Protein AF-0000000070016619 (afdb_homodimer)

Structure (mmCIF, N/CA/C/O backbone):
data_AF-0000000070016619-model_v1
#
loop_
_entity.id
_entity.type
_entity.pdbx_description
1 polymer 'deoxyhypusine synthase'
#
loop_
_atom_site.group_PDB
_atom_site.id
_atom_site.type_symbol
_atom_site.label_atom_id
_atom_site.label_alt_id
_atom_site.label_comp_id
_atom_site.label_asym_id
_atom_site.label_entity_id
_atom_site.label_seq_id
_atom_site.pdbx_PDB_ins_code
_atom_site.Cartn_x
_atom_site.Cartn_y
_atom_site.Cartn_z
_atom_site.occupancy
_atom_site.B_iso_or_equiv
_atom_site.auth_seq_id
_atom_site.auth_comp_id
_atom_site.auth_asym_id
_atom_site.auth_atom_id
_atom_site.pdbx_PDB_model_num
ATOM 1 N N . ILE A 1 1 ? 14.32 33.812 -10.305 1 22.61 1 ILE A N 1
ATOM 2 C CA . ILE A 1 1 ? 13.602 32.562 -10.219 1 22.61 1 ILE A CA 1
ATOM 3 C C . ILE A 1 1 ? 13.422 32.156 -8.75 1 22.61 1 ILE A C 1
ATOM 5 O O . ILE A 1 1 ? 14.398 31.906 -8.047 1 22.61 1 ILE A O 1
ATOM 9 N N . SER A 1 2 ? 12.406 32.594 -8 1 28.25 2 SER A N 1
ATOM 10 C CA . SER A 1 2 ? 12.203 32.562 -6.555 1 28.25 2 SER A CA 1
ATOM 11 C C . SER A 1 2 ? 12.219 31.141 -6.023 1 28.25 2 SER A C 1
ATOM 13 O O . SER A 1 2 ? 11.852 30.203 -6.734 1 28.25 2 SER A O 1
ATOM 15 N N . CYS A 1 3 ? 13.008 30.828 -4.891 1 36.53 3 CYS A N 1
ATOM 16 C CA . CYS A 1 3 ? 13.219 29.578 -4.164 1 36.53 3 CYS A CA 1
ATOM 17 C C . CYS A 1 3 ? 11.914 28.812 -4.016 1 36.53 3 CYS A C 1
ATOM 19 O O . CYS A 1 3 ? 11.914 27.672 -3.539 1 36.53 3 CYS A O 1
ATOM 21 N N . LYS A 1 4 ? 10.766 29.344 -3.943 1 39.75 4 LYS A N 1
ATOM 22 C CA . LYS A 1 4 ? 9.43 28.859 -3.643 1 39.75 4 LYS A CA 1
ATOM 23 C C . LYS A 1 4 ? 8.914 27.953 -4.754 1 39.75 4 LYS A C 1
ATOM 25 O O . LYS A 1 4 ? 7.949 27.203 -4.562 1 39.75 4 LYS A O 1
ATOM 30 N N . ASP A 1 5 ? 9.172 28.109 -6.113 1 40.59 5 ASP A N 1
ATOM 31 C CA . ASP A 1 5 ? 8.484 27.547 -7.266 1 40.59 5 ASP A CA 1
ATOM 32 C C . ASP A 1 5 ? 9.031 26.156 -7.602 1 40.59 5 ASP A C 1
ATOM 34 O O . ASP A 1 5 ? 8.43 25.422 -8.391 1 40.59 5 ASP A O 1
ATOM 38 N N . HIS A 1 6 ? 10.461 25.938 -7.645 1 36.75 6 HIS A N 1
ATOM 39 C CA . HIS A 1 6 ? 11.172 24.688 -7.844 1 36.75 6 HIS A CA 1
ATOM 40 C C . HIS A 1 6 ? 11.992 24.312 -6.613 1 36.75 6 HIS A C 1
ATOM 42 O O . HIS A 1 6 ? 13.156 24.703 -6.496 1 36.75 6 HIS A O 1
ATOM 48 N N . PRO A 1 7 ? 11.398 23.703 -5.613 1 36.41 7 PRO A N 1
ATOM 49 C CA . PRO A 1 7 ? 12.102 23.578 -4.336 1 36.41 7 PRO A CA 1
ATOM 50 C C . PRO A 1 7 ? 13.477 22.938 -4.484 1 36.41 7 PRO A C 1
ATOM 52 O O . PRO A 1 7 ? 14.297 23.016 -3.562 1 36.41 7 PRO A O 1
ATOM 55 N N . PRO A 1 8 ? 13.781 22.172 -5.523 1 37.09 8 PRO A N 1
ATOM 56 C CA . PRO A 1 8 ? 15.125 21.625 -5.348 1 37.09 8 PRO A CA 1
ATOM 57 C C . PRO A 1 8 ? 16.203 22.703 -5.23 1 37.09 8 PRO A C 1
ATOM 59 O O . PRO A 1 8 ? 17.297 22.438 -4.719 1 37.09 8 PRO A O 1
ATOM 62 N N . HIS A 1 9 ? 16.172 23.688 -6.09 1 35.28 9 HIS A N 1
ATOM 63 C CA . HIS A 1 9 ? 17.406 24.453 -6.219 1 35.28 9 HIS A CA 1
ATOM 64 C C . HIS A 1 9 ? 17.438 25.625 -5.238 1 35.28 9 HIS A C 1
ATOM 66 O O . HIS A 1 9 ? 18.156 26.609 -5.453 1 35.28 9 HIS A O 1
ATOM 72 N N . CYS A 1 10 ? 16.516 25.781 -4.34 1 36.44 10 CYS A N 1
ATOM 73 C CA . CYS A 1 10 ? 16.828 26.953 -3.521 1 36.44 10 CYS A CA 1
ATOM 74 C C . CYS A 1 10 ? 18.172 26.766 -2.818 1 36.44 10 CYS A C 1
ATOM 76 O O . CYS A 1 10 ? 18.422 25.719 -2.217 1 36.44 10 CYS A O 1
ATOM 78 N N . PRO A 1 11 ? 19.234 27.469 -3.094 1 36.53 11 PRO A N 1
ATOM 79 C CA . PRO A 1 11 ? 20.547 27.516 -2.459 1 36.53 11 PRO A CA 1
ATOM 80 C C . PRO A 1 11 ? 20.484 27.391 -0.938 1 36.53 11 PRO A C 1
ATOM 82 O O . PRO A 1 11 ? 21.516 27.391 -0.265 1 36.53 11 PRO A O 1
ATOM 85 N N . CYS A 1 12 ? 19.516 27.875 -0.261 1 37.28 12 CYS A N 1
ATOM 86 C CA . CYS A 1 12 ? 19.844 27.734 1.154 1 37.28 12 CYS A CA 1
ATOM 87 C C . CYS A 1 12 ? 20.297 26.328 1.482 1 37.28 12 CYS A C 1
ATOM 89 O O . CYS A 1 12 ? 19.531 25.375 1.308 1 37.28 12 CYS A O 1
ATOM 91 N N . LEU A 1 13 ? 21.547 25.891 1.161 1 40.31 13 LEU A N 1
ATOM 92 C CA . LEU A 1 13 ? 22.516 24.797 1.323 1 40.31 13 LEU A CA 1
ATOM 93 C C . LEU A 1 13 ? 22.062 23.844 2.414 1 40.31 13 LEU A C 1
ATOM 95 O O . LEU A 1 13 ? 22.312 22.641 2.324 1 40.31 13 LEU A O 1
ATOM 99 N N . SER A 1 14 ? 21.891 24.297 3.666 1 47.03 14 SER A N 1
ATOM 100 C CA . SER A 1 14 ? 21.844 23.516 4.895 1 47.03 14 SER A CA 1
ATOM 101 C C . SER A 1 14 ? 20.516 22.797 5.039 1 47.03 14 SER A C 1
ATOM 103 O O . SER A 1 14 ? 20.188 22.297 6.117 1 47.03 14 SER A O 1
ATOM 105 N N . SER A 1 15 ? 19.516 22.797 4.035 1 75.62 15 SER A N 1
ATOM 106 C CA . SER A 1 15 ? 18.141 22.469 4.375 1 75.62 15 SER A CA 1
ATOM 107 C C . SER A 1 15 ? 17.875 20.969 4.223 1 75.62 15 SER A C 1
ATOM 109 O O . SER A 1 15 ? 18.281 20.359 3.23 1 75.62 15 SER A O 1
ATOM 111 N N . CYS A 1 16 ? 17.734 20.344 5.297 1 89.12 16 CYS A N 1
ATOM 112 C CA . CYS A 1 16 ? 17.359 18.938 5.398 1 89.12 16 CYS A CA 1
ATOM 113 C C . CYS A 1 16 ? 15.906 18.719 5.023 1 89.12 16 CYS A C 1
ATOM 115 O O . CYS A 1 16 ? 15.016 19.391 5.562 1 89.12 16 CYS A O 1
ATOM 117 N N . THR A 1 17 ? 15.727 18 3.912 1 94.69 17 THR A N 1
ATOM 118 C CA . THR A 1 17 ? 14.367 17.609 3.555 1 94.69 17 THR A CA 1
ATOM 119 C C . THR A 1 17 ? 13.859 16.516 4.484 1 94.69 17 THR A C 1
ATOM 121 O O . THR A 1 17 ? 14.414 15.414 4.52 1 94.69 17 THR A O 1
ATOM 124 N N . ILE A 1 18 ? 12.836 16.797 5.246 1 95.56 18 ILE A N 1
ATOM 125 C CA . ILE A 1 18 ? 12.336 15.859 6.25 1 95.56 18 ILE A CA 1
ATOM 126 C C . ILE A 1 18 ? 11.133 15.102 5.695 1 95.56 18 ILE A C 1
ATOM 128 O O . ILE A 1 18 ? 10.109 15.703 5.367 1 95.56 18 ILE A O 1
ATOM 132 N N . PHE A 1 19 ? 11.312 13.812 5.57 1 97.38 19 PHE A N 1
ATOM 133 C CA . PHE A 1 19 ? 10.227 12.898 5.223 1 97.38 19 PHE A CA 1
ATOM 134 C C . PHE A 1 19 ? 9.578 12.328 6.477 1 97.38 19 PHE A C 1
ATOM 136 O O . PHE A 1 19 ? 10.25 11.727 7.312 1 97.38 19 PHE A O 1
ATOM 143 N N . LEU A 1 20 ? 8.273 12.539 6.613 1 97.88 20 LEU A N 1
ATOM 144 C CA . LEU A 1 20 ? 7.52 11.953 7.719 1 97.88 20 LEU A CA 1
ATOM 145 C C . LEU A 1 20 ? 6.543 10.898 7.215 1 97.88 20 LEU A C 1
ATOM 147 O O . LEU A 1 20 ? 5.656 11.203 6.41 1 97.88 20 LEU A O 1
ATOM 151 N N . GLY A 1 21 ? 6.754 9.664 7.613 1 98 21 GLY A N 1
ATOM 152 C CA . GLY A 1 21 ? 5.848 8.562 7.332 1 98 21 GLY A CA 1
ATOM 153 C C . GLY A 1 21 ? 5.066 8.117 8.555 1 98 21 GLY A C 1
ATOM 154 O O . GLY A 1 21 ? 5.605 8.062 9.656 1 98 21 GLY A O 1
ATOM 155 N N . TYR A 1 22 ? 3.812 7.832 8.352 1 96.75 22 TYR A N 1
ATOM 156 C CA . TYR A 1 22 ? 3.014 7.371 9.477 1 96.75 22 TYR A CA 1
ATOM 157 C C . TYR A 1 22 ? 1.892 6.449 9.016 1 96.75 22 TYR A C 1
ATOM 159 O O . TYR A 1 22 ? 1.385 6.594 7.898 1 96.75 22 TYR A O 1
ATOM 167 N N . THR A 1 23 ? 1.503 5.5 9.852 1 94.62 23 THR A N 1
ATOM 168 C CA . THR A 1 23 ? 0.38 4.605 9.594 1 94.62 23 THR A CA 1
ATOM 169 C C . THR A 1 23 ? -0.938 5.262 9.984 1 94.62 23 THR A C 1
ATOM 171 O O . THR A 1 23 ? -0.946 6.293 10.656 1 94.62 23 THR A O 1
ATOM 174 N N . SER A 1 24 ? -2.029 4.68 9.602 1 94 24 SER A N 1
ATOM 175 C CA . SER A 1 24 ? -3.35 5.281 9.758 1 94 24 SER A CA 1
ATOM 176 C C . SER A 1 24 ? -3.709 5.445 11.227 1 94 24 SER A C 1
ATOM 178 O O . SER A 1 24 ? -4.406 6.391 11.602 1 94 24 SER A O 1
ATOM 180 N N . ASN A 1 25 ? -3.242 4.527 12.055 1 90.5 25 ASN A N 1
ATOM 181 C CA . ASN A 1 25 ? -3.607 4.574 13.461 1 90.5 25 ASN A CA 1
ATOM 182 C C . ASN A 1 25 ? -3.037 5.812 14.148 1 90.5 25 ASN A C 1
ATOM 184 O O . ASN A 1 25 ? -3.537 6.234 15.195 1 90.5 25 ASN A O 1
ATOM 188 N N . MET A 1 26 ? -1.988 6.422 13.523 1 92.56 26 MET A N 1
ATOM 189 C CA . MET A 1 26 ? -1.452 7.668 14.062 1 92.56 26 MET A CA 1
ATOM 190 C C . MET A 1 26 ? -2.439 8.812 13.867 1 92.56 26 MET A C 1
ATOM 192 O O . MET A 1 26 ? -2.471 9.75 14.664 1 92.56 26 MET A O 1
ATOM 196 N N . ILE A 1 27 ? -3.215 8.727 12.836 1 94.56 27 ILE A N 1
ATOM 197 C CA . ILE A 1 27 ? -4.207 9.75 12.531 1 94.56 27 ILE A CA 1
ATOM 198 C C . ILE A 1 27 ? -5.492 9.469 13.305 1 94.56 27 ILE A C 1
ATOM 200 O O . ILE A 1 27 ? -6.152 10.398 13.781 1 94.56 27 ILE A O 1
ATOM 204 N N . SER A 1 28 ? -5.832 8.188 13.391 1 90.56 28 SER A N 1
ATOM 205 C CA . SER A 1 28 ? -7.031 7.832 14.141 1 90.56 28 SER A CA 1
ATOM 206 C C . SER A 1 28 ? -6.898 8.211 15.609 1 90.56 28 SER A C 1
ATOM 208 O O . SER A 1 28 ? -7.883 8.594 16.25 1 90.56 28 SER A O 1
ATOM 210 N N . SER A 1 29 ? -5.707 8.109 16.062 1 86.12 29 SER A N 1
ATOM 211 C CA . SER A 1 29 ? -5.465 8.359 17.484 1 86.12 29 SER A CA 1
ATOM 212 C C . SER A 1 29 ? -5.141 9.828 17.734 1 86.12 29 SER A C 1
ATOM 214 O O . SER A 1 29 ? -5.348 10.672 16.859 1 86.12 29 SER A O 1
ATOM 216 N N . GLY A 1 30 ? -4.66 10.141 18.938 1 80.81 30 GLY A N 1
ATOM 217 C CA . GLY A 1 30 ? -4.414 11.508 19.344 1 80.81 30 GLY A CA 1
ATOM 218 C C . GLY A 1 30 ? -3.156 12.102 18.734 1 80.81 30 GLY A C 1
ATOM 219 O O . GLY A 1 30 ? -2.879 13.289 18.906 1 80.81 30 GLY A O 1
ATOM 220 N N . VAL A 1 31 ? -2.455 11.391 17.891 1 91.81 31 VAL A N 1
ATOM 221 C CA . VAL A 1 31 ? -1.205 11.852 17.297 1 91.81 31 VAL A CA 1
ATOM 222 C C . VAL A 1 31 ? -1.501 12.742 16.094 1 91.81 31 VAL A C 1
ATOM 224 O O . VAL A 1 31 ? -0.629 13.484 15.641 1 91.81 31 VAL A O 1
ATOM 227 N N . ARG A 1 32 ? -2.705 12.688 15.617 1 95.06 32 ARG A N 1
ATOM 228 C CA . ARG A 1 32 ? -3.139 13.516 14.492 1 95.06 32 ARG A CA 1
ATOM 229 C C . ARG A 1 32 ? -2.811 14.984 14.742 1 95.06 32 ARG A C 1
ATOM 231 O O . ARG A 1 32 ? -2.328 15.672 13.844 1 95.06 32 ARG A O 1
ATOM 238 N N . GLU A 1 33 ? -2.953 15.469 15.969 1 93.5 33 GLU A N 1
ATOM 239 C CA . GLU A 1 33 ? -2.729 16.875 16.328 1 93.5 33 GLU A CA 1
ATOM 240 C C . GLU A 1 33 ? -1.252 17.234 16.219 1 93.5 33 GLU A C 1
ATOM 242 O O . GLU A 1 33 ? -0.912 18.344 15.805 1 93.5 33 GLU A O 1
ATOM 247 N N . SER A 1 34 ? -0.44 16.312 16.578 1 94.06 34 SER A N 1
ATOM 248 C CA . SER A 1 34 ? 0.997 16.547 16.469 1 94.06 34 SER A CA 1
ATOM 249 C C . SER A 1 34 ? 1.436 16.641 15.008 1 94.06 34 SER A C 1
ATOM 251 O O . SER A 1 34 ? 2.242 17.5 14.648 1 94.06 34 SER A O 1
ATOM 253 N N . ILE A 1 35 ? 0.922 15.758 14.188 1 96.88 35 ILE A N 1
ATOM 254 C CA . ILE A 1 35 ? 1.254 15.766 12.766 1 96.88 35 ILE A CA 1
ATOM 255 C C . ILE A 1 35 ? 0.72 17.047 12.125 1 96.88 35 ILE A C 1
ATOM 257 O O . ILE A 1 35 ? 1.412 17.672 11.32 1 96.88 35 ILE A O 1
ATOM 261 N N . ARG A 1 36 ? -0.505 17.375 12.492 1 97.12 36 ARG A N 1
ATOM 262 C CA . ARG A 1 36 ? -1.11 18.609 12.008 1 97.12 36 ARG A CA 1
ATOM 263 C C . ARG A 1 36 ? -0.241 19.812 12.344 1 97.12 36 ARG A C 1
ATOM 265 O O . ARG A 1 36 ? -0.019 20.688 11.5 1 97.12 36 ARG A O 1
ATOM 272 N N . TYR A 1 37 ? 0.232 19.859 13.562 1 94.69 37 TYR A N 1
ATOM 273 C CA . TYR A 1 37 ? 1.09 20.953 14.016 1 94.69 37 TYR A CA 1
ATOM 274 C C . TYR A 1 37 ? 2.342 21.062 13.156 1 94.69 37 TYR A C 1
ATOM 276 O O . TYR A 1 37 ? 2.734 22.156 12.75 1 94.69 37 TYR A O 1
ATOM 284 N N . LEU A 1 38 ? 2.986 19.938 12.875 1 95.38 38 LEU A N 1
ATOM 285 C CA . LEU A 1 38 ? 4.195 19.922 12.062 1 95.38 38 LEU A CA 1
ATOM 286 C C . LEU A 1 38 ? 3.916 20.453 10.656 1 95.38 38 LEU A C 1
ATOM 288 O O . LEU A 1 38 ? 4.707 21.234 10.109 1 95.38 38 LEU A O 1
ATOM 292 N N . ALA A 1 39 ? 2.791 20.016 10.047 1 96.69 39 ALA A N 1
ATOM 293 C CA . ALA A 1 39 ? 2.42 20.484 8.719 1 96.69 39 ALA A CA 1
ATOM 294 C C . ALA A 1 39 ? 2.082 21.969 8.727 1 96.69 39 ALA A C 1
ATOM 296 O O . ALA A 1 39 ? 2.51 22.719 7.848 1 96.69 39 ALA A O 1
ATOM 297 N N . GLN A 1 40 ? 1.376 22.375 9.75 1 97 40 GLN A N 1
ATOM 298 C CA . GLN A 1 40 ? 0.937 23.766 9.891 1 97 40 GLN A CA 1
ATOM 299 C C . GLN A 1 40 ? 2.129 24.703 9.977 1 97 40 GLN A C 1
ATOM 301 O O . GLN A 1 40 ? 2.09 25.812 9.43 1 97 40 GLN A O 1
ATOM 306 N N . HIS A 1 41 ? 3.184 24.266 10.57 1 93.88 41 HIS A N 1
ATOM 307 C CA . HIS A 1 41 ? 4.32 25.141 10.828 1 93.88 41 HIS A CA 1
ATOM 308 C C . HIS A 1 41 ? 5.492 24.797 9.906 1 93.88 41 HIS A C 1
ATOM 310 O O . HIS A 1 41 ? 6.629 25.188 10.188 1 93.88 41 HIS A O 1
ATOM 316 N N . ARG A 1 42 ? 5.246 24.016 8.898 1 94 42 ARG A N 1
ATOM 317 C CA . ARG A 1 42 ? 6.211 23.703 7.852 1 94 42 ARG A CA 1
ATOM 318 C C . ARG A 1 42 ? 7.473 23.078 8.438 1 94 42 ARG A C 1
ATOM 320 O O . ARG A 1 42 ? 8.586 23.484 8.094 1 94 42 ARG A O 1
ATOM 327 N N . MET A 1 43 ? 7.273 22.172 9.336 1 93.31 43 MET A N 1
ATOM 328 C CA . MET A 1 43 ? 8.398 21.531 10.008 1 93.31 43 MET A CA 1
ATOM 329 C C . MET A 1 43 ? 8.734 20.203 9.344 1 93.31 43 MET A C 1
ATOM 331 O O . MET A 1 43 ? 9.719 19.547 9.711 1 93.31 43 MET A O 1
ATOM 335 N N . VAL A 1 44 ? 7.918 19.812 8.445 1 95.19 44 VAL A N 1
ATOM 336 C CA . VAL A 1 44 ? 8.156 18.641 7.598 1 95.19 44 VAL A CA 1
ATOM 337 C C . VAL A 1 44 ? 7.984 19.031 6.129 1 95.19 44 VAL A C 1
ATOM 339 O O . VAL A 1 44 ? 7.273 19.984 5.809 1 95.19 44 VAL A O 1
ATOM 342 N N . ASP A 1 45 ? 8.633 18.25 5.258 1 96.62 45 ASP A N 1
ATOM 343 C CA . ASP A 1 45 ? 8.664 18.656 3.855 1 96.62 45 ASP A CA 1
ATOM 344 C C . ASP A 1 45 ? 7.84 17.703 2.988 1 96.62 45 ASP A C 1
ATOM 346 O O . ASP A 1 45 ? 7.344 18.094 1.929 1 96.62 45 ASP A O 1
ATOM 350 N N . VAL A 1 46 ? 7.781 16.438 3.334 1 97.94 46 VAL A N 1
ATOM 351 C CA . VAL A 1 46 ? 7.062 15.414 2.59 1 97.94 46 VAL A CA 1
ATOM 352 C C . VAL A 1 46 ? 6.348 14.477 3.562 1 97.94 46 VAL A C 1
ATOM 354 O O . VAL A 1 46 ? 6.938 14.023 4.547 1 97.94 46 VAL A O 1
ATOM 357 N N . LEU A 1 47 ? 5.105 14.242 3.318 1 98.62 47 LEU A N 1
ATOM 358 C CA . LEU A 1 47 ? 4.348 13.266 4.098 1 98.62 47 LEU A CA 1
ATOM 359 C C . LEU A 1 47 ? 4.047 12.023 3.27 1 98.62 47 LEU A C 1
ATOM 361 O O . LEU A 1 47 ? 3.746 12.125 2.076 1 98.62 47 LEU A O 1
ATOM 365 N N . VAL A 1 48 ? 4.188 10.828 3.83 1 98.62 48 VAL A N 1
ATOM 366 C CA . VAL A 1 48 ? 3.799 9.562 3.221 1 98.62 48 VAL A CA 1
ATOM 367 C C . VAL A 1 48 ? 2.949 8.758 4.203 1 98.62 48 VAL A C 1
ATOM 369 O O . VAL A 1 48 ? 3.355 8.539 5.348 1 98.62 48 VAL A O 1
ATOM 372 N N . THR A 1 49 ? 1.784 8.375 3.783 1 98.38 49 THR A N 1
ATOM 373 C CA . THR A 1 49 ? 0.898 7.652 4.688 1 98.38 49 THR A CA 1
ATOM 374 C C . THR A 1 49 ? 0.009 6.684 3.916 1 98.38 49 THR A C 1
ATOM 376 O O . THR A 1 49 ? 0.174 6.512 2.707 1 98.38 49 THR A O 1
ATOM 379 N N . THR A 1 50 ? -0.782 5.895 4.621 1 97.25 50 THR A N 1
ATOM 380 C CA . THR A 1 50 ? -1.714 4.934 4.047 1 97.25 50 THR A CA 1
ATOM 381 C C . THR A 1 50 ? -3.012 5.617 3.627 1 97.25 50 THR A C 1
ATOM 383 O O . THR A 1 50 ? -3.24 6.781 3.963 1 97.25 50 THR A O 1
ATOM 386 N N . ALA A 1 51 ? -3.818 4.836 2.877 1 98 51 ALA A N 1
ATOM 387 C CA . ALA A 1 51 ? -5.137 5.363 2.525 1 98 51 ALA A CA 1
ATOM 388 C C . ALA A 1 51 ? -5.926 5.742 3.775 1 98 51 ALA A C 1
ATOM 390 O O . ALA A 1 51 ? -6.574 6.789 3.811 1 98 51 ALA A O 1
ATOM 391 N N . GLY A 1 52 ? -5.797 4.883 4.816 1 96.06 52 GLY A N 1
ATOM 392 C CA . GLY A 1 52 ? -6.473 5.16 6.074 1 96.06 52 GLY A CA 1
ATOM 393 C C . GLY A 1 52 ? -6.004 6.445 6.73 1 96.06 52 GLY A C 1
ATOM 394 O O . GLY A 1 52 ? -6.789 7.148 7.371 1 96.06 52 GLY A O 1
ATOM 395 N N . GLY A 1 53 ? -4.742 6.738 6.559 1 97.25 53 GLY A N 1
ATOM 396 C CA . GLY A 1 53 ? -4.203 7.969 7.113 1 97.25 53 GLY A CA 1
ATOM 397 C C . GLY A 1 53 ? -4.797 9.219 6.484 1 97.25 53 GLY A C 1
ATOM 398 O O . GLY A 1 53 ? -4.891 10.258 7.133 1 97.25 53 GLY A O 1
ATOM 399 N N . ILE A 1 54 ? -5.172 9.141 5.223 1 98.5 54 ILE A N 1
ATOM 400 C CA . ILE A 1 54 ? -5.797 10.258 4.52 1 98.5 54 ILE A CA 1
ATOM 401 C C . ILE A 1 54 ? -7.273 10.344 4.898 1 98.5 54 ILE A C 1
ATOM 403 O O . ILE A 1 54 ? -7.75 11.391 5.336 1 98.5 54 ILE A O 1
ATOM 407 N N . GLU A 1 55 ? -7.973 9.234 4.809 1 97.25 55 GLU A N 1
ATOM 408 C CA . GLU A 1 55 ? -9.43 9.266 4.922 1 97.25 55 GLU A CA 1
ATOM 409 C C . GLU A 1 55 ? -9.859 9.531 6.359 1 97.25 55 GLU A C 1
ATOM 411 O O . GLU A 1 55 ? -10.859 10.219 6.598 1 97.25 55 GLU A O 1
ATOM 416 N N . GLU A 1 56 ? -9.156 9 7.359 1 96.25 56 GLU A N 1
ATOM 417 C CA . GLU A 1 56 ? -9.539 9.242 8.742 1 96.25 56 GLU A CA 1
ATOM 418 C C . GLU A 1 56 ? -9.32 10.703 9.133 1 96.25 56 GLU A C 1
ATOM 420 O O . GLU A 1 56 ? -10.031 11.234 9.984 1 96.25 56 GLU A O 1
ATOM 425 N N . ASP A 1 57 ? -8.328 11.344 8.547 1 98.12 57 ASP A N 1
ATOM 426 C CA . ASP A 1 57 ? -8.156 12.781 8.75 1 98.12 57 ASP A CA 1
ATOM 427 C C . ASP A 1 57 ? -9.367 13.555 8.242 1 98.12 57 ASP A C 1
ATOM 429 O O . ASP A 1 57 ? -9.867 14.453 8.922 1 98.12 57 ASP A O 1
ATOM 433 N N . LEU A 1 58 ? -9.852 13.188 7.043 1 98.5 58 LEU A N 1
ATOM 434 C CA . LEU A 1 58 ? -11 13.8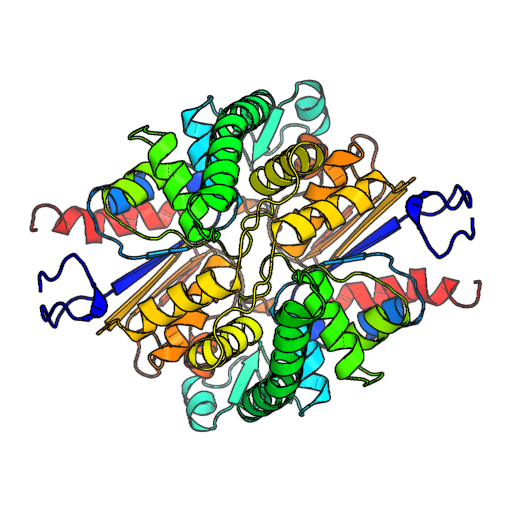52 6.43 1 98.5 58 LEU A CA 1
ATOM 435 C C . LEU A 1 58 ? -12.281 13.531 7.191 1 98.5 58 LEU A C 1
ATOM 437 O O . LEU A 1 58 ? -13.078 14.43 7.473 1 98.5 58 LEU A O 1
ATOM 441 N N . ILE A 1 59 ? -12.43 12.266 7.594 1 97.56 59 ILE A N 1
ATOM 442 C CA . ILE A 1 59 ? -13.633 11.812 8.281 1 97.56 59 ILE A CA 1
ATOM 443 C C . ILE A 1 59 ? -13.773 12.539 9.617 1 97.56 59 ILE A C 1
ATOM 445 O O . ILE A 1 59 ? -14.875 12.93 10.008 1 97.56 59 ILE A O 1
ATOM 449 N N . LYS A 1 60 ? -12.664 12.734 10.266 1 96.94 60 LYS A N 1
ATOM 450 C CA . LYS A 1 60 ? -12.68 13.383 11.57 1 96.94 60 LYS A CA 1
ATOM 451 C C . LYS A 1 60 ? -13.125 14.844 11.453 1 96.94 60 LYS A C 1
ATOM 453 O O . LYS A 1 60 ? -13.492 15.469 12.453 1 96.94 60 LYS A O 1
ATOM 458 N N . CYS A 1 61 ? -13.039 15.43 10.266 1 97.88 61 CYS A N 1
ATOM 459 C CA . CYS A 1 61 ? -13.547 16.766 10.016 1 97.88 61 CYS A CA 1
ATOM 460 C C . CYS A 1 61 ? -15.047 16.75 9.758 1 97.88 61 CYS A C 1
ATOM 462 O O . CYS A 1 61 ? -15.703 17.797 9.805 1 97.88 61 CYS A O 1
ATOM 464 N N . LEU A 1 62 ? -15.617 15.602 9.445 1 97.5 62 LEU A N 1
ATOM 465 C CA . LEU A 1 62 ? -16.984 15.508 8.953 1 97.5 62 LEU A CA 1
ATOM 466 C C . LEU A 1 62 ? -17.922 14.984 10.039 1 97.5 62 LEU A C 1
ATOM 468 O O . LEU A 1 62 ? -19.125 15.258 10.016 1 97.5 62 LEU A O 1
ATOM 472 N N . GLY A 1 63 ? -17.344 14.164 10.945 1 95.5 63 GLY A N 1
ATOM 473 C CA . GLY A 1 63 ? -18.156 13.586 12.008 1 95.5 63 GLY A CA 1
ATOM 474 C C . GLY A 1 63 ? -17.344 13.195 13.234 1 95.5 63 GLY A C 1
ATOM 475 O O . GLY A 1 63 ? -16.109 13.125 13.172 1 95.5 63 GLY A O 1
ATOM 476 N N . PRO A 1 64 ? -18 12.914 14.266 1 93.81 64 PRO A N 1
ATOM 477 C CA . PRO A 1 64 ? -17.312 12.617 15.523 1 93.81 64 PRO A CA 1
ATOM 478 C C . PRO A 1 64 ? -16.781 11.195 15.586 1 93.81 64 PRO A C 1
ATOM 480 O O . PRO A 1 64 ? -17.234 10.32 14.844 1 93.81 64 PRO A O 1
ATOM 483 N N . VAL A 1 65 ? -15.789 10.977 16.375 1 92.94 65 VAL A N 1
ATOM 484 C CA . VAL A 1 65 ? -15.25 9.688 16.781 1 92.94 65 VAL A CA 1
ATOM 485 C C . VAL A 1 65 ? -15.211 9.586 18.312 1 92.94 65 VAL A C 1
ATOM 487 O O . VAL A 1 65 ? -14.867 10.555 18.984 1 92.94 65 VAL A O 1
ATOM 490 N N . TYR A 1 66 ? -15.531 8.422 18.812 1 91.62 66 TYR A N 1
ATOM 491 C CA . TYR A 1 66 ? -15.688 8.273 20.266 1 91.62 66 TYR A CA 1
ATOM 492 C C . TYR A 1 66 ? -14.664 7.289 20.812 1 91.62 66 TYR A C 1
ATOM 494 O O . TYR A 1 66 ? -14.148 6.438 20.078 1 91.62 66 TYR A O 1
ATOM 502 N N . LEU A 1 67 ? -14.391 7.473 22.109 1 89 67 LEU A N 1
ATOM 503 C CA . LEU A 1 67 ? -13.539 6.531 22.812 1 89 67 LEU A CA 1
ATOM 504 C C . LEU A 1 67 ? -14.359 5.395 23.422 1 89 67 LEU A C 1
ATOM 506 O O . LEU A 1 67 ? -15.406 5.637 24.031 1 89 67 LEU A O 1
ATOM 510 N N . GLY A 1 68 ? -13.93 4.18 23.141 1 87.44 68 GLY A N 1
ATOM 511 C CA . GLY A 1 68 ? -14.555 2.992 23.703 1 87.44 68 GLY A CA 1
ATOM 512 C C . GLY A 1 68 ? -13.562 2.062 24.375 1 87.44 68 GLY A C 1
ATOM 513 O O . GLY A 1 68 ? -12.602 2.518 25 1 87.44 68 GLY A O 1
ATOM 514 N N . GLU A 1 69 ? -13.961 0.784 24.453 1 81.69 69 GLU A N 1
ATOM 515 C CA . GLU A 1 69 ? -13.086 -0.241 25.016 1 81.69 69 GLU A CA 1
ATOM 516 C C . GLU A 1 69 ? -12.633 -1.228 23.938 1 81.69 69 GLU A C 1
ATOM 518 O O . GLU A 1 69 ? -13.336 -1.432 22.938 1 81.69 69 GLU A O 1
ATOM 523 N N . PHE A 1 70 ? -11.484 -1.852 24.188 1 76.69 70 PHE A N 1
ATOM 524 C CA . PHE A 1 70 ? -10.906 -2.771 23.219 1 76.69 70 PHE A CA 1
ATOM 525 C C . PHE A 1 70 ? -11.734 -4.051 23.125 1 76.69 70 PHE A C 1
ATOM 527 O O . PHE A 1 70 ? -11.766 -4.707 22.078 1 76.69 70 PHE A O 1
ATOM 534 N N . ASN A 1 71 ? -12.445 -4.305 24.141 1 80.88 71 ASN A N 1
ATOM 535 C CA . ASN A 1 71 ? -13.039 -5.637 24.203 1 80.88 71 ASN A CA 1
ATOM 536 C C . ASN A 1 71 ? -14.539 -5.594 23.938 1 80.88 71 ASN A C 1
ATOM 538 O O . ASN A 1 71 ? -15.273 -6.512 24.328 1 80.88 71 ASN A O 1
ATOM 542 N N . LEU A 1 72 ? -14.992 -4.52 23.375 1 84.25 72 LEU A N 1
ATOM 543 C CA . LEU A 1 72 ? -16.406 -4.469 22.984 1 84.25 72 LEU A CA 1
ATOM 544 C C . LEU A 1 72 ? -16.719 -5.52 21.922 1 84.25 72 LEU A C 1
ATOM 546 O O . LEU A 1 72 ? -15.867 -5.84 21.094 1 84.25 72 LEU A O 1
ATOM 550 N N . SER A 1 73 ? -17.875 -6.078 21.969 1 85.12 73 SER A N 1
ATOM 551 C CA . SER A 1 73 ? -18.297 -7.117 21.031 1 85.12 73 SER A CA 1
ATOM 552 C C . SER A 1 73 ? -18.438 -6.562 19.625 1 85.12 73 SER A C 1
ATOM 554 O O . SER A 1 73 ? -19.234 -5.648 19.391 1 85.12 73 SER A O 1
ATOM 556 N N . GLY A 1 74 ? -17.781 -7.152 18.688 1 85.31 74 GLY A N 1
ATOM 557 C CA . GLY A 1 74 ? -17.875 -6.734 17.297 1 85.31 74 GLY A CA 1
ATOM 558 C C . GLY A 1 74 ? -19.266 -6.879 16.734 1 85.31 74 GLY A C 1
ATOM 559 O O . GLY A 1 74 ? -19.734 -6.02 15.977 1 85.31 74 GLY A O 1
ATOM 560 N N . ARG A 1 75 ? -19.891 -7.973 17.078 1 87.19 75 ARG A N 1
ATOM 561 C CA . ARG A 1 75 ? -21.25 -8.219 16.625 1 87.19 75 ARG A CA 1
ATOM 562 C C . ARG A 1 75 ? -22.203 -7.117 17.094 1 87.19 75 ARG A C 1
ATOM 564 O O . ARG A 1 75 ? -23 -6.602 16.328 1 87.19 75 ARG A O 1
ATOM 571 N N . ASP A 1 76 ? -22.047 -6.727 18.375 1 89.5 76 ASP A N 1
ATOM 572 C CA . ASP A 1 76 ? -22.906 -5.691 18.938 1 89.5 76 ASP A CA 1
ATOM 573 C C . ASP A 1 76 ? -22.656 -4.344 18.266 1 89.5 76 ASP A C 1
ATOM 575 O O . ASP A 1 76 ? -23.609 -3.613 17.969 1 89.5 76 ASP A O 1
ATOM 579 N N . LEU A 1 77 ? -21.422 -4.102 18.062 1 89.69 77 LEU A N 1
ATOM 580 C CA . LEU A 1 77 ? -21.078 -2.842 17.406 1 89.69 77 LEU A CA 1
ATOM 581 C C . LEU A 1 77 ? -21.609 -2.801 15.984 1 89.69 77 LEU A C 1
ATOM 583 O O . LEU A 1 77 ? -22.109 -1.767 15.531 1 89.69 77 LEU A O 1
ATOM 587 N N . TYR A 1 78 ? -21.5 -3.971 15.352 1 89.56 78 TYR A N 1
ATOM 588 C CA . TYR A 1 78 ? -21.984 -4.051 13.984 1 89.56 78 TYR A CA 1
ATOM 589 C C . TYR A 1 78 ? -23.484 -3.748 13.922 1 89.56 78 TYR A C 1
ATOM 591 O O . TYR A 1 78 ? -23.922 -2.969 13.078 1 89.56 78 TYR A O 1
ATOM 599 N N . VAL A 1 79 ? -24.234 -4.301 14.773 1 90.5 79 VAL A N 1
ATOM 600 C CA . VAL A 1 79 ? -25.688 -4.113 14.812 1 90.5 79 VAL A CA 1
ATOM 601 C C . VAL A 1 79 ? -26.016 -2.646 15.094 1 90.5 79 VAL A C 1
ATOM 603 O O . VAL A 1 79 ? -26.984 -2.109 14.57 1 90.5 79 VAL A O 1
ATOM 606 N N . LYS A 1 80 ? -25.172 -2.006 15.891 1 92.5 80 LYS A N 1
ATOM 607 C CA . LYS A 1 80 ? -25.375 -0.608 16.266 1 92.5 80 LYS A CA 1
ATOM 608 C C . LYS A 1 80 ? -24.812 0.33 15.188 1 92.5 80 LYS A C 1
ATOM 610 O O . LYS A 1 80 ? -24.859 1.552 15.352 1 92.5 80 LYS A O 1
ATOM 615 N N . ARG A 1 81 ? -24.156 -0.191 14.164 1 92.81 81 ARG A N 1
ATOM 616 C CA . ARG A 1 81 ? -23.609 0.574 13.047 1 92.81 81 ARG A CA 1
ATOM 617 C C . ARG A 1 81 ? -22.438 1.446 13.508 1 92.81 81 ARG A C 1
ATOM 619 O O . ARG A 1 81 ? -22.391 2.635 13.188 1 92.81 81 ARG A O 1
ATOM 626 N N . ILE A 1 82 ? -21.641 0.784 14.344 1 93.12 82 ILE A N 1
ATOM 627 C CA . ILE A 1 82 ? -20.438 1.432 14.867 1 93.12 82 ILE A CA 1
ATOM 628 C C . ILE A 1 82 ? -19.203 0.646 14.438 1 93.12 82 ILE A C 1
ATOM 630 O O . ILE A 1 82 ? -19.094 -0.552 14.711 1 93.12 82 ILE A O 1
ATOM 634 N N . ASN A 1 83 ? -18.312 1.341 13.781 1 90.44 83 ASN A N 1
ATOM 635 C CA . ASN A 1 83 ? -17.031 0.759 13.406 1 90.44 83 ASN A CA 1
ATOM 636 C C . ASN A 1 83 ? -15.961 1.025 14.461 1 90.44 83 ASN A C 1
ATOM 638 O O . ASN A 1 83 ? -15.977 2.068 15.117 1 90.44 83 ASN A O 1
ATOM 642 N N . ARG A 1 84 ? -15.117 0.055 14.586 1 86.94 84 ARG A N 1
ATOM 643 C CA . ARG A 1 84 ? -14.125 0.224 15.641 1 86.94 84 ARG A CA 1
ATOM 644 C C . ARG A 1 84 ? -12.711 0.234 15.07 1 86.94 84 ARG A C 1
ATOM 646 O O . ARG A 1 84 ? -12.406 -0.509 14.133 1 86.94 84 ARG A O 1
ATOM 653 N N . ILE A 1 85 ? -11.836 1.116 15.531 1 85.5 85 ILE A N 1
ATOM 654 C CA . ILE A 1 85 ? -10.391 1.143 15.352 1 85.5 85 ILE A CA 1
ATOM 655 C C . ILE A 1 85 ? -9.703 1.033 16.703 1 85.5 85 ILE A C 1
ATOM 657 O O . ILE A 1 85 ? -9.438 2.045 17.359 1 85.5 85 ILE A O 1
ATOM 661 N N . GLY A 1 86 ? -9.336 -0.193 17.031 1 83.12 86 GLY A N 1
ATOM 662 C CA . GLY A 1 86 ? -8.883 -0.374 18.391 1 83.12 86 GLY A CA 1
ATOM 663 C C . GLY A 1 86 ? -9.953 -0.053 19.422 1 83.12 86 GLY A C 1
ATOM 664 O O . GLY A 1 86 ? -11 -0.705 19.453 1 83.12 86 GLY A O 1
ATOM 665 N N . ASN A 1 87 ? -9.711 0.973 20.141 1 85.19 87 ASN A N 1
ATOM 666 C CA . ASN A 1 87 ? -10.703 1.382 21.125 1 85.19 87 ASN A CA 1
ATOM 667 C C . ASN A 1 87 ? -11.422 2.656 20.688 1 85.19 87 ASN A C 1
ATOM 669 O O . ASN A 1 87 ? -12.062 3.32 21.516 1 85.19 87 ASN A O 1
ATOM 673 N N . LEU A 1 88 ? -11.336 2.986 19.438 1 88.5 88 LEU A N 1
ATOM 674 C CA . LEU A 1 88 ? -12.062 4.125 18.891 1 88.5 88 LEU A CA 1
ATOM 675 C C . LEU A 1 88 ? -13.312 3.664 18.156 1 88.5 88 LEU A C 1
ATOM 677 O O . LEU A 1 88 ? -13.281 2.668 17.422 1 88.5 88 LEU A O 1
ATOM 681 N N . LEU A 1 89 ? -14.391 4.352 18.453 1 92.19 89 LEU A N 1
ATOM 682 C CA . LEU A 1 89 ? -15.688 4.016 17.875 1 92.19 89 LEU A CA 1
ATOM 683 C C . LEU A 1 89 ? -16.125 5.082 16.875 1 92.19 89 LEU A C 1
ATOM 685 O O . LEU A 1 89 ? -16.219 6.258 17.219 1 92.19 89 LEU A O 1
ATOM 689 N N . MET A 1 90 ? -16.328 4.672 15.664 1 93.06 90 MET A N 1
ATOM 690 C CA . MET A 1 90 ? -16.734 5.574 14.586 1 93.06 90 MET A CA 1
ATOM 691 C C . MET A 1 90 ? -18.094 5.188 14.031 1 93.06 90 MET A C 1
ATOM 693 O O . MET A 1 90 ? -18.25 4.125 13.43 1 93.06 90 MET A O 1
ATOM 697 N N . PRO A 1 91 ? -19.062 6.039 14.188 1 94.75 91 PRO A N 1
ATOM 698 C CA . PRO A 1 91 ? -2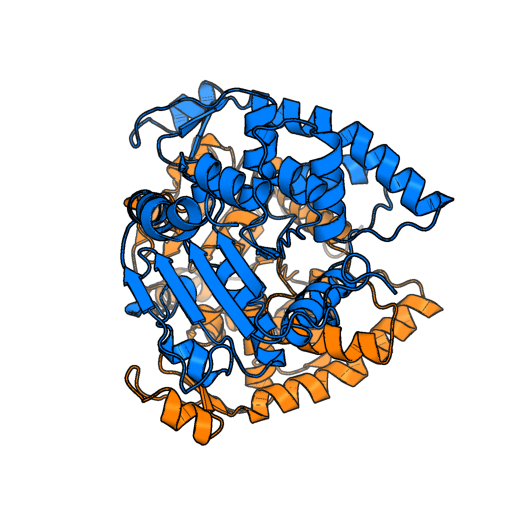0.359 5.742 13.562 1 94.75 91 PRO A CA 1
ATOM 699 C C . PRO A 1 91 ? -20.25 5.492 12.062 1 94.75 91 PRO A C 1
ATOM 701 O O . PRO A 1 91 ? -19.484 6.18 11.367 1 94.75 91 PRO A O 1
ATOM 704 N N . GLU A 1 92 ? -20.953 4.512 11.57 1 93.5 92 GLU A N 1
ATOM 705 C CA . GLU A 1 92 ? -20.984 4.184 10.148 1 93.5 92 GLU A CA 1
ATOM 706 C C . GLU A 1 92 ? -21.406 5.391 9.312 1 93.5 92 GLU A C 1
ATOM 708 O O . GLU A 1 92 ? -20.984 5.531 8.164 1 93.5 92 GLU A O 1
ATOM 713 N N . GLU A 1 93 ? -22.125 6.227 9.898 1 94.31 93 GLU A N 1
ATOM 714 C CA . GLU A 1 93 ? -22.609 7.434 9.242 1 94.31 93 GLU A CA 1
ATOM 715 C C . GLU A 1 93 ? -21.438 8.305 8.766 1 94.31 93 GLU A C 1
ATOM 717 O O . GLU A 1 93 ? -21.562 9.023 7.773 1 94.31 93 GLU A O 1
ATOM 722 N N . ASN A 1 94 ? -20.344 8.258 9.445 1 95.88 94 ASN A N 1
ATOM 723 C CA . ASN A 1 94 ? -19.188 9.055 9.062 1 95.88 94 ASN A CA 1
ATOM 724 C C . ASN A 1 94 ? -18.688 8.68 7.668 1 95.88 94 ASN A C 1
ATOM 726 O O . ASN A 1 94 ? -18.219 9.539 6.922 1 95.88 94 ASN A O 1
ATOM 730 N N . TYR A 1 95 ? -18.812 7.441 7.344 1 91.81 95 TYR A N 1
ATOM 731 C CA . TYR A 1 95 ? -18.422 6.984 6.016 1 91.81 95 TYR A CA 1
ATOM 732 C C . TYR A 1 95 ? -19.359 7.52 4.949 1 91.81 95 TYR A C 1
ATOM 734 O O . TYR A 1 95 ? -18.938 7.859 3.844 1 91.81 95 TYR A O 1
ATOM 742 N N . ARG A 1 96 ? -20.594 7.566 5.273 1 93.69 96 ARG A N 1
ATOM 743 C CA . ARG A 1 96 ? -21.578 8.141 4.359 1 93.69 96 ARG A CA 1
ATOM 744 C C . ARG A 1 96 ? -21.297 9.625 4.117 1 93.69 96 ARG A C 1
ATOM 746 O O . ARG A 1 96 ? -21.391 10.102 2.986 1 93.69 96 ARG A O 1
ATOM 753 N N . LEU A 1 97 ? -20.953 10.273 5.195 1 97.19 97 LEU A N 1
ATOM 754 C CA . LEU A 1 97 ? -20.609 11.688 5.086 1 97.19 97 LEU A CA 1
ATOM 755 C C . LEU A 1 97 ? -19.406 11.883 4.188 1 97.19 97 LEU A C 1
ATOM 757 O O . LEU A 1 97 ? -19.359 12.812 3.381 1 97.19 97 LEU A O 1
ATOM 761 N N . LEU A 1 98 ? -18.453 11.016 4.324 1 97.38 98 LEU A N 1
ATOM 762 C CA . LEU A 1 98 ? -17.266 11.086 3.473 1 97.38 98 LEU A CA 1
ATOM 763 C C . LEU A 1 98 ? -17.641 10.891 2.008 1 97.38 98 LEU A C 1
ATOM 765 O O . LEU A 1 98 ? -17.172 11.641 1.142 1 97.38 98 LEU A O 1
ATOM 769 N N . MET A 1 99 ? -18.438 9.922 1.74 1 96.25 99 MET A N 1
ATOM 770 C CA . MET A 1 99 ? -18.859 9.617 0.376 1 96.25 99 MET A CA 1
ATOM 771 C C . MET A 1 99 ? -19.594 10.805 -0.243 1 96.25 99 MET A C 1
ATOM 773 O O . MET A 1 99 ? -19.312 11.18 -1.382 1 96.25 99 MET A O 1
ATOM 777 N N . GLU A 1 100 ? -20.469 11.305 0.536 1 97.56 100 GLU A N 1
ATOM 778 C CA . GLU A 1 100 ? -21.25 12.445 0.07 1 97.56 100 GLU A CA 1
ATOM 779 C C . GLU A 1 100 ? -20.359 13.664 -0.173 1 97.56 100 GLU A C 1
ATOM 781 O O . GLU A 1 100 ? -20.594 14.422 -1.117 1 97.56 100 GLU A O 1
ATOM 786 N N . TRP A 1 101 ? -19.406 13.789 0.683 1 98.44 101 TRP A N 1
ATOM 787 C CA . TRP A 1 101 ? -18.469 14.914 0.572 1 98.44 101 TRP A CA 1
ATOM 788 C C . TRP A 1 101 ? -17.578 14.758 -0.647 1 98.44 101 TRP A C 1
ATOM 790 O O . TRP A 1 101 ? -17.281 15.734 -1.344 1 98.44 101 TRP A O 1
ATOM 800 N N . MET A 1 102 ? -17.141 13.594 -0.984 1 98.44 102 MET A N 1
ATOM 801 C CA . MET A 1 102 ? -16.188 13.336 -2.057 1 98.44 102 MET A CA 1
ATOM 802 C C . MET A 1 102 ? -16.859 13.406 -3.42 1 98.44 102 MET A C 1
ATOM 804 O O . MET A 1 102 ? -16.219 13.766 -4.414 1 98.44 102 MET A O 1
ATOM 808 N N . GLU A 1 103 ? -18.125 13.102 -3.549 1 97.81 103 GLU A N 1
ATOM 809 C CA . GLU A 1 103 ? -18.797 12.898 -4.82 1 97.81 103 GLU A CA 1
ATOM 810 C C . GLU A 1 103 ? -18.734 14.141 -5.695 1 97.81 103 GLU A C 1
ATOM 812 O O . GLU A 1 103 ? -18.297 14.078 -6.848 1 97.81 103 GLU A O 1
ATOM 817 N N . PRO A 1 104 ? -19.109 15.281 -5.16 1 98.38 104 PRO A N 1
ATOM 818 C CA . PRO A 1 104 ? -19.031 16.484 -6.004 1 98.38 104 PRO A CA 1
ATOM 819 C C . PRO A 1 104 ? -17.594 16.859 -6.363 1 98.38 104 PRO A C 1
ATOM 821 O O . PRO A 1 104 ? -17.359 17.422 -7.434 1 98.38 104 PRO A O 1
ATOM 824 N N . ILE A 1 105 ? -16.656 16.594 -5.512 1 98.75 105 ILE A N 1
ATOM 825 C CA . ILE A 1 105 ? -15.258 16.891 -5.77 1 98.75 105 ILE A CA 1
ATOM 826 C C . ILE A 1 105 ? -14.75 16.016 -6.918 1 98.75 105 ILE A C 1
ATOM 828 O O . ILE A 1 105 ? -14.078 16.516 -7.824 1 98.75 105 ILE A O 1
ATOM 832 N N . LEU A 1 106 ? -15.117 14.734 -6.91 1 98.75 106 LEU A N 1
ATOM 833 C CA . LEU A 1 106 ? -14.711 13.805 -7.957 1 98.75 106 LEU A CA 1
ATOM 834 C C . LEU A 1 106 ? -15.328 14.188 -9.297 1 98.75 106 LEU A C 1
ATOM 836 O O . LEU A 1 106 ? -14.688 14.055 -10.344 1 98.75 106 LEU A O 1
ATOM 840 N N . LYS A 1 107 ? -16.609 14.617 -9.273 1 98.69 107 LYS A N 1
ATOM 841 C CA . LYS A 1 107 ? -17.25 15.094 -10.492 1 98.69 107 LYS A CA 1
ATOM 842 C C . LYS A 1 107 ? -16.484 16.25 -11.109 1 98.69 107 LYS A C 1
ATOM 844 O O . LYS A 1 107 ? -16.25 16.281 -12.32 1 98.69 107 LYS A O 1
ATOM 849 N N . GLN A 1 108 ? -16.094 17.156 -10.25 1 98.75 108 GLN A N 1
ATOM 850 C CA . GLN A 1 108 ? -15.32 18.297 -10.719 1 98.75 108 GLN A CA 1
ATOM 851 C C . GLN A 1 108 ? -13.953 17.859 -11.234 1 98.75 108 GLN A C 1
ATOM 853 O O . GLN A 1 108 ? -13.445 18.406 -12.219 1 98.75 108 GLN A O 1
ATOM 858 N N . MET A 1 109 ? -13.312 16.969 -10.562 1 98.75 109 MET A N 1
ATOM 859 C CA . MET A 1 109 ? -12.023 16.438 -10.984 1 98.75 109 MET A CA 1
ATOM 860 C C . MET A 1 109 ? -12.117 15.789 -12.367 1 98.75 109 MET A C 1
ATOM 862 O O . MET A 1 109 ? -11.25 15.992 -13.211 1 98.75 109 MET A O 1
ATOM 866 N N . LEU A 1 110 ? -13.172 14.992 -12.539 1 98.69 110 LEU A N 1
ATOM 867 C CA . LEU A 1 110 ? -13.391 14.359 -13.836 1 98.69 110 LEU A CA 1
ATOM 868 C C . LEU A 1 110 ? -13.602 15.406 -14.922 1 98.69 110 LEU A C 1
ATOM 870 O O . LEU A 1 110 ? -13.07 15.273 -16.031 1 98.69 110 LEU A O 1
ATOM 874 N N . LEU A 1 111 ? -14.383 16.453 -14.602 1 98.69 111 LEU A N 1
ATOM 875 C CA . LEU A 1 111 ? -14.609 17.547 -15.539 1 98.69 111 LEU A CA 1
ATOM 876 C C . LEU A 1 111 ? -13.297 18.219 -15.922 1 98.69 111 LEU A C 1
ATOM 878 O O . LEU A 1 111 ? -13.047 18.469 -17.109 1 98.69 111 LEU A O 1
ATOM 882 N N . GLU A 1 112 ? -12.453 18.484 -14.969 1 98.75 112 GLU A N 1
ATOM 883 C CA . GLU A 1 112 ? -11.164 19.125 -15.195 1 98.75 112 GLU A CA 1
ATOM 884 C C . GLU A 1 112 ? -10.242 18.234 -16.016 1 98.75 112 GLU A C 1
ATOM 886 O O . GLU A 1 112 ? -9.508 18.719 -16.891 1 98.75 112 GLU A O 1
ATOM 891 N N . GLN A 1 113 ? -10.281 16.969 -15.703 1 98.5 113 GLN A N 1
ATOM 892 C CA . GLN A 1 113 ? -9.523 16 -16.484 1 98.5 113 GLN A CA 1
ATOM 893 C C . GLN A 1 113 ? -9.93 16.031 -17.953 1 98.5 113 GLN A C 1
ATOM 895 O O . GLN A 1 113 ? -9.078 16.094 -18.828 1 98.5 113 GLN A O 1
ATOM 900 N N . ASN A 1 114 ? -11.18 16.062 -18.25 1 98.06 114 ASN A N 1
ATOM 901 C CA . ASN A 1 114 ? -11.711 15.914 -19.594 1 98.06 114 ASN A CA 1
ATOM 902 C C . ASN A 1 114 ? -11.656 17.219 -20.375 1 98.06 114 ASN A C 1
ATOM 904 O O . ASN A 1 114 ? -11.523 17.219 -21.609 1 98.06 114 ASN A O 1
ATOM 908 N N . THR A 1 115 ? -11.734 18.375 -19.688 1 98.5 115 THR A N 1
ATOM 909 C CA . THR A 1 115 ? -11.891 19.641 -20.391 1 98.5 115 THR A CA 1
ATOM 910 C C . THR A 1 115 ? -10.609 20.469 -20.312 1 98.5 115 THR A C 1
ATOM 912 O O . THR A 1 115 ? -10.344 21.297 -21.172 1 98.5 115 THR A O 1
ATOM 915 N N . GLN A 1 116 ? -9.82 20.266 -19.25 1 98.25 116 GLN A N 1
ATOM 916 C CA . GLN A 1 116 ? -8.633 21.109 -19.047 1 98.25 116 GLN A CA 1
ATOM 917 C C . GLN A 1 116 ? -7.359 20.281 -19.141 1 98.25 116 GLN A C 1
ATOM 919 O O . GLN A 1 116 ? -6.254 20.812 -19.078 1 98.25 116 GLN A O 1
ATOM 924 N N . GLY A 1 117 ? -7.527 19 -19.234 1 97.12 117 GLY A N 1
ATOM 925 C CA . GLY A 1 117 ? -6.367 18.141 -19.375 1 97.12 117 GLY A CA 1
ATOM 926 C C . GLY A 1 117 ? -5.633 17.906 -18.062 1 97.12 117 GLY A C 1
ATOM 927 O O . GLY A 1 117 ? -4.445 17.562 -18.078 1 97.12 117 GLY A O 1
ATOM 928 N N . VAL A 1 118 ? -6.281 18.062 -16.969 1 97.75 118 VAL A N 1
ATOM 929 C CA . VAL A 1 118 ? -5.664 17.828 -15.664 1 97.75 118 VAL A CA 1
ATOM 930 C C . VAL A 1 118 ? -5.363 16.328 -15.5 1 97.75 118 VAL A C 1
ATOM 932 O O . VAL A 1 118 ? -6.211 15.484 -15.789 1 97.75 118 VAL A O 1
ATOM 935 N N . HIS A 1 119 ? -4.148 16 -15.102 1 97.12 119 HIS A N 1
ATOM 936 C CA . HIS A 1 119 ? -3.686 14.641 -14.859 1 97.12 119 HIS A CA 1
ATOM 937 C C . HIS A 1 119 ? -3.607 14.336 -13.367 1 97.12 119 HIS A C 1
ATOM 939 O O . HIS A 1 119 ? -2.746 14.875 -12.672 1 97.12 119 HIS A O 1
ATOM 945 N N . TRP A 1 120 ? -4.438 13.445 -12.914 1 98.62 120 TRP A N 1
ATOM 946 C CA . TRP A 1 120 ? -4.539 13.188 -11.484 1 98.62 120 TRP A CA 1
ATOM 947 C C . TRP A 1 120 ? -3.631 12.039 -11.07 1 98.62 120 TRP A C 1
ATOM 949 O O . TRP A 1 120 ? -3.514 11.039 -11.789 1 98.62 120 TRP A O 1
ATOM 959 N N . THR A 1 121 ? -2.996 12.227 -10.016 1 98.56 121 THR A N 1
ATOM 960 C CA . THR A 1 121 ? -2.205 11.234 -9.297 1 98.56 121 THR A CA 1
ATOM 961 C C . THR A 1 121 ? -2.646 11.148 -7.836 1 98.56 121 THR A C 1
ATOM 963 O O . THR A 1 121 ? -3.363 12.023 -7.348 1 98.56 121 THR A O 1
ATOM 966 N N . PRO A 1 122 ? -2.258 10.125 -7.098 1 98.69 122 PRO A N 1
ATOM 967 C CA . PRO A 1 122 ? -2.66 10.039 -5.691 1 98.69 122 PRO A CA 1
ATOM 968 C C . PRO A 1 122 ? -2.311 11.305 -4.902 1 98.69 122 PRO A C 1
ATOM 970 O O . PRO A 1 122 ? -3.148 11.82 -4.16 1 98.69 122 PRO A O 1
ATOM 973 N N . SER A 1 123 ? -1.122 11.812 -5.07 1 98.69 123 SER A N 1
ATOM 974 C CA . SER A 1 123 ? -0.709 12.984 -4.301 1 98.69 123 SER A CA 1
ATOM 975 C C . SER A 1 123 ? -1.499 14.219 -4.707 1 98.69 123 SER A C 1
ATOM 977 O O . SER A 1 123 ? -1.818 15.062 -3.867 1 98.69 123 SER A O 1
ATOM 979 N N . LYS A 1 124 ? -1.845 14.328 -6.008 1 98.69 124 LYS A N 1
ATOM 980 C CA . LYS A 1 124 ? -2.652 15.453 -6.477 1 98.69 124 LYS A CA 1
ATOM 981 C C . LYS A 1 124 ? -4.09 15.344 -5.973 1 98.69 124 LYS A C 1
ATOM 983 O O . LYS A 1 124 ? -4.715 16.359 -5.648 1 98.69 124 LYS A O 1
ATOM 988 N N . VAL A 1 125 ? -4.586 14.156 -5.961 1 98.88 125 VAL A N 1
ATOM 989 C CA . VAL A 1 125 ? -5.922 13.922 -5.422 1 98.88 125 VAL A CA 1
ATOM 990 C C . VAL A 1 125 ? -5.969 14.328 -3.953 1 98.88 125 VAL A C 1
ATOM 992 O O . VAL A 1 125 ? -6.902 15.016 -3.523 1 98.88 125 VAL A O 1
ATOM 995 N N . ILE A 1 126 ? -4.969 13.945 -3.193 1 98.88 126 ILE A N 1
ATOM 996 C CA . ILE A 1 126 ? -4.902 14.266 -1.772 1 98.88 126 ILE A CA 1
ATOM 997 C C . ILE A 1 126 ? -4.809 15.773 -1.588 1 98.88 126 ILE A C 1
ATOM 999 O O . ILE A 1 126 ? -5.441 16.344 -0.693 1 98.88 126 ILE A O 1
ATOM 1003 N N . GLN A 1 127 ? -4.008 16.406 -2.43 1 98.75 127 GLN A N 1
ATOM 1004 C CA . GLN A 1 127 ? -3.9 17.859 -2.381 1 98.75 127 GLN A CA 1
ATOM 1005 C C . GLN A 1 127 ? -5.254 18.516 -2.633 1 98.75 127 GLN A C 1
ATOM 1007 O O . GLN A 1 127 ? -5.613 19.484 -1.957 1 98.75 127 GLN A O 1
ATOM 1012 N N . ARG A 1 128 ? -6 18.016 -3.598 1 98.88 128 ARG A N 1
ATOM 1013 C CA . ARG A 1 128 ? -7.34 18.516 -3.889 1 98.88 128 ARG A CA 1
ATOM 1014 C C . ARG A 1 128 ? -8.258 18.344 -2.684 1 98.88 128 ARG A C 1
ATOM 1016 O O . ARG A 1 128 ? -9.008 19.266 -2.338 1 98.88 128 ARG A O 1
ATOM 1023 N N . PHE A 1 129 ? -8.188 17.172 -2.039 1 98.88 129 PHE A N 1
ATOM 1024 C CA . PHE A 1 129 ? -8.992 16.938 -0.848 1 98.88 129 PHE A CA 1
ATOM 1025 C C . PHE A 1 129 ? -8.625 17.922 0.262 1 98.88 129 PHE A C 1
ATOM 1027 O O . PHE A 1 129 ? -9.492 18.406 0.979 1 98.88 129 PHE A O 1
ATOM 1034 N N . GLY A 1 130 ? -7.301 18.172 0.434 1 98.75 130 GLY A N 1
ATOM 1035 C CA . GLY A 1 130 ? -6.852 19.141 1.415 1 98.75 130 GLY A CA 1
ATOM 1036 C C . GLY A 1 130 ? -7.414 20.531 1.178 1 98.75 130 GLY A C 1
ATOM 1037 O O . GLY A 1 130 ? -7.789 21.219 2.125 1 98.75 130 GLY A O 1
ATOM 1038 N N . LYS A 1 131 ? -7.465 20.891 -0.059 1 98.75 131 LYS A N 1
ATOM 1039 C CA . LYS A 1 131 ? -8.039 22.188 -0.436 1 98.75 131 LYS A CA 1
ATOM 1040 C C . LYS A 1 131 ? -9.523 22.234 -0.109 1 98.75 131 LYS A C 1
ATOM 1042 O O . LYS A 1 131 ? -9.992 23.203 0.499 1 98.75 131 LYS A O 1
ATOM 1047 N N . GLU A 1 132 ? -10.234 21.188 -0.438 1 98.81 132 GLU A N 1
ATOM 1048 C CA . GLU A 1 132 ? -11.695 21.203 -0.396 1 98.81 132 GLU A CA 1
ATOM 1049 C C . GLU A 1 132 ? -12.211 21.016 1.029 1 98.81 132 GLU A C 1
ATOM 1051 O O . GLU A 1 132 ? -13.289 21.516 1.373 1 98.81 132 GLU A O 1
ATOM 1056 N N . ILE A 1 133 ? -11.445 20.297 1.866 1 98.62 133 ILE A N 1
ATOM 1057 C CA . ILE A 1 133 ? -11.93 20.016 3.215 1 98.62 133 ILE A CA 1
ATOM 1058 C C . ILE A 1 133 ? -11.992 21.328 4.012 1 98.62 133 ILE A C 1
ATOM 1060 O O . ILE A 1 133 ? -12.82 21.469 4.914 1 98.62 133 ILE A O 1
ATOM 1064 N N . ASN A 1 134 ? -11.031 22.25 3.713 1 97.94 134 ASN A N 1
ATOM 1065 C CA . ASN A 1 134 ? -11.039 23.609 4.277 1 97.94 134 ASN A CA 1
ATOM 1066 C C . ASN A 1 134 ? -11.32 23.578 5.777 1 97.94 134 ASN A C 1
ATOM 1068 O O . ASN A 1 134 ? -12.211 24.281 6.254 1 97.94 134 ASN A O 1
ATOM 1072 N N . HIS A 1 135 ? -10.68 22.781 6.508 1 98.25 135 HIS A N 1
ATOM 1073 C CA . HIS A 1 135 ? -10.836 22.609 7.949 1 98.25 135 HIS A CA 1
ATOM 1074 C C . HIS A 1 135 ? -9.484 22.641 8.656 1 98.25 135 HIS A C 1
ATOM 1076 O O . HIS A 1 135 ? -8.641 21.766 8.445 1 98.25 135 HIS A O 1
ATOM 1082 N N . PRO A 1 136 ? -9.25 23.547 9.492 1 97.94 136 PRO A N 1
ATOM 1083 C CA . PRO A 1 136 ? -7.922 23.766 10.078 1 97.94 136 PRO A CA 1
ATOM 1084 C C . PRO A 1 136 ? -7.488 22.625 11 1 97.94 136 PRO A C 1
ATOM 1086 O O . PRO A 1 136 ? -6.328 22.578 11.414 1 97.94 136 PRO A O 1
ATOM 1089 N N . GLU A 1 137 ? -8.367 21.688 11.344 1 97.56 137 GLU A N 1
ATOM 1090 C CA . GLU A 1 137 ? -7.98 20.547 12.164 1 97.56 137 GLU A CA 1
ATOM 1091 C C . GLU A 1 137 ? -7.395 19.422 11.305 1 97.56 137 GLU A C 1
ATOM 1093 O O . GLU A 1 137 ? -6.84 18.453 11.836 1 97.56 137 GLU A O 1
ATOM 1098 N N . SER A 1 138 ? -7.449 19.594 10.008 1 98.62 138 SER A N 1
ATOM 1099 C CA . SER A 1 138 ? -7.035 18.547 9.086 1 98.62 138 SER A CA 1
ATOM 1100 C C . SER A 1 138 ? -5.551 18.656 8.75 1 98.62 138 SER A C 1
ATOM 1102 O O . SER A 1 138 ? -5.055 19.75 8.445 1 98.62 138 SER A O 1
ATOM 1104 N N . VAL A 1 139 ? -4.879 17.547 8.781 1 98.75 139 VAL A N 1
ATOM 1105 C CA . VAL A 1 139 ? -3.502 17.453 8.305 1 98.75 139 VAL A CA 1
ATOM 1106 C C . VAL A 1 139 ? -3.447 17.781 6.812 1 98.75 139 VAL A C 1
ATOM 1108 O O . VAL A 1 139 ? -2.59 18.547 6.367 1 98.75 139 VAL A O 1
ATOM 1111 N N . CYS A 1 140 ? -4.391 17.234 6.039 1 98.81 140 CYS A N 1
ATOM 1112 C CA . CYS A 1 140 ? -4.434 17.438 4.598 1 98.81 140 CYS A CA 1
ATOM 1113 C C . CYS A 1 140 ? -4.637 18.906 4.262 1 98.81 140 CYS A C 1
ATOM 1115 O O . CYS A 1 140 ? -4.082 19.406 3.279 1 98.81 140 CYS A O 1
ATOM 1117 N N . TYR A 1 141 ? -5.41 19.562 5.094 1 98.81 141 TYR A N 1
ATOM 1118 C CA . TYR A 1 141 ? -5.637 21 4.891 1 98.81 141 TYR A CA 1
ATOM 1119 C C . TYR A 1 141 ? -4.332 21.781 4.984 1 98.81 141 TYR A C 1
ATOM 1121 O O . TYR A 1 141 ? -4.008 22.562 4.098 1 98.81 141 TYR A O 1
ATOM 1129 N N . TRP A 1 142 ? -3.568 21.531 5.961 1 98.75 142 TRP A N 1
ATOM 1130 C CA . TRP A 1 142 ? -2.332 22.281 6.172 1 98.75 142 TRP A CA 1
ATOM 1131 C C . TRP A 1 142 ? -1.264 21.859 5.168 1 98.75 142 TRP A C 1
ATOM 1133 O O . TRP A 1 142 ? -0.442 22.672 4.746 1 98.75 142 TRP A O 1
ATOM 1143 N N . ALA A 1 143 ? -1.305 20.578 4.809 1 98.69 143 ALA A N 1
ATOM 1144 C CA . ALA A 1 143 ? -0.395 20.141 3.752 1 98.69 143 ALA A CA 1
ATOM 1145 C C . ALA A 1 143 ? -0.66 20.891 2.455 1 98.69 143 ALA A C 1
ATOM 1147 O O . ALA A 1 143 ? 0.275 21.344 1.791 1 98.69 143 ALA A O 1
ATOM 1148 N N . TYR A 1 144 ? -1.956 21.078 2.121 1 98.62 144 TYR A N 1
ATOM 1149 C CA . TYR A 1 144 ? -2.336 21.844 0.941 1 98.62 144 TYR A CA 1
ATOM 1150 C C . TYR A 1 144 ? -1.911 23.297 1.08 1 98.62 144 TYR A C 1
ATOM 1152 O O . TYR A 1 144 ? -1.267 23.859 0.186 1 98.62 144 TYR A O 1
ATOM 1160 N N . LYS A 1 145 ? -2.182 23.859 2.215 1 98.56 145 LYS A N 1
ATOM 1161 C CA . LYS A 1 145 ? -1.927 25.281 2.455 1 98.56 145 LYS A CA 1
ATOM 1162 C C . LYS A 1 145 ? -0.434 25.594 2.387 1 98.56 145 LYS A C 1
ATOM 1164 O O . LYS A 1 145 ? -0.037 26.656 1.919 1 98.56 145 LYS A O 1
ATOM 1169 N N . ASN A 1 146 ? 0.375 24.719 2.836 1 98 146 ASN A N 1
ATOM 1170 C CA . ASN A 1 146 ? 1.811 24.953 2.928 1 98 146 ASN A CA 1
ATOM 1171 C C . ASN A 1 146 ? 2.572 24.234 1.822 1 98 146 ASN A C 1
ATOM 1173 O O . ASN A 1 146 ? 3.797 24.109 1.886 1 98 146 ASN A O 1
ATOM 1177 N N . ASP A 1 147 ? 1.856 23.672 0.847 1 97.62 147 ASP A N 1
ATOM 1178 C CA . ASP A 1 147 ? 2.41 23.016 -0.332 1 97.62 147 ASP A CA 1
ATOM 1179 C C . ASP A 1 147 ? 3.328 21.859 0.064 1 97.62 147 ASP A C 1
ATOM 1181 O O . ASP A 1 147 ? 4.453 21.75 -0.433 1 97.62 147 ASP A O 1
ATOM 1185 N N . ILE A 1 148 ? 2.928 21.109 1.073 1 97.94 148 ILE A N 1
ATOM 1186 C CA . ILE A 1 148 ? 3.592 19.875 1.481 1 97.94 148 ILE A CA 1
ATOM 1187 C C . ILE A 1 148 ? 2.947 18.688 0.777 1 97.94 148 ILE A C 1
ATOM 1189 O O . ILE A 1 148 ? 1.78 18.375 1.018 1 97.94 148 ILE A O 1
ATOM 1193 N N . PRO A 1 149 ? 3.689 18.047 -0.089 1 98.25 149 PRO A N 1
ATOM 1194 C CA . PRO A 1 149 ? 3.086 16.891 -0.764 1 98.25 149 PRO A CA 1
ATOM 1195 C C . PRO A 1 149 ? 2.803 15.734 0.187 1 98.25 149 PRO A C 1
ATOM 1197 O O . PRO A 1 149 ? 3.592 15.469 1.099 1 98.25 149 PRO A O 1
ATOM 1200 N N . VAL A 1 150 ? 1.683 15.117 0.003 1 98.75 150 VAL A N 1
ATOM 1201 C CA . VAL A 1 150 ? 1.302 13.906 0.729 1 98.75 150 VAL A CA 1
ATOM 1202 C C . VAL A 1 150 ? 1.168 12.742 -0.247 1 98.75 150 VAL A C 1
ATOM 1204 O O . VAL A 1 150 ? 0.362 12.789 -1.179 1 98.75 150 VAL A O 1
ATOM 1207 N N . PHE A 1 151 ? 1.976 11.727 -0.053 1 98.69 151 PHE A N 1
ATOM 1208 C CA . PHE A 1 151 ? 1.935 10.547 -0.907 1 98.69 151 PHE A CA 1
ATOM 1209 C C . PHE A 1 151 ? 1.255 9.383 -0.192 1 98.69 151 PHE A C 1
ATOM 1211 O O . PHE A 1 151 ? 1.429 9.203 1.016 1 98.69 151 PHE A O 1
ATOM 1218 N N . SER A 1 152 ? 0.505 8.641 -0.889 1 98.38 152 SER A N 1
ATOM 1219 C CA . SER A 1 152 ? -0.116 7.383 -0.475 1 98.38 152 SER A CA 1
ATOM 1220 C C . SER A 1 152 ? -0.086 6.355 -1.599 1 98.38 152 SER A C 1
ATOM 1222 O O . SER A 1 152 ? -1.02 6.273 -2.398 1 98.38 152 SER A O 1
ATOM 1224 N N . PRO A 1 153 ? 0.914 5.477 -1.562 1 96.06 153 PRO A N 1
ATOM 1225 C CA . PRO A 1 153 ? 1.083 4.543 -2.676 1 96.06 153 PRO A CA 1
ATOM 1226 C C . PRO A 1 153 ? -0.099 3.586 -2.828 1 96.06 153 PRO A C 1
ATOM 1228 O O . PRO A 1 153 ? -0.296 3.01 -3.902 1 96.06 153 PRO A O 1
ATOM 1231 N N . ALA A 1 154 ? -0.831 3.373 -1.812 1 97.44 154 ALA A N 1
ATOM 1232 C CA . ALA A 1 154 ? -2.02 2.525 -1.833 1 97.44 154 ALA A CA 1
ATOM 1233 C C . ALA A 1 154 ? -3.273 3.332 -1.51 1 97.44 154 ALA A C 1
ATOM 1235 O O . ALA A 1 154 ? -4.051 2.959 -0.626 1 97.44 154 ALA A O 1
ATOM 1236 N N . LEU A 1 155 ? -3.547 4.344 -2.303 1 98.38 155 LEU A N 1
ATOM 1237 C CA . LEU A 1 155 ? -4.602 5.309 -1.998 1 98.38 155 LEU A CA 1
ATOM 1238 C C . LEU A 1 155 ? -5.973 4.648 -2.062 1 98.38 155 LEU A C 1
ATOM 1240 O O . LEU A 1 155 ? -6.922 5.113 -1.43 1 98.38 155 LEU A O 1
ATOM 1244 N N . THR A 1 156 ? -6.125 3.541 -2.773 1 98.06 156 THR A N 1
ATOM 1245 C CA . THR A 1 156 ? -7.438 2.932 -2.963 1 98.06 156 THR A CA 1
ATOM 1246 C C . THR A 1 156 ? -7.691 1.858 -1.908 1 98.06 156 THR A C 1
ATOM 1248 O O . THR A 1 156 ? -8.742 1.214 -1.913 1 98.06 156 THR A O 1
ATOM 1251 N N . ASP A 1 157 ? -6.723 1.647 -1.067 1 96.69 157 ASP A N 1
ATOM 1252 C CA . ASP A 1 157 ? -6.852 0.639 -0.019 1 96.69 157 ASP A CA 1
ATOM 1253 C C . ASP A 1 157 ? -7.656 1.174 1.162 1 96.69 157 ASP A C 1
ATOM 1255 O O . ASP A 1 157 ? -7.156 1.234 2.287 1 96.69 157 ASP A O 1
ATOM 1259 N N . GLY A 1 158 ? -8.93 1.484 0.932 1 96.12 158 GLY A N 1
ATOM 1260 C CA . GLY A 1 158 ? -9.812 2.023 1.956 1 96.12 158 GLY A CA 1
ATOM 1261 C C . GLY A 1 158 ? -11.062 2.656 1.39 1 96.12 158 GLY A C 1
ATOM 1262 O O . GLY A 1 158 ? -11.508 2.299 0.296 1 96.12 158 GLY A O 1
ATOM 1263 N N . ALA A 1 159 ? -11.68 3.533 2.178 1 95.75 159 ALA A N 1
ATOM 1264 C CA . ALA A 1 159 ? -12.938 4.172 1.815 1 95.75 159 ALA A CA 1
ATOM 1265 C C . ALA A 1 159 ? -12.797 4.996 0.54 1 95.75 159 ALA A C 1
ATOM 1267 O O . ALA A 1 159 ? -13.727 5.086 -0.258 1 95.75 159 ALA A O 1
ATOM 1268 N N . ILE A 1 160 ? -11.664 5.582 0.36 1 98 160 ILE A N 1
ATOM 1269 C CA . ILE A 1 160 ? -11.43 6.359 -0.853 1 98 160 ILE A CA 1
ATOM 1270 C C . ILE A 1 160 ? -11.578 5.461 -2.078 1 98 160 ILE A C 1
ATOM 1272 O O . ILE A 1 160 ? -12.195 5.848 -3.07 1 98 160 ILE A O 1
ATOM 1276 N N . GLY A 1 161 ? -11.008 4.27 -1.984 1 97.75 161 GLY A N 1
ATOM 1277 C CA . GLY A 1 161 ? -11.18 3.307 -3.059 1 97.75 161 GLY A CA 1
ATOM 1278 C C . GLY A 1 161 ? -12.633 2.93 -3.293 1 97.75 161 GLY A C 1
ATOM 1279 O O . GLY A 1 161 ? -13.062 2.775 -4.438 1 97.75 161 GLY A O 1
ATOM 1280 N N . ASP A 1 162 ? -13.383 2.814 -2.232 1 96.06 162 ASP A N 1
ATOM 1281 C CA . ASP A 1 162 ? -14.797 2.492 -2.33 1 96.06 162 ASP A CA 1
ATOM 1282 C C . ASP A 1 162 ? -15.562 3.592 -3.066 1 96.06 162 ASP A C 1
ATOM 1284 O O . ASP A 1 162 ? -16.406 3.305 -3.912 1 96.06 162 ASP A O 1
ATOM 1288 N N . VAL A 1 163 ? -15.242 4.789 -2.703 1 97.5 163 VAL A N 1
ATOM 1289 C CA . VAL A 1 163 ? -15.93 5.922 -3.314 1 97.5 163 VAL A CA 1
ATOM 1290 C C . VAL A 1 163 ? -15.547 6.023 -4.789 1 97.5 163 VAL A C 1
ATOM 1292 O O . VAL A 1 163 ? -16.391 6.281 -5.641 1 97.5 163 VAL A O 1
ATOM 1295 N N . LEU A 1 164 ? -14.305 5.848 -5.102 1 97.75 164 LEU A N 1
ATOM 1296 C CA . LEU A 1 164 ? -13.867 5.863 -6.492 1 97.75 164 LEU A CA 1
ATOM 1297 C C . LEU A 1 164 ? -14.578 4.785 -7.301 1 97.75 164 LEU A C 1
ATOM 1299 O O . LEU A 1 164 ? -14.969 5.02 -8.445 1 97.75 164 LEU A O 1
ATOM 1303 N N . TYR A 1 165 ? -14.75 3.619 -6.691 1 96.56 165 TYR A N 1
ATOM 1304 C CA . TYR A 1 165 ? -15.453 2.514 -7.332 1 96.56 165 TYR A CA 1
ATOM 1305 C C . TYR A 1 165 ? -16.891 2.896 -7.652 1 96.56 165 TYR A C 1
ATOM 1307 O O . TYR A 1 165 ? -17.312 2.818 -8.805 1 96.56 165 TYR A O 1
ATOM 1315 N N . LEU A 1 166 ? -17.594 3.391 -6.688 1 95.62 166 LEU A N 1
ATOM 1316 C CA . LEU A 1 166 ? -18.984 3.768 -6.867 1 95.62 166 LEU A CA 1
ATOM 1317 C C . LEU A 1 166 ? -19.109 4.906 -7.875 1 95.62 166 LEU A C 1
ATOM 1319 O O . LEU A 1 166 ? -20 4.883 -8.727 1 95.62 166 LEU A O 1
ATOM 1323 N N . PHE A 1 167 ? -18.25 5.836 -7.734 1 97.31 167 PHE A N 1
ATOM 1324 C CA . PHE A 1 167 ? -18.25 6.977 -8.641 1 97.31 167 PHE A CA 1
ATOM 1325 C C . PHE A 1 167 ? -18.031 6.52 -10.078 1 97.31 167 PHE A C 1
ATOM 1327 O O . PHE A 1 167 ? -18.688 7.02 -11 1 97.31 167 PHE A O 1
ATOM 1334 N N . SER A 1 168 ? -17.141 5.598 -10.281 1 95.56 168 SER A N 1
ATOM 1335 C CA . SER A 1 168 ? -16.766 5.145 -11.617 1 95.56 168 SER A CA 1
ATOM 1336 C C . SER A 1 168 ? -17.906 4.383 -12.281 1 95.56 168 SER A C 1
ATOM 1338 O O . SER A 1 168 ? -18 4.344 -13.516 1 95.56 168 SER A O 1
ATOM 1340 N N . VAL A 1 169 ? -18.75 3.74 -11.508 1 93.88 169 VAL A N 1
ATOM 1341 C CA . VAL A 1 169 ? -19.906 3.016 -12.047 1 93.88 169 VAL A CA 1
ATOM 1342 C C . VAL A 1 169 ? -20.844 3.988 -12.766 1 93.88 169 VAL A C 1
ATOM 1344 O O . VAL A 1 169 ? -21.328 3.691 -13.852 1 93.88 169 VAL A O 1
ATOM 1347 N N . GLU A 1 170 ? -20.953 5.133 -12.219 1 95.06 170 GLU A N 1
ATOM 1348 C CA . GLU A 1 170 ? -21.875 6.121 -12.758 1 95.06 170 GLU A CA 1
ATOM 1349 C C . GLU A 1 170 ? -21.156 7.098 -13.688 1 95.06 170 GLU A C 1
ATOM 1351 O O . GLU A 1 170 ? -21.766 7.637 -14.617 1 95.06 170 GLU A O 1
ATOM 1356 N N . ASN A 1 171 ? -19.922 7.348 -13.367 1 96.81 171 ASN A N 1
ATOM 1357 C CA . ASN A 1 171 ? -19.109 8.312 -14.094 1 96.81 171 ASN A CA 1
ATOM 1358 C C . ASN A 1 171 ? -17.766 7.719 -14.508 1 96.81 171 ASN A C 1
ATOM 1360 O O . ASN A 1 171 ? -16.734 8.078 -13.953 1 96.81 171 ASN A O 1
ATOM 1364 N N . PRO A 1 172 ? -17.766 6.922 -15.539 1 95.81 172 PRO A N 1
ATOM 1365 C CA . PRO A 1 172 ? -16.516 6.254 -15.914 1 95.81 172 PRO A CA 1
ATOM 1366 C C . PRO A 1 172 ? -15.477 7.223 -16.469 1 95.81 172 PRO A C 1
ATOM 1368 O O . PRO A 1 172 ? -15.828 8.281 -16.984 1 95.81 172 PRO A O 1
ATOM 1371 N N . GLY A 1 173 ? -14.211 6.895 -16.234 1 96.38 173 GLY A N 1
ATOM 1372 C CA . GLY A 1 173 ? -13.188 7.605 -16.969 1 96.38 173 GLY A CA 1
ATOM 1373 C C . GLY A 1 173 ? -12.188 8.32 -16.094 1 96.38 173 GLY A C 1
ATOM 1374 O O . GLY A 1 173 ? -11.133 8.75 -16.562 1 96.38 173 GLY A O 1
ATOM 1375 N N . LEU A 1 174 ? -12.453 8.523 -14.797 1 98.19 174 LEU A N 1
ATOM 1376 C CA . LEU A 1 174 ? -11.484 9.195 -13.922 1 98.19 174 LEU A CA 1
ATOM 1377 C C . LEU A 1 174 ? -10.234 8.344 -13.75 1 98.19 174 LEU A C 1
ATOM 1379 O O . LEU A 1 174 ? -10.32 7.172 -13.367 1 98.19 174 LEU A O 1
ATOM 1383 N N . ILE A 1 175 ? -9.109 8.906 -14.055 1 98.06 175 ILE A N 1
ATOM 1384 C CA . ILE A 1 175 ? -7.832 8.203 -14 1 98.06 175 ILE A CA 1
ATOM 1385 C C . ILE A 1 175 ? -6.992 8.742 -12.844 1 98.06 175 ILE A C 1
ATOM 1387 O O . ILE A 1 175 ? -6.863 9.961 -12.68 1 98.06 175 ILE A O 1
ATOM 1391 N N . VAL A 1 176 ? -6.516 7.895 -12.031 1 98.56 176 VAL A N 1
ATOM 1392 C CA . VAL A 1 176 ? -5.535 8.242 -11.008 1 98.56 176 VAL A CA 1
ATOM 1393 C C . VAL A 1 176 ? -4.242 7.461 -11.242 1 98.56 176 VAL A C 1
ATOM 1395 O O . VAL A 1 176 ? -4.168 6.266 -10.945 1 98.56 176 VAL A O 1
ATOM 1398 N N . ASP A 1 177 ? -3.227 8.148 -11.688 1 98.31 177 ASP A N 1
ATOM 1399 C CA . ASP A 1 177 ? -2.016 7.562 -12.25 1 98.31 177 ASP A CA 1
ATOM 1400 C C . ASP A 1 177 ? -0.919 7.449 -11.188 1 98.31 177 ASP A C 1
ATOM 1402 O O . ASP A 1 177 ? -0.493 8.461 -10.625 1 98.31 177 ASP A O 1
ATOM 1406 N N . ILE A 1 178 ? -0.353 6.246 -11.039 1 98 178 ILE A N 1
ATOM 1407 C CA . ILE A 1 178 ? 0.658 6.07 -10 1 98 178 ILE A CA 1
ATOM 1408 C C . ILE A 1 178 ? 2.051 6.219 -10.609 1 98 178 ILE A C 1
ATOM 1410 O O . ILE A 1 178 ? 3.041 6.348 -9.883 1 98 178 ILE A O 1
ATOM 1414 N N . THR A 1 179 ? 2.184 6.219 -11.93 1 97.69 179 THR A N 1
ATOM 1415 C CA . THR A 1 179 ? 3.488 6.367 -12.562 1 97.69 179 THR A CA 1
ATOM 1416 C C . THR A 1 179 ? 4.051 7.766 -12.328 1 97.69 179 THR A C 1
ATOM 1418 O O . THR A 1 179 ? 5.191 7.914 -11.883 1 97.69 179 THR A O 1
ATOM 1421 N N . GLU A 1 180 ? 3.217 8.727 -12.594 1 96.56 180 GLU A N 1
ATOM 1422 C CA . GLU A 1 180 ? 3.66 10.094 -12.352 1 96.56 180 GLU A CA 1
ATOM 1423 C C . GLU A 1 180 ? 3.914 10.344 -10.867 1 96.56 180 GLU A C 1
ATOM 1425 O O . GLU A 1 180 ? 4.82 11.094 -10.5 1 96.56 180 GLU A O 1
ATOM 1430 N N . ASP A 1 181 ? 3.158 9.734 -10.031 1 96.69 181 ASP A N 1
ATOM 1431 C CA . ASP A 1 181 ? 3.256 9.977 -8.594 1 96.69 181 ASP A CA 1
ATOM 1432 C C . ASP A 1 181 ? 4.594 9.484 -8.039 1 96.69 181 ASP A C 1
ATOM 1434 O O . ASP A 1 181 ? 5.23 10.172 -7.242 1 96.69 181 ASP A O 1
ATOM 1438 N N . ILE A 1 182 ? 4.996 8.273 -8.445 1 97.5 182 ILE A N 1
ATOM 1439 C CA . ILE A 1 182 ? 6.266 7.727 -7.977 1 97.5 182 ILE A CA 1
ATOM 1440 C C . ILE A 1 182 ? 7.422 8.562 -8.516 1 97.5 182 ILE A C 1
ATOM 1442 O O . ILE A 1 182 ? 8.438 8.734 -7.848 1 97.5 182 ILE A O 1
ATOM 1446 N N . SER A 1 183 ? 7.293 9.078 -9.711 1 96.31 183 SER A N 1
ATOM 1447 C CA . SER A 1 183 ? 8.312 9.945 -10.281 1 96.31 183 SER A CA 1
ATOM 1448 C C . SER A 1 183 ? 8.484 11.219 -9.453 1 96.31 183 SER A C 1
ATOM 1450 O O . SER A 1 183 ? 9.609 11.656 -9.203 1 96.31 183 SER A O 1
ATOM 1452 N N . ARG A 1 184 ? 7.367 11.719 -9.039 1 95.44 184 ARG A N 1
ATOM 1453 C CA . ARG A 1 184 ? 7.402 12.906 -8.195 1 95.44 184 ARG A CA 1
ATOM 1454 C C . ARG A 1 184 ? 8.078 12.609 -6.863 1 95.44 184 ARG A C 1
ATOM 1456 O O . ARG A 1 184 ? 8.938 13.375 -6.414 1 95.44 184 ARG A O 1
ATOM 1463 N N . MET A 1 185 ? 7.758 11.539 -6.242 1 95.81 185 MET A N 1
ATOM 1464 C CA . MET A 1 185 ? 8.32 11.125 -4.961 1 95.81 185 MET A CA 1
ATOM 1465 C C . MET A 1 185 ? 9.828 10.945 -5.055 1 95.81 185 MET A C 1
ATOM 1467 O O . MET A 1 185 ? 10.578 11.484 -4.246 1 95.81 185 MET A O 1
ATOM 1471 N N . ASN A 1 186 ? 10.25 10.164 -6.035 1 95.88 186 ASN A N 1
ATOM 1472 C CA . ASN A 1 186 ? 11.672 9.875 -6.199 1 95.88 186 ASN A CA 1
ATOM 1473 C C . ASN A 1 186 ? 12.461 11.133 -6.547 1 95.88 186 ASN A C 1
ATOM 1475 O O . ASN A 1 186 ? 13.594 11.305 -6.078 1 95.88 186 ASN A O 1
ATOM 1479 N N . SER A 1 187 ? 11.867 12.016 -7.301 1 94.38 187 SER A N 1
ATOM 1480 C CA . SER A 1 187 ? 12.531 13.258 -7.688 1 94.38 187 SER A CA 1
ATOM 1481 C C . SER A 1 187 ? 12.742 14.172 -6.488 1 94.38 187 SER A C 1
ATOM 1483 O O . SER A 1 187 ? 13.734 14.898 -6.418 1 94.38 187 SER A O 1
ATOM 1485 N N . MET A 1 188 ? 11.836 14.148 -5.535 1 92.75 188 MET A N 1
ATOM 1486 C CA . MET A 1 188 ? 11.961 14.961 -4.332 1 92.75 188 MET A CA 1
ATOM 1487 C C . MET A 1 188 ? 13.156 14.523 -3.496 1 92.75 188 MET A C 1
ATOM 1489 O O . MET A 1 188 ? 13.914 15.352 -2.996 1 92.75 188 MET A O 1
ATOM 1493 N N . ALA A 1 189 ? 13.305 13.242 -3.344 1 93.12 189 ALA A N 1
ATOM 1494 C CA . ALA A 1 189 ? 14.453 12.719 -2.607 1 93.12 189 ALA A CA 1
ATOM 1495 C C . ALA A 1 189 ? 15.758 13.047 -3.324 1 93.12 189 ALA A C 1
ATOM 1497 O O . ALA A 1 189 ? 16.734 13.453 -2.689 1 93.12 189 ALA A O 1
ATOM 1498 N N . LEU A 1 190 ? 15.758 12.906 -4.641 1 92.88 190 LEU A N 1
ATOM 1499 C CA . LEU A 1 190 ? 16.938 13.156 -5.453 1 92.88 190 LEU A CA 1
ATOM 1500 C C . LEU A 1 190 ? 17.391 14.609 -5.332 1 92.88 190 LEU A C 1
ATOM 1502 O O . LEU A 1 190 ? 18.578 14.898 -5.316 1 92.88 190 LEU A O 1
ATOM 1506 N N . ALA A 1 191 ? 16.438 15.469 -5.227 1 92.38 191 ALA A N 1
ATOM 1507 C CA . ALA A 1 191 ? 16.719 16.906 -5.227 1 92.38 191 ALA A CA 1
ATOM 1508 C C . ALA A 1 191 ? 17.188 17.375 -3.855 1 92.38 191 ALA A C 1
ATOM 1510 O O . ALA A 1 191 ? 17.688 18.484 -3.715 1 92.38 191 ALA A O 1
ATOM 1511 N N . ALA A 1 192 ? 17.078 16.562 -2.824 1 92.19 192 ALA A N 1
ATOM 1512 C CA . ALA A 1 192 ? 17.391 16.969 -1.455 1 92.19 192 ALA A CA 1
ATOM 1513 C C . ALA A 1 192 ? 18.891 17.047 -1.229 1 92.19 192 ALA A C 1
ATOM 1515 O O . ALA A 1 192 ? 19.641 16.156 -1.668 1 92.19 192 ALA A O 1
ATOM 1516 N N . ASN A 1 193 ? 19.375 18.109 -0.64 1 90.94 193 ASN A N 1
ATOM 1517 C CA . ASN A 1 193 ? 20.766 18.172 -0.224 1 90.94 193 ASN A CA 1
ATOM 1518 C C . ASN A 1 193 ? 21.078 17.156 0.87 1 90.94 193 ASN A C 1
ATOM 1520 O O . ASN A 1 193 ? 22.078 16.438 0.786 1 90.94 193 ASN A O 1
ATOM 1524 N N . SER A 1 194 ? 20.344 17.203 1.811 1 92.94 194 SER A N 1
ATOM 1525 C CA . SER A 1 194 ? 20.297 16.219 2.877 1 92.94 194 SER A CA 1
ATOM 1526 C C . SER A 1 194 ? 18.859 15.805 3.195 1 92.94 194 SER A C 1
ATOM 1528 O O . SER A 1 194 ? 17.922 16.547 2.904 1 92.94 194 SER A O 1
ATOM 1530 N N . SER A 1 195 ? 18.734 14.555 3.689 1 94.62 195 SER A N 1
ATOM 1531 C CA . SER A 1 195 ? 17.375 14.102 3.986 1 94.62 195 SER A CA 1
ATOM 1532 C C . SER A 1 195 ? 17.312 13.422 5.352 1 94.62 195 SER A C 1
ATOM 1534 O O . SER A 1 195 ? 18.281 12.812 5.797 1 94.62 195 SER A O 1
ATOM 1536 N N . GLY A 1 196 ? 16.25 13.688 6.086 1 94.56 196 GLY A N 1
ATOM 1537 C CA . GLY A 1 196 ? 15.875 13.023 7.324 1 94.56 196 GLY A CA 1
ATOM 1538 C C . GLY A 1 196 ? 14.57 12.258 7.219 1 94.56 196 GLY A C 1
ATOM 1539 O O . GLY A 1 196 ? 13.609 12.727 6.605 1 94.56 196 GLY A O 1
ATOM 1540 N N . ILE A 1 197 ? 14.602 11.047 7.805 1 95.75 197 ILE A N 1
ATOM 1541 C CA . ILE A 1 197 ? 13.438 10.172 7.77 1 95.75 197 ILE A CA 1
ATOM 1542 C C . ILE A 1 197 ? 12.891 9.984 9.188 1 95.75 197 ILE A C 1
ATOM 1544 O O . ILE A 1 197 ? 13.648 9.688 10.109 1 95.75 197 ILE A O 1
ATOM 1548 N N . ILE A 1 198 ? 11.641 10.234 9.352 1 95 198 ILE A N 1
ATOM 1549 C CA . ILE A 1 198 ? 10.906 9.898 10.562 1 95 198 ILE A CA 1
ATOM 1550 C C . ILE A 1 198 ? 9.758 8.945 10.227 1 95 198 ILE A C 1
ATOM 1552 O O . ILE A 1 198 ? 8.883 9.289 9.43 1 95 198 ILE A O 1
ATOM 1556 N N . ILE A 1 199 ? 9.812 7.812 10.82 1 95.81 199 ILE A N 1
ATOM 1557 C CA . ILE A 1 199 ? 8.766 6.828 10.555 1 95.81 199 ILE A CA 1
ATOM 1558 C C . ILE A 1 199 ? 8 6.527 11.844 1 95.81 199 ILE A C 1
ATOM 1560 O O . ILE A 1 199 ? 8.594 6.094 12.836 1 95.81 199 ILE A O 1
ATOM 1564 N N . LEU A 1 200 ? 6.742 6.742 11.828 1 94.94 200 LEU A N 1
ATOM 1565 C CA . LEU A 1 200 ? 5.832 6.312 12.883 1 94.94 200 LEU A CA 1
ATOM 1566 C C . LEU A 1 200 ? 5.031 5.094 12.445 1 94.94 200 LEU A C 1
ATOM 1568 O O . LEU A 1 200 ? 4.047 5.223 11.711 1 94.94 200 LEU A O 1
ATOM 1572 N N . GLY A 1 201 ? 5.395 3.938 12.977 1 91.69 201 GLY A N 1
ATOM 1573 C CA . GLY A 1 201 ? 4.871 2.676 12.477 1 91.69 201 GLY A CA 1
ATOM 1574 C C . GLY A 1 201 ? 5.762 2.035 11.43 1 91.69 201 GLY A C 1
ATOM 1575 O O . GLY A 1 201 ? 6.965 1.873 11.648 1 91.69 201 GLY A O 1
ATOM 1576 N N . GLY A 1 202 ? 5.172 1.555 10.344 1 92.25 202 GLY A N 1
ATOM 1577 C CA . GLY A 1 202 ? 5.898 0.882 9.273 1 92.25 202 GLY A CA 1
ATOM 1578 C C . GLY A 1 202 ? 5.078 0.697 8.016 1 92.25 202 GLY A C 1
ATOM 1579 O O . GLY A 1 202 ? 4.41 1.628 7.562 1 92.25 202 GLY A O 1
ATOM 1580 N N . GLY A 1 203 ? 5.258 -0.407 7.406 1 91.75 203 GLY A N 1
ATOM 1581 C CA . GLY A 1 203 ? 4.453 -0.725 6.238 1 91.75 203 GLY A CA 1
ATOM 1582 C C . GLY A 1 203 ? 4.824 0.091 5.016 1 91.75 203 GLY A C 1
ATOM 1583 O O . GLY A 1 203 ? 6.004 0.388 4.797 1 91.75 203 GLY A O 1
ATOM 1584 N N . VAL A 1 204 ? 3.859 0.417 4.273 1 93.81 204 VAL A N 1
ATOM 1585 C CA . VAL A 1 204 ? 4.059 1.039 2.969 1 93.81 204 VAL A CA 1
ATOM 1586 C C . VAL A 1 204 ? 4.672 2.426 3.146 1 93.81 204 VAL A C 1
ATOM 1588 O O . VAL A 1 204 ? 5.496 2.855 2.334 1 93.81 204 VAL A O 1
ATOM 1591 N N . ALA A 1 205 ? 4.324 3.107 4.199 1 95.44 205 ALA A N 1
ATOM 1592 C CA . ALA A 1 205 ? 4.859 4.449 4.422 1 95.44 205 ALA A CA 1
ATOM 1593 C C . ALA A 1 205 ? 6.367 4.41 4.648 1 95.44 205 ALA A C 1
ATOM 1595 O O . ALA A 1 205 ? 7.109 5.195 4.055 1 95.44 205 ALA A O 1
ATOM 1596 N N . LYS A 1 206 ? 6.785 3.508 5.496 1 95.06 206 LYS A N 1
ATOM 1597 C CA . LYS A 1 206 ? 8.211 3.338 5.777 1 95.06 206 LYS A CA 1
ATOM 1598 C C . LYS A 1 206 ? 8.977 2.979 4.512 1 95.06 206 LYS A C 1
ATOM 1600 O O . LYS A 1 206 ? 9.969 3.633 4.172 1 95.06 206 LYS A O 1
ATOM 1605 N N . HIS A 1 207 ? 8.5 1.949 3.877 1 95.56 207 HIS A N 1
ATOM 1606 C CA . HIS A 1 207 ? 9.242 1.422 2.736 1 95.56 207 HIS A CA 1
ATOM 1607 C C . HIS A 1 207 ? 9.297 2.432 1.597 1 95.56 207 HIS A C 1
ATOM 1609 O O . HIS A 1 207 ? 10.328 2.592 0.95 1 95.56 207 HIS A O 1
ATOM 1615 N N . HIS A 1 208 ? 8.188 3.082 1.368 1 96.94 208 HIS A N 1
ATOM 1616 C CA . HIS A 1 208 ? 8.102 4.031 0.266 1 96.94 208 HIS A CA 1
ATOM 1617 C C . HIS A 1 208 ? 9.094 5.176 0.442 1 96.94 208 HIS A C 1
ATOM 1619 O O . HIS A 1 208 ? 9.766 5.574 -0.513 1 96.94 208 HIS A O 1
ATOM 1625 N N . ILE A 1 209 ? 9.227 5.691 1.634 1 97.25 209 ILE A N 1
ATOM 1626 C CA . ILE A 1 209 ? 10.156 6.77 1.943 1 97.25 209 ILE A CA 1
ATOM 1627 C C . ILE A 1 209 ? 11.594 6.266 1.806 1 97.25 209 ILE A C 1
ATOM 1629 O O . ILE A 1 209 ? 12.422 6.902 1.156 1 97.25 209 ILE A O 1
ATOM 1633 N N . CYS A 1 210 ? 11.852 5.105 2.432 1 95.94 210 CYS A N 1
ATOM 1634 C CA . CYS A 1 210 ? 13.195 4.543 2.383 1 95.94 210 CYS A CA 1
ATOM 1635 C C . CYS A 1 210 ? 13.617 4.27 0.944 1 95.94 210 CYS A C 1
ATOM 1637 O O . CYS A 1 210 ? 14.734 4.613 0.545 1 95.94 210 CYS A O 1
ATOM 1639 N N . ASN A 1 211 ? 12.719 3.695 0.204 1 95.62 211 ASN A N 1
ATOM 1640 C CA . ASN A 1 211 ? 13.023 3.373 -1.186 1 95.62 211 ASN A CA 1
ATOM 1641 C C . ASN A 1 211 ? 13.328 4.629 -1.998 1 95.62 211 ASN A C 1
ATOM 1643 O O . ASN A 1 211 ? 14.242 4.629 -2.824 1 95.62 211 ASN A O 1
ATOM 1647 N N . ALA A 1 212 ? 12.609 5.652 -1.822 1 96.19 212 ALA A N 1
ATOM 1648 C CA . ALA A 1 212 ? 12.836 6.902 -2.547 1 96.19 212 ALA A CA 1
ATOM 1649 C C . ALA A 1 212 ? 14.234 7.438 -2.287 1 96.19 212 ALA A C 1
ATOM 1651 O O . ALA A 1 212 ? 14.859 8.016 -3.178 1 96.19 212 ALA A O 1
ATOM 1652 N N . ASN A 1 213 ? 14.758 7.242 -1.123 1 95.62 213 ASN A N 1
ATOM 1653 C CA . ASN A 1 213 ? 16.031 7.828 -0.729 1 95.62 213 ASN A CA 1
ATOM 1654 C C . ASN A 1 213 ? 17.219 7.047 -1.306 1 95.62 213 ASN A C 1
ATOM 1656 O O . ASN A 1 213 ? 18.359 7.484 -1.21 1 95.62 213 ASN A O 1
ATOM 1660 N N . ILE A 1 214 ? 16.938 5.891 -1.942 1 93.25 214 ILE A N 1
ATOM 1661 C CA . ILE A 1 214 ? 17.969 5.188 -2.688 1 93.25 214 ILE A CA 1
ATOM 1662 C C . ILE A 1 214 ? 18.578 6.117 -3.736 1 93.25 214 ILE A C 1
ATOM 1664 O O . ILE A 1 214 ? 19.781 6.059 -4.012 1 93.25 214 ILE A O 1
ATOM 1668 N N . TRP A 1 215 ? 17.844 6.965 -4.254 1 92.88 215 TRP A N 1
ATOM 1669 C CA . TRP A 1 215 ? 18.219 7.805 -5.391 1 92.88 215 TRP A CA 1
ATOM 1670 C C . TRP A 1 215 ? 19.203 8.891 -4.969 1 92.88 215 TRP A C 1
ATOM 1672 O O . TRP A 1 215 ? 19.844 9.508 -5.812 1 92.88 215 TRP A O 1
ATOM 1682 N N . LYS A 1 216 ? 19.312 9.117 -3.734 1 92.12 216 LYS A N 1
ATOM 1683 C CA . LYS A 1 216 ? 20.359 10.023 -3.244 1 92.12 216 LYS A CA 1
ATOM 1684 C C . LYS A 1 216 ? 21.391 9.273 -2.422 1 92.12 216 LYS A C 1
ATOM 1686 O O . LYS A 1 216 ? 22.047 9.852 -1.549 1 92.12 216 LYS A O 1
ATOM 1691 N N . LYS A 1 217 ? 21.391 7.996 -2.646 1 90.75 217 LYS A N 1
ATOM 1692 C CA . LYS A 1 217 ? 22.359 7.102 -2.035 1 90.75 217 LYS A CA 1
ATOM 1693 C C . LYS A 1 217 ? 22.141 6.988 -0.53 1 90.75 217 LYS A C 1
ATOM 1695 O O . LYS A 1 217 ? 23.094 6.914 0.243 1 90.75 217 LYS A O 1
ATOM 1700 N N . GLY A 1 218 ? 20.922 7.168 -0.145 1 93.62 218 GLY A N 1
ATOM 1701 C CA . GLY A 1 218 ? 20.547 6.93 1.236 1 93.62 218 GLY A CA 1
ATOM 1702 C C . GLY A 1 218 ? 20.266 8.203 2.01 1 93.62 218 GLY A C 1
ATOM 1703 O O . GLY A 1 218 ? 20.875 9.242 1.739 1 93.62 218 GLY A O 1
ATOM 1704 N N . ALA A 1 219 ? 19.469 8.07 2.988 1 94.62 219 ALA A N 1
ATOM 1705 C CA . ALA A 1 219 ? 19.125 9.188 3.861 1 94.62 219 ALA A CA 1
ATOM 1706 C C . ALA A 1 219 ? 20.266 9.492 4.832 1 94.62 219 ALA A C 1
ATOM 1708 O O . ALA A 1 219 ? 20.969 8.578 5.277 1 94.62 219 ALA A O 1
ATOM 1709 N N . ASP A 1 220 ? 20.391 10.734 5.246 1 93.44 220 ASP A N 1
ATOM 1710 C CA . ASP A 1 220 ? 21.406 11.18 6.184 1 93.44 220 ASP A CA 1
ATOM 1711 C C . ASP A 1 220 ? 21.016 10.875 7.621 1 93.44 220 ASP A C 1
ATOM 1713 O O . ASP A 1 220 ? 21.875 10.578 8.461 1 93.44 220 ASP A O 1
ATOM 1717 N N . PHE A 1 221 ? 19.781 10.969 7.938 1 92.12 221 PHE A N 1
ATOM 1718 C CA . PHE A 1 221 ? 19.219 10.742 9.266 1 92.12 221 PHE A CA 1
ATOM 1719 C C . PHE A 1 221 ? 17.984 9.867 9.195 1 92.12 221 PHE A C 1
ATOM 1721 O O . PHE A 1 221 ? 17.203 9.953 8.234 1 92.12 221 PHE A O 1
ATOM 1728 N N . ALA A 1 222 ? 17.844 8.992 10.1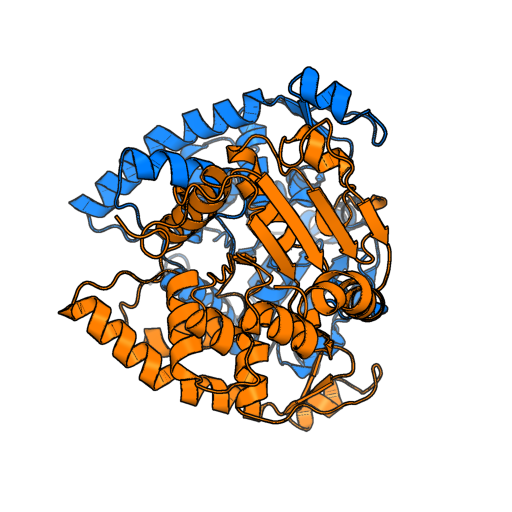8 1 93.94 222 ALA A N 1
ATOM 1729 C CA . ALA A 1 222 ? 16.656 8.133 10.195 1 93.94 222 ALA A CA 1
ATOM 1730 C C . ALA A 1 222 ? 16.266 7.762 11.617 1 93.94 222 ALA A C 1
ATOM 1732 O O . ALA A 1 222 ? 17.109 7.336 12.414 1 93.94 222 ALA A O 1
ATOM 1733 N N . VAL A 1 223 ? 15.016 8 11.914 1 92.56 223 VAL A N 1
ATOM 1734 C CA . VAL A 1 223 ? 14.414 7.582 13.172 1 92.56 223 VAL A CA 1
ATOM 1735 C C . VAL A 1 223 ? 13.148 6.773 12.906 1 92.56 223 VAL A C 1
ATOM 1737 O O . VAL A 1 223 ? 12.227 7.258 12.258 1 92.56 223 VAL A O 1
ATOM 1740 N N . TYR A 1 224 ? 13.164 5.508 13.344 1 92.62 224 TYR A N 1
ATOM 1741 C CA . TYR A 1 224 ? 11.977 4.66 13.305 1 92.62 224 TYR A CA 1
ATOM 1742 C C . TYR A 1 224 ? 11.352 4.523 14.688 1 92.62 224 TYR A C 1
ATOM 1744 O O . TYR A 1 224 ? 12.062 4.312 15.672 1 92.62 224 TYR A O 1
ATOM 1752 N N . VAL A 1 225 ? 10.047 4.676 14.758 1 91.31 225 VAL A N 1
ATOM 1753 C CA . VAL A 1 225 ? 9.328 4.414 16 1 91.31 225 VAL A CA 1
ATOM 1754 C C . VAL A 1 225 ? 8.211 3.404 15.742 1 91.31 225 VAL A C 1
ATOM 1756 O O . VAL A 1 225 ? 7.195 3.736 15.125 1 91.31 225 VAL A O 1
ATOM 1759 N N . ASN A 1 226 ? 8.367 2.164 16.188 1 88.88 226 ASN A N 1
ATOM 1760 C CA . ASN A 1 226 ? 7.32 1.158 16.062 1 88.88 226 ASN A CA 1
ATOM 1761 C C . ASN A 1 226 ? 7.578 -0.035 16.984 1 88.88 226 ASN A C 1
ATOM 1763 O O . ASN A 1 226 ? 8.648 -0.142 17.578 1 88.88 226 ASN A O 1
ATOM 1767 N N . THR A 1 227 ? 6.602 -0.942 17.078 1 83.12 227 THR A N 1
ATOM 1768 C CA . THR A 1 227 ? 6.684 -2.082 17.984 1 83.12 227 THR A CA 1
ATOM 1769 C C . THR A 1 227 ? 6.98 -3.365 17.219 1 83.12 227 THR A C 1
ATOM 1771 O O . THR A 1 227 ? 6.953 -4.457 17.781 1 83.12 227 THR A O 1
ATOM 1774 N N . ALA A 1 228 ? 7.168 -3.262 15.953 1 83.44 228 ALA A N 1
ATOM 1775 C CA . ALA A 1 228 ? 7.359 -4.457 15.141 1 83.44 228 ALA A CA 1
ATOM 1776 C C . ALA A 1 228 ? 8.688 -5.141 15.461 1 83.44 228 ALA A C 1
ATOM 1778 O O . ALA A 1 228 ? 9.68 -4.469 15.742 1 83.44 228 ALA A O 1
ATOM 1779 N N . GLN A 1 229 ? 8.672 -6.441 15.32 1 78.5 229 GLN A N 1
ATOM 1780 C CA . GLN A 1 229 ? 9.844 -7.227 15.688 1 78.5 229 GLN A CA 1
ATOM 1781 C C . GLN A 1 229 ? 10.602 -7.691 14.453 1 78.5 229 GLN A C 1
ATOM 1783 O O . GLN A 1 229 ? 10 -7.973 13.414 1 78.5 229 GLN A O 1
ATOM 1788 N N . GLU A 1 230 ? 11.906 -7.859 14.586 1 74.94 230 GLU A N 1
ATOM 1789 C CA . GLU A 1 230 ? 12.773 -8.258 13.484 1 74.94 230 GLU A CA 1
ATOM 1790 C C . GLU A 1 230 ? 12.586 -9.734 13.141 1 74.94 230 GLU A C 1
ATOM 1792 O O . GLU A 1 230 ? 12.734 -10.133 11.984 1 74.94 230 GLU A O 1
ATOM 1797 N N . ALA A 1 231 ? 12.219 -10.477 14.047 1 70 231 ALA A N 1
ATOM 1798 C CA . ALA A 1 231 ? 12.242 -11.938 13.961 1 70 231 ALA A CA 1
ATOM 1799 C C . ALA A 1 231 ? 11.266 -12.438 12.898 1 70 231 ALA A C 1
ATOM 1801 O O . ALA A 1 231 ? 11.422 -13.539 12.375 1 70 231 ALA A O 1
ATOM 1802 N N . ASP A 1 232 ? 10.305 -11.594 12.562 1 70.31 232 ASP A N 1
ATOM 1803 C CA . ASP A 1 232 ? 9.297 -12.117 11.641 1 70.31 232 ASP A CA 1
ATOM 1804 C C . ASP A 1 232 ? 9.672 -11.805 10.195 1 70.31 232 ASP A C 1
ATOM 1806 O O . ASP A 1 232 ? 8.914 -12.117 9.273 1 70.31 232 ASP A O 1
ATOM 1810 N N . GLY A 1 233 ? 10.797 -11.172 9.938 1 70.5 233 GLY A N 1
ATOM 1811 C CA . GLY A 1 233 ? 11.297 -10.938 8.586 1 70.5 233 GLY A CA 1
ATOM 1812 C C . GLY A 1 233 ? 10.508 -9.891 7.832 1 70.5 233 GLY A C 1
ATOM 1813 O O . GLY A 1 233 ? 10.648 -9.758 6.613 1 70.5 233 GLY A O 1
ATOM 1814 N N . SER A 1 234 ? 9.656 -9.188 8.539 1 75.19 234 SER A N 1
ATOM 1815 C CA . SER A 1 234 ? 8.867 -8.148 7.895 1 75.19 234 SER A CA 1
ATOM 1816 C C . SER A 1 234 ? 9.68 -6.867 7.707 1 75.19 234 SER A C 1
ATOM 1818 O O . SER A 1 234 ? 10.633 -6.621 8.445 1 75.19 234 SER A O 1
ATOM 1820 N N . ASP A 1 235 ? 9.289 -6.078 6.758 1 81.5 235 ASP A N 1
ATOM 1821 C CA . ASP A 1 235 ? 9.891 -4.762 6.566 1 81.5 235 ASP A CA 1
ATOM 1822 C C . ASP A 1 235 ? 9.648 -3.867 7.777 1 81.5 235 ASP A C 1
ATOM 1824 O O . ASP A 1 235 ? 10.531 -3.113 8.188 1 81.5 235 ASP A O 1
ATOM 1828 N N . SER A 1 236 ? 8.477 -3.936 8.359 1 81 236 SER A N 1
ATOM 1829 C CA . SER A 1 236 ? 8.156 -3.129 9.531 1 81 236 SER A CA 1
ATOM 1830 C C . SER A 1 236 ? 9.086 -3.453 10.695 1 81 236 SER A C 1
ATOM 1832 O O . SER A 1 236 ? 9.492 -2.559 11.438 1 81 236 SER A O 1
ATOM 1834 N N . GLY A 1 237 ? 9.445 -4.684 10.797 1 78.81 237 GLY A N 1
ATOM 1835 C CA . GLY A 1 237 ? 10.266 -5.121 11.914 1 78.81 237 GLY A CA 1
ATOM 1836 C C . GLY A 1 237 ? 11.758 -5 11.648 1 78.81 237 GLY A C 1
ATOM 1837 O O . GLY A 1 237 ? 12.562 -5.062 12.57 1 78.81 237 GLY A O 1
ATOM 1838 N N . ALA A 1 238 ? 12.086 -4.797 10.406 1 80.69 238 ALA A N 1
ATOM 1839 C CA . ALA A 1 238 ? 13.492 -4.754 10.008 1 80.69 238 ALA A CA 1
ATOM 1840 C C . ALA A 1 238 ? 14.219 -3.604 10.695 1 80.69 238 ALA A C 1
ATOM 1842 O O . ALA A 1 238 ? 13.68 -2.502 10.82 1 80.69 238 ALA A O 1
ATOM 1843 N N . LYS A 1 239 ? 15.477 -3.91 11.148 1 81.25 239 LYS A N 1
ATOM 1844 C CA . LYS A 1 239 ? 16.344 -2.867 11.695 1 81.25 239 LYS A CA 1
ATOM 1845 C C . LYS A 1 239 ? 16.828 -1.921 10.602 1 81.25 239 LYS A C 1
ATOM 1847 O O . LYS A 1 239 ? 16.875 -2.297 9.422 1 81.25 239 LYS A O 1
ATOM 1852 N N . PRO A 1 240 ? 17.25 -0.733 11.078 1 85.88 240 PRO A N 1
ATOM 1853 C CA . PRO A 1 240 ? 17.766 0.212 10.094 1 85.88 240 PRO A CA 1
ATOM 1854 C C . PRO A 1 240 ? 18.984 -0.326 9.352 1 85.88 240 PRO A C 1
ATOM 1856 O O . PRO A 1 240 ? 19.25 0.071 8.211 1 85.88 240 PRO A O 1
ATOM 1859 N N . ASP A 1 241 ? 19.641 -1.233 9.898 1 82.88 241 ASP A N 1
ATOM 1860 C CA . ASP A 1 241 ? 20.812 -1.827 9.281 1 82.88 241 ASP A CA 1
ATOM 1861 C C . ASP A 1 241 ? 20.453 -2.549 7.98 1 82.88 241 ASP A C 1
ATOM 1863 O O . ASP A 1 241 ? 21.266 -2.598 7.047 1 82.88 241 ASP A O 1
ATOM 1867 N N . GLU A 1 242 ? 19.312 -3.129 7.902 1 83.31 242 GLU A N 1
ATOM 1868 C CA . GLU A 1 242 ? 18.828 -3.723 6.66 1 83.31 242 GLU A CA 1
ATOM 1869 C C . GLU A 1 242 ? 18.719 -2.676 5.555 1 83.31 242 GLU A C 1
ATOM 1871 O O . GLU A 1 242 ? 19.094 -2.936 4.41 1 83.31 242 GLU A O 1
ATOM 1876 N N . ALA A 1 243 ? 18.234 -1.542 5.918 1 85.62 243 ALA A N 1
ATOM 1877 C CA . ALA A 1 243 ? 18.078 -0.455 4.953 1 85.62 243 ALA A CA 1
ATOM 1878 C C . ALA A 1 243 ? 19.422 0.03 4.445 1 85.62 243 ALA A C 1
ATOM 1880 O O . ALA A 1 243 ? 19.531 0.487 3.305 1 85.62 243 ALA A O 1
ATOM 1881 N N . VAL A 1 244 ? 20.438 -0.111 5.211 1 85.12 244 VAL A N 1
ATOM 1882 C CA . VAL A 1 244 ? 21.797 0.257 4.816 1 85.12 244 VAL A CA 1
ATOM 1883 C C . VAL A 1 244 ? 22.266 -0.648 3.682 1 85.12 244 VAL A C 1
ATOM 1885 O O . VAL A 1 244 ? 22.891 -0.181 2.729 1 85.12 244 VAL A O 1
ATOM 1888 N N . THR A 1 245 ? 21.891 -1.93 3.73 1 85.75 245 THR A N 1
ATOM 1889 C CA . THR A 1 245 ? 22.328 -2.859 2.703 1 85.75 245 THR A CA 1
ATOM 1890 C C . THR A 1 245 ? 21.734 -2.5 1.346 1 85.75 245 THR A C 1
ATOM 1892 O O . THR A 1 245 ? 22.328 -2.789 0.303 1 85.75 245 THR A O 1
ATOM 1895 N N . TRP A 1 246 ? 20.672 -1.835 1.406 1 88.31 246 TRP A N 1
ATOM 1896 C CA . TRP A 1 246 ? 19.938 -1.495 0.186 1 88.31 246 TRP A CA 1
ATOM 1897 C C . TRP A 1 246 ? 20.312 -0.099 -0.299 1 88.31 246 TRP A C 1
ATOM 1899 O O . TRP A 1 246 ? 19.875 0.336 -1.364 1 88.31 246 TRP A O 1
ATOM 1909 N N . GLY A 1 247 ? 21.047 0.613 0.5 1 88.62 247 GLY A N 1
ATOM 1910 C CA . GLY A 1 247 ? 21.391 1.985 0.169 1 88.62 247 GLY A CA 1
ATOM 1911 C C . GLY A 1 247 ? 20.281 2.969 0.446 1 88.62 247 GLY A C 1
ATOM 1912 O O . GLY A 1 247 ? 20.266 4.078 -0.093 1 88.62 247 GLY A O 1
ATOM 1913 N N . LYS A 1 248 ? 19.328 2.539 1.225 1 89.44 248 LYS A N 1
ATOM 1914 C CA . LYS A 1 248 ? 18.203 3.398 1.585 1 89.44 248 LYS A CA 1
ATOM 1915 C C . LYS A 1 248 ? 18.594 4.383 2.682 1 89.44 248 LYS A C 1
ATOM 1917 O O . LYS A 1 248 ? 17.969 5.438 2.824 1 89.44 248 LYS A O 1
ATOM 1922 N N . ILE A 1 249 ? 19.547 3.98 3.512 1 89.25 249 ILE A N 1
ATOM 1923 C CA . ILE A 1 249 ? 20.203 4.793 4.535 1 89.25 249 ILE A CA 1
ATOM 1924 C C . ILE A 1 249 ? 21.703 4.789 4.32 1 89.25 249 ILE A C 1
ATOM 1926 O O . ILE A 1 249 ? 22.297 3.758 3.977 1 89.25 249 ILE A O 1
ATOM 1930 N N . LYS A 1 250 ? 22.281 5.902 4.555 1 90.31 250 LYS A N 1
ATOM 1931 C CA . LYS A 1 250 ? 23.719 5.996 4.332 1 90.31 250 LYS A CA 1
ATOM 1932 C C . LYS A 1 250 ? 24.484 5.078 5.281 1 90.31 250 LYS A C 1
ATOM 1934 O O . LYS A 1 250 ? 24.094 4.91 6.438 1 90.31 250 LYS A O 1
ATOM 1939 N N . MET A 1 251 ? 25.625 4.598 4.785 1 85.12 251 MET A N 1
ATOM 1940 C CA . MET A 1 251 ? 26.438 3.66 5.555 1 85.12 251 MET A CA 1
ATOM 1941 C C . MET A 1 251 ? 26.969 4.32 6.82 1 85.12 251 MET A C 1
ATOM 1943 O O . MET A 1 251 ? 27.172 3.65 7.832 1 85.12 251 MET A O 1
ATOM 1947 N N . ASP A 1 252 ? 27.188 5.602 6.68 1 85.25 252 ASP A N 1
ATOM 1948 C CA . ASP A 1 252 ? 27.797 6.305 7.809 1 85.25 252 ASP A CA 1
ATOM 1949 C C . ASP A 1 252 ? 26.719 6.977 8.664 1 85.25 252 ASP A C 1
ATOM 1951 O O . ASP A 1 252 ? 27.047 7.645 9.648 1 85.25 252 ASP A O 1
ATOM 1955 N N . ALA A 1 253 ? 25.516 6.789 8.266 1 85.81 253 ALA A N 1
ATOM 1956 C CA . ALA A 1 253 ? 24.422 7.34 9.07 1 85.81 253 ALA A CA 1
ATOM 1957 C C . ALA A 1 253 ? 24.359 6.656 10.438 1 85.81 253 ALA A C 1
ATOM 1959 O O . ALA A 1 253 ? 25 5.625 10.656 1 85.81 253 ALA A O 1
ATOM 1960 N N . LYS A 1 254 ? 23.734 7.367 11.406 1 84.69 254 LYS A N 1
ATOM 1961 C CA . LYS A 1 254 ? 23.469 6.797 12.727 1 84.69 254 LYS A CA 1
ATOM 1962 C C . LYS A 1 254 ? 21.984 6.641 12.977 1 84.69 254 LYS A C 1
ATOM 1964 O O . LYS A 1 254 ? 21.406 7.32 13.836 1 84.69 254 LYS A O 1
ATOM 1969 N N . PRO A 1 255 ? 21.469 5.66 12.25 1 84 255 PRO A N 1
ATOM 1970 C CA . PRO A 1 255 ? 20.016 5.484 12.375 1 84 255 PRO A CA 1
ATOM 1971 C C . PRO A 1 255 ? 19.609 4.867 13.711 1 84 255 PRO A C 1
ATOM 1973 O O . PRO A 1 255 ? 20.375 4.109 14.305 1 84 255 PRO A O 1
ATOM 1976 N N . VAL A 1 256 ? 18.406 5.301 14.203 1 85.38 256 VAL A N 1
ATOM 1977 C CA . VAL A 1 256 ? 17.891 4.789 15.477 1 85.38 256 VAL A CA 1
ATOM 1978 C C . VAL A 1 256 ? 16.5 4.203 15.281 1 85.38 256 VAL A C 1
ATOM 1980 O O . VAL A 1 256 ? 15.664 4.793 14.594 1 85.38 256 VAL A O 1
ATOM 1983 N N . LYS A 1 257 ? 16.297 3.039 15.734 1 88.19 257 LYS A N 1
ATOM 1984 C CA . LYS A 1 257 ? 14.961 2.473 15.891 1 88.19 257 LYS A CA 1
ATOM 1985 C C . LYS A 1 257 ? 14.547 2.434 17.359 1 88.19 257 LYS A C 1
ATOM 1987 O O . LYS A 1 257 ? 15.219 1.8 18.172 1 88.19 257 LYS A O 1
ATOM 1992 N N . VAL A 1 258 ? 13.523 3.139 17.672 1 84.56 258 VAL A N 1
ATOM 1993 C CA . VAL A 1 258 ? 12.922 3.107 19 1 84.56 258 VAL A CA 1
ATOM 1994 C C . VAL A 1 258 ? 11.781 2.1 19.031 1 84.56 258 VAL A C 1
ATOM 1996 O O . VAL A 1 258 ? 10.734 2.318 18.406 1 84.56 258 VAL A O 1
ATOM 1999 N N . VAL A 1 259 ? 11.977 0.993 19.75 1 85.31 259 VAL A N 1
ATOM 2000 C CA . VAL A 1 259 ? 10.938 -0.02 19.875 1 85.31 259 VAL A CA 1
ATOM 2001 C C . VAL A 1 259 ? 9.953 0.374 20.969 1 85.31 259 VAL A C 1
ATOM 2003 O O . VAL A 1 259 ? 10.195 0.099 22.156 1 85.31 259 VAL A O 1
ATOM 2006 N N . ALA A 1 260 ? 8.992 1.125 20.578 1 83.44 260 ALA A N 1
ATOM 2007 C CA . ALA A 1 260 ? 8.016 1.646 21.531 1 83.44 260 ALA A CA 1
ATOM 2008 C C . ALA A 1 260 ? 6.73 2.074 20.812 1 83.44 260 ALA A C 1
ATOM 2010 O O . ALA A 1 260 ? 6.695 2.162 19.594 1 83.44 260 ALA A O 1
ATOM 2011 N N . ASP A 1 261 ? 5.75 2.238 21.625 1 82.81 261 ASP A N 1
ATOM 2012 C CA . ASP A 1 261 ? 4.488 2.779 21.125 1 82.81 261 ASP A CA 1
ATOM 2013 C C . ASP A 1 261 ? 4.66 4.211 20.641 1 82.81 261 ASP A C 1
ATOM 2015 O O . ASP A 1 261 ? 4.996 5.109 21.422 1 82.81 261 ASP A O 1
ATOM 2019 N N . ALA A 1 262 ? 4.391 4.371 19.391 1 85.44 262 ALA A N 1
ATOM 2020 C CA . ALA A 1 262 ? 4.613 5.668 18.75 1 85.44 262 ALA A CA 1
ATOM 2021 C C . ALA A 1 262 ? 3.73 6.742 19.375 1 85.44 262 ALA A C 1
ATOM 2023 O O . ALA A 1 262 ? 4.109 7.918 19.422 1 85.44 262 ALA A O 1
ATOM 2024 N N . THR A 1 263 ? 2.555 6.387 19.875 1 83.19 263 THR A N 1
ATOM 2025 C CA . THR A 1 263 ? 1.63 7.367 20.438 1 83.19 263 THR A CA 1
ATOM 2026 C C . THR A 1 263 ? 2.188 7.957 21.719 1 83.19 263 THR A C 1
ATOM 2028 O O . THR A 1 263 ? 1.771 9.039 22.156 1 83.19 263 THR A O 1
ATOM 2031 N N . LEU A 1 264 ? 3.068 7.25 22.297 1 81.94 264 LEU A N 1
ATOM 2032 C CA . LEU A 1 264 ? 3.715 7.734 23.516 1 81.94 264 LEU A CA 1
ATOM 2033 C C . LEU A 1 264 ? 4.965 8.539 23.188 1 81.94 264 LEU A C 1
ATOM 2035 O O . LEU A 1 264 ? 5.188 9.609 23.75 1 81.94 264 LEU A O 1
ATOM 2039 N N . ILE A 1 265 ? 5.684 8.102 22.234 1 84.19 265 ILE A N 1
ATOM 2040 C CA . ILE A 1 265 ? 7.035 8.594 22 1 84.19 265 ILE A CA 1
ATOM 2041 C C . ILE A 1 265 ? 6.984 9.852 21.141 1 84.19 265 ILE A C 1
ATOM 2043 O O . ILE A 1 265 ? 7.703 10.812 21.391 1 84.19 265 ILE A O 1
ATOM 2047 N N . PHE A 1 266 ? 6.117 9.898 20.203 1 88.12 266 PHE A N 1
ATOM 2048 C CA . PHE A 1 266 ? 6.199 10.922 19.172 1 88.12 266 PHE A CA 1
ATOM 2049 C C . PHE A 1 266 ? 5.867 12.297 19.734 1 88.12 266 PHE A C 1
ATOM 2051 O O . PHE A 1 266 ? 6.562 13.273 19.453 1 88.12 266 PHE A O 1
ATOM 2058 N N . PRO A 1 267 ? 4.777 12.406 20.453 1 83.69 267 PRO A N 1
ATOM 2059 C CA . PRO A 1 267 ? 4.531 13.727 21.047 1 83.69 267 PRO A CA 1
ATOM 2060 C C . PRO A 1 267 ? 5.707 14.234 21.859 1 83.69 267 PRO A C 1
ATOM 2062 O O . PRO A 1 267 ? 5.996 15.438 21.859 1 83.69 267 PRO A O 1
ATOM 2065 N N . LEU A 1 268 ? 6.371 13.336 22.531 1 81.38 268 LEU A N 1
ATOM 2066 C CA . LEU A 1 268 ? 7.551 13.703 23.312 1 81.38 268 LEU A CA 1
ATOM 2067 C C . LEU A 1 268 ? 8.68 14.164 22.391 1 81.38 268 LEU A C 1
ATOM 2069 O O . LEU A 1 268 ? 9.359 15.148 22.688 1 81.38 268 LEU A O 1
ATOM 2073 N N . LEU A 1 269 ? 8.867 13.492 21.266 1 84.31 269 LEU A N 1
ATOM 2074 C CA . LEU A 1 269 ? 9.891 13.859 20.297 1 84.31 269 LEU A CA 1
ATOM 2075 C C . LEU A 1 269 ? 9.617 15.242 19.719 1 84.31 269 LEU A C 1
ATOM 2077 O O . LEU A 1 269 ? 10.531 16.062 19.594 1 84.31 269 LEU A O 1
ATOM 2081 N N . VAL A 1 270 ? 8.398 15.484 19.453 1 82.5 270 VAL A N 1
ATOM 2082 C CA . VAL A 1 270 ? 8.016 16.766 18.859 1 82.5 270 VAL A CA 1
ATOM 2083 C C . VAL A 1 270 ? 8.227 17.891 19.875 1 82.5 270 VAL A C 1
ATOM 2085 O O . VAL A 1 270 ? 8.797 18.938 19.547 1 82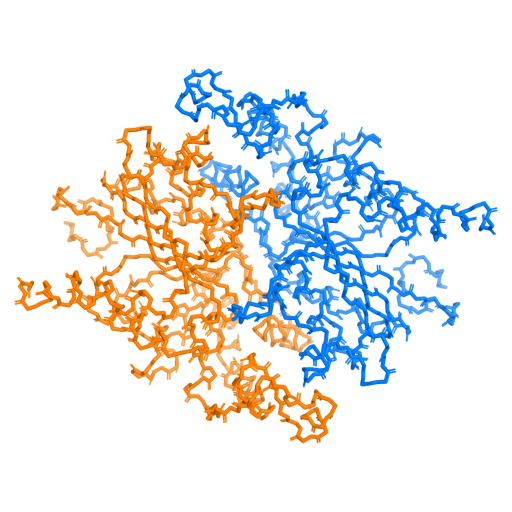.5 270 VAL A O 1
ATOM 2088 N N . ALA A 1 271 ? 7.805 17.656 21.078 1 78.75 271 ALA A N 1
ATOM 2089 C CA . ALA A 1 271 ? 7.898 18.656 22.125 1 78.75 271 ALA A CA 1
ATOM 2090 C C . ALA A 1 271 ? 9.352 19.016 22.422 1 78.75 271 ALA A C 1
ATOM 2092 O O . ALA A 1 271 ? 9.68 20.172 22.688 1 78.75 271 ALA A O 1
ATOM 2093 N N . GLU A 1 272 ? 10.227 18.031 22.266 1 78.38 272 GLU A N 1
ATOM 2094 C CA . GLU A 1 272 ? 11.609 18.219 22.703 1 78.38 272 GLU A CA 1
ATOM 2095 C C . GLU A 1 272 ? 12.508 18.625 21.547 1 78.38 272 GLU A C 1
ATOM 2097 O O . GLU A 1 272 ? 13.672 18.984 21.75 1 78.38 272 GLU A O 1
ATOM 2102 N N . THR A 1 273 ? 11.953 18.562 20.312 1 79.81 273 THR A N 1
ATOM 2103 C CA . THR A 1 273 ? 12.789 18.906 19.172 1 79.81 273 THR A CA 1
ATOM 2104 C C . THR A 1 273 ? 12.133 20.016 18.344 1 79.81 273 THR A C 1
ATOM 2106 O O . THR A 1 273 ? 12.484 21.188 18.484 1 79.81 273 THR A O 1
ATOM 2109 N N . PHE A 1 274 ? 11.078 19.828 17.734 1 77.81 274 PHE A N 1
ATOM 2110 C CA . PHE A 1 274 ? 10.469 20.734 16.766 1 77.81 274 PHE A CA 1
ATOM 2111 C C . PHE A 1 274 ? 9.867 21.938 17.469 1 77.81 274 PHE A C 1
ATOM 2113 O O . PHE A 1 274 ? 10.07 23.078 17.047 1 77.81 274 PHE A O 1
ATOM 2120 N N . ALA A 1 275 ? 9.117 21.672 18.469 1 71.94 275 ALA A N 1
ATOM 2121 C CA . ALA A 1 275 ? 8.367 22.734 19.141 1 71.94 275 ALA A CA 1
ATOM 2122 C C . ALA A 1 275 ? 9.305 23.703 19.859 1 71.94 275 ALA A C 1
ATOM 2124 O O . ALA A 1 275 ? 9.047 24.906 19.922 1 71.94 275 ALA A O 1
ATOM 2125 N N . VAL A 1 276 ? 10.32 23.078 20.406 1 68.81 276 VAL A N 1
ATOM 2126 C CA . VAL A 1 276 ? 11.281 23.922 21.125 1 68.81 276 VAL A CA 1
ATOM 2127 C C . VAL A 1 276 ? 11.945 24.891 20.156 1 68.81 276 VAL A C 1
ATOM 2129 O O . VAL A 1 276 ? 12.219 26.031 20.5 1 68.81 276 VAL A O 1
ATOM 2132 N N . ASN A 1 277 ? 12.086 24.438 18.906 1 66.5 277 ASN A N 1
ATOM 2133 C CA . ASN A 1 277 ? 12.805 25.25 17.938 1 66.5 277 ASN A CA 1
ATOM 2134 C C . ASN A 1 277 ? 11.844 26.109 17.109 1 66.5 277 ASN A C 1
ATOM 2136 O O . ASN A 1 277 ? 12.266 26.797 16.188 1 66.5 277 ASN A O 1
ATOM 2140 N N . ALA A 1 278 ? 10.594 25.922 17.234 1 65.19 278 ALA A N 1
ATOM 2141 C CA . ALA A 1 278 ? 9.602 26.672 16.469 1 65.19 278 ALA A CA 1
ATOM 2142 C C . ALA A 1 278 ? 9.711 28.172 16.75 1 65.19 278 ALA A C 1
ATOM 2144 O O . ALA A 1 278 ? 9.523 29 15.852 1 65.19 278 ALA A O 1
ATOM 2145 N N . ASP A 1 279 ? 9.859 28.562 18.047 1 54.41 279 ASP A N 1
ATOM 2146 C CA . ASP A 1 279 ? 9.977 29.969 18.422 1 54.41 279 ASP A CA 1
ATOM 2147 C C . ASP A 1 279 ? 11.289 30.547 17.922 1 54.41 279 ASP A C 1
ATOM 2149 O O . ASP A 1 279 ? 11.453 31.781 17.891 1 54.41 279 ASP A O 1
ATOM 2153 N N . LYS A 1 280 ? 12.148 29.625 17.547 1 49.97 280 LYS A N 1
ATOM 2154 C CA . LYS A 1 280 ? 13.43 30.172 17.094 1 49.97 280 LYS A CA 1
ATOM 2155 C C . LYS A 1 280 ? 13.398 30.484 15.602 1 49.97 280 LYS A C 1
ATOM 2157 O O . LYS A 1 280 ? 14.328 31.109 15.07 1 49.97 280 LYS A O 1
ATOM 2162 N N . GLN A 1 281 ? 12.562 29.922 14.805 1 42.06 281 GLN A N 1
ATOM 2163 C CA . GLN A 1 281 ? 12.469 30.344 13.414 1 42.06 281 GLN A CA 1
ATOM 2164 C C . GLN A 1 281 ? 11.625 31.609 13.273 1 42.06 281 GLN A C 1
ATOM 2166 O O . GLN A 1 281 ? 10.586 31.75 13.922 1 42.06 281 GLN A O 1
ATOM 2171 N N . ILE B 1 1 ? -23.5 -18.812 -23.531 1 22.42 1 ILE B N 1
ATOM 2172 C CA . ILE B 1 1 ? -22.547 -17.875 -22.953 1 22.42 1 ILE B CA 1
ATOM 2173 C C . ILE B 1 1 ? -21.641 -18.609 -21.969 1 22.42 1 ILE B C 1
ATOM 2175 O O . ILE B 1 1 ? -22.094 -19.125 -20.953 1 22.42 1 ILE B O 1
ATOM 2179 N N . SER B 1 2 ? -20.5 -19.219 -22.344 1 28.08 2 SER B N 1
ATOM 2180 C CA . SER B 1 2 ? -19.641 -20.156 -21.656 1 28.08 2 SER B CA 1
ATOM 2181 C C . SER B 1 2 ? -19.109 -19.578 -20.344 1 28.08 2 SER B C 1
ATOM 2183 O O . SER B 1 2 ? -18.891 -18.359 -20.25 1 28.08 2 SER B O 1
ATOM 2185 N N . CYS B 1 3 ? -19.203 -20.328 -19.156 1 35.91 3 CYS B N 1
ATOM 2186 C CA . CYS B 1 3 ? -18.781 -20.047 -17.781 1 35.91 3 CYS B CA 1
ATOM 2187 C C . CYS B 1 3 ? -17.422 -19.359 -17.781 1 35.91 3 CYS B C 1
ATOM 2189 O O . CYS B 1 3 ? -16.969 -18.891 -16.734 1 35.91 3 CYS B O 1
ATOM 2191 N N . LYS B 1 4 ? -16.484 -19.531 -18.625 1 39.03 4 LYS B N 1
ATOM 2192 C CA . LYS B 1 4 ? -15.094 -19.125 -18.75 1 39.03 4 LYS B CA 1
ATOM 2193 C C . LYS B 1 4 ? -14.977 -17.609 -18.938 1 39.03 4 LYS B C 1
ATOM 2195 O O . LYS B 1 4 ? -13.883 -17.047 -18.797 1 39.03 4 LYS B O 1
ATOM 2200 N N . ASP B 1 5 ? -15.852 -16.844 -19.688 1 40.16 5 ASP B N 1
ATOM 2201 C CA . ASP B 1 5 ? -15.664 -15.5 -20.234 1 40.16 5 ASP B CA 1
ATOM 2202 C C . ASP B 1 5 ? -15.984 -14.438 -19.172 1 40.16 5 ASP B C 1
ATOM 2204 O O . ASP B 1 5 ? -15.664 -13.266 -19.359 1 40.16 5 ASP B O 1
ATOM 2208 N N . HIS B 1 6 ? -17.219 -14.531 -18.438 1 36.59 6 HIS B N 1
ATOM 2209 C CA . HIS B 1 6 ? -17.641 -13.688 -17.328 1 36.59 6 HIS B CA 1
ATOM 2210 C C . HIS B 1 6 ? -17.734 -14.484 -16.031 1 36.59 6 HIS B C 1
ATOM 2212 O O . HIS B 1 6 ? -18.781 -15.086 -15.75 1 36.59 6 HIS B O 1
ATOM 2218 N N . PRO B 1 7 ? -16.641 -14.703 -15.344 1 35.69 7 PRO B N 1
ATOM 2219 C CA . PRO B 1 7 ? -16.672 -15.688 -14.266 1 35.69 7 PRO B CA 1
ATOM 2220 C C . PRO B 1 7 ? -17.797 -15.438 -13.266 1 35.69 7 PRO B C 1
ATOM 2222 O O . PRO B 1 7 ? -18.094 -16.297 -12.422 1 35.69 7 PRO B O 1
ATOM 2225 N N . PRO B 1 8 ? -18.375 -14.25 -13.148 1 36.78 8 PRO B N 1
ATOM 2226 C CA . PRO B 1 8 ? -19.312 -14.281 -12.031 1 36.78 8 PRO B CA 1
ATOM 2227 C C . PRO B 1 8 ? -20.422 -15.312 -12.219 1 36.78 8 PRO B C 1
ATOM 2229 O O . PRO B 1 8 ? -21.016 -15.773 -11.234 1 36.78 8 PRO B O 1
ATOM 2232 N N . HIS B 1 9 ? -21.062 -15.328 -13.375 1 35.22 9 HIS B N 1
ATOM 2233 C CA . HIS B 1 9 ? -22.359 -16 -13.391 1 35.22 9 HIS B CA 1
ATOM 2234 C C . HIS B 1 9 ? -22.203 -17.5 -13.664 1 35.22 9 HIS B C 1
ATOM 2236 O O . HIS B 1 9 ? -23.125 -18.141 -14.141 1 35.22 9 HIS B O 1
ATOM 2242 N N . CYS B 1 10 ? -21.016 -18.047 -13.742 1 36.03 10 CYS B N 1
ATOM 2243 C CA . CYS B 1 10 ? -21.188 -19.484 -13.969 1 36.03 10 CYS B CA 1
ATOM 2244 C C . CYS B 1 10 ? -21.984 -20.125 -12.836 1 36.03 10 CYS B C 1
ATOM 2246 O O . CYS B 1 10 ? -21.703 -19.875 -11.656 1 36.03 10 CYS B O 1
ATOM 2248 N N . PRO B 1 11 ? -23.203 -20.625 -12.992 1 36.31 11 PRO B N 1
ATOM 2249 C CA . PRO B 1 11 ? -24.047 -21.375 -12.062 1 36.31 11 PRO B CA 1
ATOM 2250 C C . PRO B 1 11 ? -23.266 -22.328 -11.172 1 36.31 11 PRO B C 1
ATOM 2252 O O . PRO B 1 11 ? -23.844 -23.016 -10.328 1 36.31 11 PRO B O 1
ATOM 2255 N N . CYS B 1 12 ? -22.234 -22.922 -11.586 1 37.25 12 CYS B N 1
ATOM 2256 C CA . CYS B 1 12 ? -21.828 -23.875 -10.555 1 37.25 12 CYS B CA 1
ATOM 2257 C C . CYS B 1 12 ? -21.797 -23.219 -9.18 1 37.25 12 CYS B C 1
ATOM 2259 O O . CYS B 1 12 ? -21.047 -22.281 -8.953 1 37.25 12 CYS B O 1
ATOM 2261 N N . LEU B 1 13 ? -22.969 -22.938 -8.5 1 40.06 13 LEU B N 1
ATOM 2262 C CA . LEU B 1 13 ? -23.578 -22.469 -7.258 1 40.06 13 LEU B CA 1
ATOM 2263 C C . LEU B 1 13 ? -22.547 -22.438 -6.133 1 40.06 13 LEU B C 1
ATOM 2265 O O . LEU B 1 13 ? -22.609 -21.578 -5.254 1 40.06 13 LEU B O 1
ATOM 2269 N N . SER B 1 14 ? -21.984 -23.594 -5.746 1 46.94 14 SER B N 1
ATOM 2270 C CA . SER B 1 14 ? -21.281 -23.875 -4.496 1 46.94 14 SER B CA 1
ATOM 2271 C C . SER B 1 14 ? -19.906 -23.219 -4.477 1 46.94 14 SER B C 1
ATOM 2273 O O . SER B 1 14 ? -19.047 -23.578 -3.664 1 46.94 14 SER B O 1
ATOM 2275 N N . SER B 1 15 ? -19.453 -22.344 -5.469 1 75.12 15 SER B N 1
ATOM 2276 C CA . SER B 1 15 ? -18.031 -22.094 -5.648 1 75.12 15 SER B CA 1
ATOM 2277 C C . SER B 1 15 ? -17.562 -20.906 -4.797 1 75.12 15 SER B C 1
ATOM 2279 O O . SER B 1 15 ? -18.234 -19.875 -4.758 1 75.12 15 SER B O 1
ATOM 2281 N N . CYS B 1 16 ? -16.859 -21.219 -3.809 1 89 16 CYS B N 1
ATOM 2282 C CA . CYS B 1 16 ? -16.219 -20.25 -2.916 1 89 16 CYS B CA 1
ATOM 2283 C C . CYS B 1 16 ? -15.055 -19.562 -3.607 1 89 16 CYS B C 1
ATOM 2285 O O . CYS B 1 16 ? -14.164 -20.219 -4.141 1 89 16 CYS B O 1
ATOM 2287 N N . THR B 1 17 ? -15.242 -18.266 -3.818 1 94.69 17 THR B N 1
ATOM 2288 C CA . THR B 1 17 ? -14.117 -17.469 -4.328 1 94.69 17 THR B CA 1
ATOM 2289 C C . THR B 1 17 ? -13.062 -17.281 -3.246 1 94.69 17 THR B C 1
ATOM 2291 O O . THR B 1 17 ? -13.328 -16.656 -2.217 1 94.69 17 THR B O 1
ATOM 2294 N N . ILE B 1 18 ? -11.891 -17.812 -3.441 1 95.56 18 ILE B N 1
ATOM 2295 C CA . ILE B 1 18 ? -10.836 -17.781 -2.43 1 95.56 18 ILE B CA 1
ATOM 2296 C C . ILE B 1 18 ? -9.867 -16.641 -2.732 1 95.56 18 ILE B C 1
ATOM 2298 O O . ILE B 1 18 ? -9.219 -16.625 -3.781 1 95.56 18 ILE B O 1
ATOM 2302 N N . PHE B 1 19 ? -9.828 -15.688 -1.822 1 97.31 19 PHE B N 1
ATOM 2303 C CA . PHE B 1 19 ? -8.852 -14.609 -1.848 1 97.31 19 PHE B CA 1
ATOM 2304 C C . PHE B 1 19 ? -7.625 -14.977 -1.016 1 97.31 19 PHE B C 1
ATOM 2306 O O . PHE B 1 19 ? -7.746 -15.281 0.173 1 97.31 19 PHE B O 1
ATOM 2313 N N . LEU B 1 20 ? -6.461 -14.961 -1.639 1 97.81 20 LEU B N 1
ATOM 2314 C CA . LEU B 1 20 ? -5.207 -15.195 -0.924 1 97.81 20 LEU B CA 1
ATOM 2315 C C . LEU B 1 20 ? -4.359 -13.93 -0.889 1 97.81 20 LEU B C 1
ATOM 2317 O O . LEU B 1 20 ? -3.982 -13.398 -1.938 1 97.81 20 LEU B O 1
ATOM 2321 N N . GLY B 1 21 ? -4.137 -13.406 0.287 1 97.94 21 GLY B N 1
ATOM 2322 C CA . GLY B 1 21 ? -3.248 -12.273 0.51 1 97.94 21 GLY B CA 1
ATOM 2323 C C . GLY B 1 21 ? -1.949 -12.664 1.188 1 97.94 21 GLY B C 1
ATOM 2324 O O . GLY B 1 21 ? -1.941 -13.508 2.088 1 97.94 21 GLY B O 1
ATOM 2325 N N . TYR B 1 22 ? -0.877 -12.094 0.738 1 96.69 22 TYR B N 1
ATOM 2326 C CA . TYR B 1 22 ? 0.401 -12.414 1.363 1 96.69 22 TYR B CA 1
ATOM 2327 C C . TYR B 1 22 ? 1.368 -11.242 1.261 1 96.69 22 TYR B C 1
ATOM 2329 O O . TYR B 1 22 ? 1.314 -10.461 0.303 1 96.69 22 TYR B O 1
ATOM 2337 N N . THR B 1 23 ? 2.248 -11.102 2.236 1 94.5 23 THR B N 1
ATOM 2338 C CA . THR B 1 23 ? 3.299 -10.086 2.23 1 94.5 23 THR B CA 1
ATOM 2339 C C . THR B 1 23 ? 4.504 -10.562 1.425 1 94.5 23 THR B C 1
ATOM 2341 O O . THR B 1 23 ? 4.598 -11.734 1.075 1 94.5 23 THR B O 1
ATOM 2344 N N . SER B 1 24 ? 5.41 -9.672 1.149 1 93.94 24 SER B N 1
ATOM 2345 C CA . SER B 1 24 ? 6.531 -9.945 0.255 1 93.94 24 SER B CA 1
ATOM 2346 C C . SER B 1 24 ? 7.449 -11.016 0.827 1 93.94 24 SER B C 1
ATOM 2348 O O . SER B 1 24 ? 8.039 -11.797 0.078 1 93.94 24 SER B O 1
ATOM 2350 N N . ASN B 1 25 ? 7.57 -11.047 2.139 1 90.25 25 ASN B N 1
ATOM 2351 C CA . ASN B 1 25 ? 8.492 -12 2.754 1 90.25 25 ASN B CA 1
ATOM 2352 C C . ASN B 1 25 ? 8.039 -13.438 2.525 1 90.25 25 ASN B C 1
ATOM 2354 O O . ASN B 1 25 ? 8.852 -14.367 2.617 1 90.25 25 ASN B O 1
ATOM 2358 N N . MET B 1 26 ? 6.727 -13.617 2.191 1 92.44 26 MET B N 1
ATOM 2359 C CA . MET B 1 26 ? 6.246 -14.953 1.856 1 92.44 26 MET B CA 1
ATOM 2360 C C . MET B 1 26 ? 6.82 -15.422 0.521 1 92.44 26 MET B C 1
ATOM 2362 O O . MET B 1 26 ? 7.012 -16.625 0.307 1 92.44 26 MET B O 1
ATOM 2366 N N . ILE B 1 27 ? 7.082 -14.492 -0.338 1 94.44 27 ILE B N 1
ATOM 2367 C CA . ILE B 1 27 ? 7.629 -14.797 -1.656 1 94.44 27 ILE B CA 1
ATOM 2368 C C . ILE B 1 27 ? 9.148 -14.898 -1.57 1 94.44 27 ILE B C 1
ATOM 2370 O O . ILE B 1 27 ? 9.758 -15.742 -2.232 1 94.44 27 ILE B O 1
ATOM 2374 N N . SER B 1 28 ? 9.727 -14.008 -0.773 1 90.38 28 SER B N 1
ATOM 2375 C CA . SER B 1 28 ? 11.18 -14.062 -0.608 1 90.38 28 SER B CA 1
ATOM 2376 C C . SER B 1 28 ? 11.617 -15.375 0.028 1 90.38 28 SER B C 1
ATOM 2378 O O . SER B 1 28 ? 12.688 -15.898 -0.291 1 90.38 28 SER B O 1
ATOM 2380 N N . SER B 1 29 ? 10.766 -15.852 0.859 1 85.81 29 SER B N 1
ATOM 2381 C CA . SER B 1 29 ? 11.109 -17.062 1.597 1 85.81 29 SER B CA 1
ATOM 2382 C C . SER B 1 29 ? 10.656 -18.312 0.849 1 85.81 29 SER B C 1
ATOM 2384 O O . SER B 1 29 ? 10.297 -18.25 -0.33 1 85.81 29 SER B O 1
ATOM 2386 N N . GLY B 1 30 ? 10.688 -19.453 1.538 1 80.69 30 GLY B N 1
ATOM 2387 C CA . GLY B 1 30 ? 10.383 -20.734 0.915 1 80.69 30 GLY B CA 1
ATOM 2388 C C . GLY B 1 30 ? 8.906 -20.953 0.688 1 80.69 30 GLY B C 1
ATOM 2389 O O . GLY B 1 30 ? 8.5 -21.953 0.069 1 80.69 30 GLY B O 1
ATOM 2390 N N . VAL B 1 31 ? 8.062 -20.016 1.009 1 91.69 31 VAL B N 1
ATOM 2391 C CA . VAL B 1 31 ? 6.613 -20.156 0.88 1 91.69 31 VAL B CA 1
ATOM 2392 C C . VAL B 1 31 ? 6.191 -19.859 -0.56 1 91.69 31 VAL B C 1
ATOM 2394 O O . VAL B 1 31 ? 5.086 -20.219 -0.97 1 91.69 31 VAL B O 1
ATOM 2397 N N . ARG B 1 32 ? 7.062 -19.266 -1.316 1 94.88 32 ARG B N 1
ATOM 2398 C CA . ARG B 1 32 ? 6.809 -18.969 -2.723 1 94.88 32 ARG B CA 1
ATOM 2399 C C . ARG B 1 32 ? 6.344 -20.219 -3.471 1 94.88 32 ARG B C 1
ATOM 2401 O O . ARG B 1 32 ? 5.402 -20.156 -4.262 1 94.88 32 ARG B O 1
ATOM 2408 N N . GLU B 1 33 ? 6.902 -21.375 -3.174 1 93.44 33 GLU B N 1
ATOM 2409 C CA . GLU B 1 33 ? 6.594 -22.625 -3.857 1 93.44 33 GLU B CA 1
ATOM 2410 C C . GLU B 1 33 ? 5.172 -23.094 -3.545 1 93.44 33 GLU B C 1
ATOM 2412 O O . GLU B 1 33 ? 4.484 -23.641 -4.41 1 93.44 33 GLU B O 1
ATOM 2417 N N . SER B 1 34 ? 4.777 -22.859 -2.342 1 93.94 34 SER B N 1
ATOM 2418 C CA . SER B 1 34 ? 3.42 -23.219 -1.95 1 93.94 34 SER B CA 1
ATOM 2419 C C . SER B 1 34 ? 2.391 -22.344 -2.66 1 93.94 34 SER B C 1
ATOM 2421 O O . SER B 1 34 ? 1.362 -22.844 -3.123 1 93.94 34 SER B O 1
ATOM 2423 N N . ILE B 1 35 ? 2.662 -21.062 -2.729 1 96.81 35 ILE B N 1
ATOM 2424 C CA . ILE B 1 35 ? 1.759 -20.141 -3.404 1 96.81 35 ILE B CA 1
ATOM 2425 C C . ILE B 1 35 ? 1.708 -20.469 -4.895 1 96.81 35 ILE B C 1
ATOM 2427 O O . ILE B 1 35 ? 0.633 -20.469 -5.5 1 96.81 35 ILE B O 1
ATOM 2431 N N . ARG B 1 36 ? 2.893 -20.719 -5.441 1 97.12 36 ARG B N 1
ATOM 2432 C CA . ARG B 1 36 ? 2.984 -21.109 -6.844 1 97.12 36 ARG B CA 1
ATOM 2433 C C . ARG B 1 36 ? 2.131 -22.344 -7.121 1 97.12 36 ARG B C 1
ATOM 2435 O O . ARG B 1 36 ? 1.405 -22.391 -8.117 1 97.12 36 ARG B O 1
ATOM 2442 N N . TYR B 1 37 ? 2.217 -23.312 -6.262 1 94.62 37 TYR B N 1
ATOM 2443 C CA . TYR B 1 37 ? 1.447 -24.547 -6.395 1 94.62 37 TYR B CA 1
ATOM 2444 C C . TYR B 1 37 ? -0.048 -24.266 -6.426 1 94.62 37 TYR B C 1
ATOM 2446 O O . TYR B 1 37 ? -0.778 -24.812 -7.254 1 94.62 37 TYR B O 1
ATOM 2454 N N . LEU B 1 38 ? -0.521 -23.422 -5.527 1 95.25 38 LEU B N 1
ATOM 2455 C CA . LEU B 1 38 ? -1.937 -23.078 -5.461 1 95.25 38 LEU B CA 1
ATOM 2456 C C . LEU B 1 38 ? -2.393 -22.406 -6.754 1 95.25 38 LEU B C 1
ATOM 2458 O O . LEU B 1 38 ? -3.475 -22.703 -7.266 1 95.25 38 LEU B O 1
ATOM 2462 N N . ALA B 1 39 ? -1.575 -21.453 -7.27 1 96.69 39 ALA B N 1
ATOM 2463 C CA . ALA B 1 39 ? -1.908 -20.781 -8.516 1 96.69 39 ALA B CA 1
ATOM 2464 C C . ALA B 1 39 ? -1.892 -21.75 -9.695 1 96.69 39 ALA B C 1
ATOM 2466 O O . ALA B 1 39 ? -2.793 -21.719 -10.539 1 96.69 39 ALA B O 1
ATOM 2467 N N . GLN B 1 40 ? -0.907 -22.594 -9.711 1 97 40 GLN B N 1
ATOM 2468 C CA . GLN B 1 40 ? -0.723 -23.562 -10.781 1 97 40 GLN B CA 1
ATOM 2469 C C . GLN B 1 40 ? -1.919 -24.5 -10.891 1 97 40 GLN B C 1
ATOM 2471 O O . GLN B 1 40 ? -2.332 -24.875 -11.992 1 97 40 GLN B O 1
ATOM 2476 N N . HIS B 1 41 ? -2.516 -24.812 -9.789 1 93.75 41 HIS B N 1
ATOM 2477 C CA . HIS B 1 41 ? -3.574 -25.812 -9.758 1 93.75 41 HIS B CA 1
ATOM 2478 C C . HIS B 1 41 ? -4.938 -25.172 -9.547 1 93.75 41 HIS B C 1
ATOM 2480 O O . HIS B 1 41 ? -5.902 -25.844 -9.18 1 93.75 41 HIS B O 1
ATOM 2486 N N . ARG B 1 42 ? -5.008 -23.875 -9.68 1 93.94 42 ARG B N 1
ATOM 2487 C CA . ARG B 1 42 ? -6.246 -23.109 -9.641 1 93.94 42 ARG B CA 1
ATOM 2488 C C . ARG B 1 42 ? -6.988 -23.344 -8.328 1 93.94 42 ARG B C 1
ATOM 2490 O O . ARG B 1 42 ? -8.195 -23.578 -8.328 1 93.94 42 ARG B O 1
ATOM 2497 N N . MET B 1 43 ? -6.258 -23.297 -7.27 1 93.38 43 MET B N 1
ATOM 2498 C CA . MET B 1 43 ? -6.84 -23.547 -5.953 1 93.38 43 MET B CA 1
ATOM 2499 C C . MET B 1 43 ? -7.172 -22.234 -5.254 1 93.38 43 MET B C 1
ATOM 2501 O O . MET B 1 43 ? -7.746 -22.234 -4.164 1 93.38 43 MET B O 1
ATOM 2505 N N . VAL B 1 44 ? -6.754 -21.172 -5.844 1 95.19 44 VAL B N 1
ATOM 2506 C CA . VAL B 1 44 ? -7.105 -19.828 -5.406 1 95.19 44 VAL B CA 1
ATOM 2507 C C . VAL B 1 44 ? -7.656 -19.031 -6.582 1 95.19 44 VAL B C 1
ATOM 2509 O O . VAL B 1 44 ? -7.348 -19.328 -7.742 1 95.19 44 VAL B O 1
ATOM 2512 N N . ASP B 1 45 ? -8.461 -18 -6.258 1 96.56 45 ASP B N 1
ATOM 2513 C CA . ASP B 1 45 ? -9.164 -17.312 -7.328 1 96.56 45 ASP B CA 1
ATOM 2514 C C . ASP B 1 45 ? -8.625 -15.891 -7.512 1 96.56 45 ASP B C 1
ATOM 2516 O O . ASP B 1 45 ? -8.719 -15.328 -8.602 1 96.56 45 ASP B O 1
ATOM 2520 N N . VAL B 1 46 ? -8.18 -15.258 -6.453 1 97.94 46 VAL B N 1
ATOM 2521 C CA . VAL B 1 46 ? -7.668 -13.891 -6.465 1 97.94 46 VAL B CA 1
ATOM 2522 C C . VAL B 1 46 ? -6.441 -13.789 -5.562 1 97.94 46 VAL B C 1
ATOM 2524 O O . VAL B 1 46 ? -6.449 -14.289 -4.434 1 97.94 46 VAL B O 1
ATOM 2527 N N . LEU B 1 47 ? -5.402 -13.219 -6.066 1 98.62 47 LEU B N 1
ATOM 2528 C CA . LEU B 1 47 ? -4.211 -12.953 -5.266 1 98.62 47 LEU B CA 1
ATOM 2529 C C . LEU B 1 47 ? -4.062 -11.461 -4.996 1 98.62 47 LEU B C 1
ATOM 2531 O O . LEU B 1 47 ? -4.328 -10.633 -5.875 1 98.62 47 LEU B O 1
ATOM 2535 N N . VAL B 1 48 ? -3.725 -11.062 -3.785 1 98.62 48 VAL B N 1
ATOM 2536 C CA . VAL B 1 48 ? -3.396 -9.688 -3.41 1 98.62 48 VAL B CA 1
ATOM 2537 C C . VAL B 1 48 ? -2.07 -9.664 -2.652 1 98.62 48 VAL B C 1
ATOM 2539 O O . VAL B 1 48 ? -1.896 -10.391 -1.673 1 98.62 48 VAL B O 1
ATOM 2542 N N . THR B 1 49 ? -1.15 -8.883 -3.117 1 98.38 49 THR B N 1
ATOM 2543 C CA . THR B 1 49 ? 0.159 -8.852 -2.475 1 98.38 49 THR B CA 1
ATOM 2544 C C . THR B 1 49 ? 0.795 -7.473 -2.611 1 98.38 49 THR B C 1
ATOM 2546 O O . THR B 1 49 ? 0.158 -6.531 -3.096 1 98.38 49 THR B O 1
ATOM 2549 N N . THR B 1 50 ? 1.95 -7.273 -2 1 97.25 50 THR B N 1
ATOM 2550 C CA . THR B 1 50 ? 2.707 -6.027 -2.051 1 97.25 50 THR B CA 1
ATOM 2551 C C . THR B 1 50 ? 3.543 -5.953 -3.326 1 97.25 50 THR B C 1
ATOM 2553 O O . THR B 1 50 ? 3.666 -6.945 -4.051 1 97.25 50 THR B O 1
ATOM 2556 N N . ALA B 1 51 ? 4.086 -4.738 -3.557 1 98 51 ALA B N 1
ATOM 2557 C CA . ALA B 1 51 ? 4.996 -4.602 -4.691 1 98 51 ALA B CA 1
ATOM 2558 C C . ALA B 1 51 ? 6.156 -5.59 -4.586 1 98 51 ALA B C 1
ATOM 2560 O O . ALA B 1 51 ? 6.543 -6.207 -5.578 1 98 51 ALA B O 1
ATOM 2561 N N . GLY B 1 52 ? 6.656 -5.75 -3.338 1 95.94 52 GLY B N 1
ATOM 2562 C CA . GLY B 1 52 ? 7.738 -6.691 -3.109 1 95.94 52 GLY B CA 1
ATOM 2563 C C . GLY B 1 52 ? 7.359 -8.125 -3.434 1 95.94 52 GLY B C 1
ATOM 2564 O O . GLY B 1 52 ? 8.195 -8.906 -3.896 1 95.94 52 GLY B O 1
ATOM 2565 N N . GLY B 1 53 ? 6.117 -8.453 -3.189 1 97.19 53 GLY B N 1
ATOM 2566 C CA . GLY B 1 53 ? 5.645 -9.789 -3.506 1 97.19 53 GLY B CA 1
ATOM 2567 C C . GLY B 1 53 ? 5.664 -10.094 -4.992 1 97.19 53 GLY B C 1
ATOM 2568 O O . GLY B 1 53 ? 5.82 -11.25 -5.395 1 97.19 53 GLY B O 1
ATOM 2569 N N . ILE B 1 54 ? 5.473 -9.086 -5.82 1 98.5 54 ILE B N 1
ATOM 2570 C CA . ILE B 1 54 ? 5.512 -9.242 -7.27 1 98.5 54 ILE B CA 1
ATOM 2571 C C . ILE B 1 54 ? 6.961 -9.281 -7.746 1 98.5 54 ILE B C 1
ATOM 2573 O O . ILE B 1 54 ? 7.371 -10.219 -8.438 1 98.5 54 ILE B O 1
ATOM 2577 N N . GLU B 1 55 ? 7.746 -8.312 -7.328 1 97.25 55 GLU B N 1
ATOM 2578 C CA . GLU B 1 55 ? 9.078 -8.141 -7.902 1 97.25 55 GLU B CA 1
ATOM 2579 C C . GLU B 1 55 ? 10.023 -9.25 -7.457 1 97.25 55 GLU B C 1
ATOM 2581 O O . GLU B 1 55 ? 10.867 -9.695 -8.227 1 97.25 55 GLU B O 1
ATOM 2586 N N . GLU B 1 56 ? 9.922 -9.719 -6.215 1 96.12 56 GLU B N 1
ATOM 2587 C CA . GLU B 1 56 ? 10.812 -10.781 -5.754 1 96.12 56 GLU B CA 1
ATOM 2588 C C . GLU B 1 56 ? 10.508 -12.102 -6.465 1 96.12 56 GLU B C 1
ATOM 2590 O O . GLU B 1 56 ? 11.406 -12.922 -6.66 1 96.12 56 GLU B O 1
ATOM 2595 N N . ASP B 1 57 ? 9.258 -12.32 -6.82 1 98.06 57 ASP B N 1
ATOM 2596 C CA . ASP B 1 57 ? 8.914 -13.484 -7.637 1 98.06 57 ASP B CA 1
ATOM 2597 C C . ASP B 1 57 ? 9.625 -13.43 -8.992 1 98.06 57 ASP B C 1
ATOM 2599 O O . ASP B 1 57 ? 10.188 -14.43 -9.438 1 98.06 57 ASP B O 1
ATOM 2603 N N . LEU B 1 58 ? 9.609 -12.242 -9.625 1 98.44 58 LEU B N 1
ATOM 2604 C CA . LEU B 1 58 ? 10.234 -12.047 -10.93 1 98.44 58 LEU B CA 1
ATOM 2605 C C . LEU B 1 58 ? 11.758 -12.125 -10.82 1 98.44 58 LEU B C 1
ATOM 2607 O O . LEU B 1 58 ? 12.406 -12.781 -11.633 1 98.44 58 LEU B O 1
ATOM 2611 N N . ILE B 1 59 ? 12.297 -11.508 -9.766 1 97.5 59 ILE B N 1
ATOM 2612 C CA . ILE B 1 59 ? 13.742 -11.445 -9.57 1 97.5 59 ILE B CA 1
ATOM 2613 C C . ILE B 1 59 ? 14.297 -12.859 -9.383 1 97.5 59 ILE B C 1
ATOM 2615 O O . ILE B 1 59 ? 15.367 -13.188 -9.898 1 97.5 59 ILE B O 1
ATOM 2619 N N . LYS B 1 60 ? 13.555 -13.656 -8.672 1 96.88 60 LYS B N 1
ATOM 2620 C CA . LYS B 1 60 ? 14.008 -15.016 -8.391 1 96.88 60 LYS B CA 1
ATOM 2621 C C . LYS B 1 60 ? 14.062 -15.852 -9.664 1 96.88 60 LYS B C 1
ATOM 2623 O O . LYS B 1 60 ? 14.695 -16.906 -9.695 1 96.88 60 LYS B O 1
ATOM 2628 N N . CYS B 1 61 ? 13.375 -15.438 -10.719 1 97.81 61 CYS B N 1
ATOM 2629 C CA . CYS B 1 61 ? 13.461 -16.094 -12.023 1 97.81 61 CYS B CA 1
ATOM 2630 C C . CYS B 1 61 ? 14.68 -15.609 -12.797 1 97.81 61 CYS B C 1
ATOM 2632 O O . CYS B 1 61 ? 15.086 -16.234 -13.781 1 97.81 61 CYS B O 1
ATOM 2634 N N . LEU B 1 62 ? 15.258 -14.492 -12.414 1 97.44 62 LEU B N 1
ATOM 2635 C CA . LEU B 1 62 ? 16.266 -13.82 -13.211 1 97.44 62 LEU B CA 1
ATOM 2636 C C . LEU B 1 62 ? 17.656 -14.039 -12.625 1 97.44 62 LEU B C 1
ATOM 2638 O O . LEU B 1 62 ? 18.656 -13.977 -13.344 1 97.44 62 LEU B O 1
ATOM 2642 N N . GLY B 1 63 ? 17.703 -14.211 -11.289 1 95.38 63 GLY B N 1
ATOM 2643 C CA . GLY B 1 63 ? 18.984 -14.406 -10.625 1 95.38 63 GLY B CA 1
ATOM 2644 C C . GLY B 1 63 ? 18.875 -15.148 -9.312 1 95.38 63 GLY B C 1
ATOM 2645 O O . GLY B 1 63 ? 17.781 -15.297 -8.766 1 95.38 63 GLY B O 1
ATOM 2646 N N . PRO B 1 64 ? 19.953 -15.547 -8.812 1 93.69 64 PRO B N 1
ATOM 2647 C CA . PRO B 1 64 ? 19.953 -16.359 -7.59 1 93.69 64 PRO B CA 1
ATOM 2648 C C . PRO B 1 64 ? 19.766 -15.523 -6.324 1 93.69 64 PRO B C 1
ATOM 2650 O O . PRO B 1 64 ? 20.031 -14.32 -6.336 1 93.69 64 PRO B O 1
ATOM 2653 N N . VAL B 1 65 ? 19.266 -16.125 -5.301 1 92.81 65 VAL B N 1
ATOM 2654 C CA . VAL B 1 65 ? 19.203 -15.617 -3.932 1 92.81 65 VAL B CA 1
ATOM 2655 C C . VAL B 1 65 ? 19.844 -16.625 -2.98 1 92.81 65 VAL B C 1
ATOM 2657 O O . VAL B 1 65 ? 19.641 -17.844 -3.125 1 92.81 65 VAL B O 1
ATOM 2660 N N . TYR B 1 66 ? 20.578 -16.125 -2.008 1 91.38 66 TYR B N 1
ATOM 2661 C CA . TYR B 1 66 ? 21.359 -17 -1.146 1 91.38 66 TYR B CA 1
ATOM 2662 C C . TYR B 1 66 ? 20.891 -16.906 0.3 1 91.38 66 TYR B C 1
ATOM 2664 O O . TYR B 1 66 ? 20.281 -15.914 0.697 1 91.38 66 TYR B O 1
ATOM 2672 N N . LEU B 1 67 ? 21.156 -18 1.03 1 88.69 67 LEU B N 1
ATOM 2673 C CA . LEU B 1 67 ? 20.891 -18.016 2.463 1 88.69 67 LEU B CA 1
ATOM 2674 C C . LEU B 1 67 ? 22.094 -17.516 3.252 1 88.69 67 LEU B C 1
ATOM 2676 O O . LEU B 1 67 ? 23.219 -17.906 2.984 1 88.69 67 LEU B O 1
ATOM 2680 N N . GLY B 1 68 ? 21.812 -16.547 4.125 1 87.12 68 GLY B N 1
ATOM 2681 C CA . GLY B 1 68 ? 22.844 -16.016 5.012 1 87.12 68 GLY B CA 1
ATOM 2682 C C . GLY B 1 68 ? 22.422 -16.031 6.473 1 87.12 68 GLY B C 1
ATOM 2683 O O . GLY B 1 68 ? 21.75 -16.969 6.926 1 87.12 68 GLY B O 1
ATOM 2684 N N . GLU B 1 69 ? 23.047 -15.133 7.242 1 81.38 69 GLU B N 1
ATOM 2685 C CA . GLU B 1 69 ? 22.719 -14.984 8.656 1 81.38 69 GLU B CA 1
ATOM 2686 C C . GLU B 1 69 ? 22.047 -13.633 8.922 1 81.38 69 GLU B C 1
ATOM 2688 O O . GLU B 1 69 ? 22.281 -12.664 8.203 1 81.38 69 GLU B O 1
ATOM 2693 N N . PHE B 1 70 ? 21.25 -13.609 10 1 76.44 70 PHE B N 1
ATOM 2694 C CA . PHE B 1 70 ? 20.5 -12.406 10.328 1 76.44 70 PHE B CA 1
ATOM 2695 C C . PHE B 1 70 ? 21.422 -11.305 10.828 1 76.44 70 PHE B C 1
ATOM 2697 O O . PHE B 1 70 ? 21.141 -10.117 10.672 1 76.44 70 PHE B O 1
ATOM 2704 N N . ASN B 1 71 ? 22.562 -11.703 11.273 1 80.69 71 ASN B N 1
ATOM 2705 C CA . ASN B 1 71 ? 23.359 -10.711 11.984 1 80.69 71 ASN B CA 1
ATOM 2706 C C . ASN B 1 71 ? 24.562 -10.273 11.156 1 80.69 71 ASN B C 1
ATOM 2708 O O . ASN B 1 71 ? 25.547 -9.773 11.703 1 80.69 71 ASN B O 1
ATOM 2712 N N . LEU B 1 72 ? 24.516 -10.523 9.891 1 84 72 LEU B N 1
ATOM 2713 C CA . LEU B 1 72 ? 25.594 -10.023 9.031 1 84 72 LEU B CA 1
ATOM 2714 C C . LEU B 1 72 ? 25.609 -8.5 9.031 1 84 72 LEU B C 1
ATOM 2716 O O . LEU B 1 72 ? 24.562 -7.855 9.133 1 84 72 LEU B O 1
ATOM 2720 N N . SER B 1 73 ? 26.781 -7.922 8.945 1 85 73 SER B N 1
ATOM 2721 C CA . SER B 1 73 ? 26.938 -6.473 8.961 1 85 73 SER B CA 1
ATOM 2722 C C . SER B 1 73 ? 26.359 -5.836 7.707 1 85 73 SER B C 1
ATOM 2724 O O . SER B 1 73 ? 26.781 -6.145 6.594 1 85 73 SER B O 1
ATOM 2726 N N . GLY B 1 74 ? 25.484 -4.918 7.875 1 85.12 74 GLY B N 1
ATOM 2727 C CA . GLY B 1 74 ? 24.891 -4.211 6.75 1 85.12 74 GLY B CA 1
ATOM 2728 C C . GLY B 1 74 ? 25.906 -3.439 5.93 1 85.12 74 GLY B C 1
ATOM 2729 O O . GLY B 1 74 ? 25.828 -3.408 4.699 1 85.12 74 GLY B O 1
ATOM 2730 N N . ARG B 1 75 ? 26.812 -2.814 6.633 1 86.94 75 ARG B N 1
ATOM 2731 C CA . ARG B 1 75 ? 27.875 -2.062 5.961 1 86.94 75 ARG B CA 1
ATOM 2732 C C . ARG B 1 75 ? 28.703 -2.971 5.059 1 86.94 75 ARG B C 1
ATOM 2734 O O . ARG B 1 75 ? 28.969 -2.623 3.908 1 86.94 75 ARG B O 1
ATOM 2741 N N . ASP B 1 76 ? 29.031 -4.152 5.57 1 89.31 76 ASP B N 1
ATOM 2742 C CA . ASP B 1 76 ? 29.844 -5.098 4.801 1 89.31 76 ASP B CA 1
ATOM 2743 C C . ASP B 1 76 ? 29.078 -5.594 3.572 1 89.31 76 ASP B C 1
ATOM 2745 O O . ASP B 1 76 ? 29.641 -5.707 2.486 1 89.31 76 ASP B O 1
ATOM 2749 N N . LEU B 1 77 ? 27.844 -5.848 3.812 1 89.56 77 LEU B N 1
ATOM 2750 C CA . LEU B 1 77 ? 27.016 -6.32 2.709 1 89.56 77 LEU B CA 1
ATOM 2751 C C . LEU B 1 77 ? 26.875 -5.246 1.639 1 89.56 77 LEU B C 1
ATOM 2753 O O . LEU B 1 77 ? 26.922 -5.543 0.443 1 89.56 77 LEU B O 1
ATOM 2757 N N . TYR B 1 78 ? 26.719 -4.031 2.141 1 89.31 78 TYR B N 1
ATOM 2758 C CA . TYR B 1 78 ? 26.578 -2.92 1.207 1 89.31 78 TYR B CA 1
ATOM 2759 C C . TYR B 1 78 ? 27.812 -2.799 0.315 1 89.31 78 TYR B C 1
ATOM 2761 O O . TYR B 1 78 ? 27.688 -2.658 -0.904 1 89.31 78 TYR B O 1
ATOM 2769 N N . VAL B 1 79 ? 28.969 -2.881 0.867 1 90.5 79 VAL B N 1
ATOM 2770 C CA . VAL B 1 79 ? 30.219 -2.764 0.138 1 90.5 79 VAL B CA 1
ATOM 2771 C C . VAL B 1 79 ? 30.344 -3.908 -0.865 1 90.5 79 VAL B C 1
ATOM 2773 O O . VAL B 1 79 ? 30.875 -3.727 -1.962 1 90.5 79 VAL B O 1
ATOM 2776 N N . LYS B 1 80 ? 29.828 -5.059 -0.494 1 92.38 80 LYS B N 1
ATOM 2777 C CA . LYS B 1 80 ? 29.891 -6.242 -1.348 1 92.38 80 LYS B CA 1
ATOM 2778 C C . LYS B 1 80 ? 28.766 -6.246 -2.375 1 92.38 80 LYS B C 1
ATOM 2780 O O . LYS B 1 80 ? 28.641 -7.188 -3.158 1 92.38 80 LYS B O 1
ATOM 2785 N N . ARG B 1 81 ? 27.844 -5.289 -2.314 1 92.69 81 ARG B N 1
ATOM 2786 C CA . ARG B 1 81 ? 26.734 -5.145 -3.248 1 92.69 81 ARG B CA 1
ATOM 2787 C C . ARG B 1 81 ? 25.75 -6.289 -3.098 1 92.69 81 ARG B C 1
ATOM 2789 O O . ARG B 1 81 ? 25.328 -6.891 -4.09 1 92.69 81 ARG B O 1
ATOM 2796 N N . ILE B 1 82 ? 25.516 -6.57 -1.815 1 93 82 ILE B N 1
ATOM 2797 C CA . ILE B 1 82 ? 24.547 -7.609 -1.457 1 93 82 ILE B CA 1
ATOM 2798 C C . ILE B 1 82 ? 23.422 -7.008 -0.621 1 93 82 ILE B C 1
ATOM 2800 O O . ILE B 1 82 ? 23.672 -6.391 0.417 1 93 82 ILE B O 1
ATOM 2804 N N . ASN B 1 83 ? 22.219 -7.199 -1.102 1 90.31 83 ASN B N 1
ATOM 2805 C CA . ASN B 1 83 ? 21.047 -6.777 -0.363 1 90.31 83 ASN B CA 1
ATOM 2806 C C . ASN B 1 83 ? 20.5 -7.902 0.512 1 90.31 83 ASN B C 1
ATOM 2808 O O . ASN B 1 83 ? 20.578 -9.07 0.144 1 90.31 83 ASN B O 1
ATOM 2812 N N . ARG B 1 84 ? 20 -7.48 1.627 1 86.75 84 ARG B N 1
ATOM 2813 C CA . ARG B 1 84 ? 19.547 -8.516 2.549 1 86.75 84 ARG B CA 1
ATOM 2814 C C . ARG B 1 84 ? 18.047 -8.398 2.814 1 86.75 84 ARG B C 1
ATOM 2816 O O . ARG B 1 84 ? 17.516 -7.289 2.92 1 86.75 84 ARG B O 1
ATOM 2823 N N . ILE B 1 85 ? 17.297 -9.508 2.832 1 85.44 85 ILE B N 1
ATOM 2824 C CA . ILE B 1 85 ? 15.938 -9.672 3.326 1 85.44 85 ILE B CA 1
ATOM 2825 C C . ILE B 1 85 ? 15.93 -10.68 4.469 1 85.44 85 ILE B C 1
ATOM 2827 O O . ILE B 1 85 ? 15.781 -11.883 4.242 1 85.44 85 ILE B O 1
ATOM 2831 N N . GLY B 1 86 ? 15.977 -10.141 5.668 1 82.88 86 GLY B N 1
ATOM 2832 C CA . GLY B 1 86 ? 16.203 -11.062 6.766 1 82.88 86 GLY B CA 1
ATOM 2833 C C . GLY B 1 86 ? 17.516 -11.805 6.672 1 82.88 86 GLY B C 1
ATOM 2834 O O . GLY B 1 86 ? 18.578 -11.188 6.699 1 82.88 86 GLY B O 1
ATOM 2835 N N . ASN B 1 87 ? 17.406 -13.055 6.465 1 85 87 ASN B N 1
ATOM 2836 C CA . ASN B 1 87 ? 18.625 -13.836 6.32 1 85 87 ASN B CA 1
ATOM 2837 C C . ASN B 1 87 ? 18.844 -14.273 4.875 1 85 87 ASN B C 1
ATOM 2839 O O . ASN B 1 87 ? 19.625 -15.188 4.605 1 85 87 ASN B O 1
ATOM 2843 N N . LEU B 1 88 ? 18.172 -13.641 3.971 1 88.38 88 LEU B N 1
ATOM 2844 C CA . LEU B 1 88 ? 18.359 -13.891 2.547 1 88.38 88 LEU B CA 1
ATOM 2845 C C . LEU B 1 88 ? 19.234 -12.82 1.915 1 88.38 88 LEU B C 1
ATOM 2847 O O . LEU B 1 88 ? 19.094 -11.633 2.221 1 88.38 88 LEU B O 1
ATOM 2851 N N . LEU B 1 89 ? 20.188 -13.297 1.137 1 92.06 89 LEU B N 1
ATOM 2852 C CA . LEU B 1 89 ? 21.141 -12.406 0.487 1 92.06 89 LEU B CA 1
ATOM 2853 C C . LEU B 1 89 ? 20.906 -12.359 -1.019 1 92.06 89 LEU B C 1
ATOM 2855 O O . LEU B 1 89 ? 20.922 -13.391 -1.688 1 92.06 89 LEU B O 1
ATOM 2859 N N . MET B 1 90 ? 20.656 -11.188 -1.506 1 92.94 90 MET B N 1
ATOM 2860 C CA . MET B 1 90 ? 20.375 -10.984 -2.924 1 92.94 90 MET B CA 1
ATOM 2861 C C . MET B 1 90 ? 21.422 -10.062 -3.557 1 92.94 90 MET B C 1
ATOM 2863 O O . MET B 1 90 ? 21.5 -8.883 -3.219 1 92.94 90 MET B O 1
ATOM 2867 N N . PRO B 1 91 ? 22.172 -10.562 -4.488 1 94.62 91 PRO B N 1
ATOM 2868 C CA . PRO B 1 91 ? 23.109 -9.672 -5.191 1 94.62 91 PRO B CA 1
ATOM 2869 C C . PRO B 1 91 ? 22.406 -8.469 -5.824 1 94.62 91 PRO B C 1
ATOM 2871 O O . PRO B 1 91 ? 21.312 -8.609 -6.371 1 94.62 91 PRO B O 1
ATOM 2874 N N . GLU B 1 92 ? 23.016 -7.328 -5.723 1 93.38 92 GLU B N 1
ATOM 2875 C CA . GLU B 1 92 ? 22.484 -6.102 -6.312 1 93.38 92 GLU B CA 1
ATOM 2876 C C . GLU B 1 92 ? 22.266 -6.258 -7.816 1 93.38 92 GLU B C 1
ATOM 2878 O O . GLU B 1 92 ? 21.375 -5.629 -8.391 1 93.38 92 GLU B O 1
ATOM 2883 N N . GLU B 1 93 ? 23 -7.109 -8.375 1 94.25 93 GLU B N 1
ATOM 2884 C CA . GLU B 1 93 ? 22.906 -7.383 -9.805 1 94.25 93 GLU B CA 1
ATOM 2885 C C . GLU B 1 93 ? 21.516 -7.871 -10.18 1 94.25 93 GLU B C 1
ATOM 2887 O O . GLU B 1 93 ? 21.047 -7.645 -11.305 1 94.25 93 GLU B O 1
ATOM 2892 N N . ASN B 1 94 ? 20.844 -8.516 -9.297 1 95.81 94 ASN B N 1
ATOM 2893 C CA . ASN B 1 94 ? 19.5 -9.016 -9.57 1 95.81 94 ASN B CA 1
ATOM 2894 C C . ASN B 1 94 ? 18.547 -7.879 -9.898 1 95.81 94 ASN B C 1
ATOM 2896 O O . ASN B 1 94 ? 17.641 -8.039 -10.719 1 95.81 94 ASN B O 1
ATOM 2900 N N . TYR B 1 95 ? 18.75 -6.777 -9.273 1 91.62 95 TYR B N 1
ATOM 2901 C CA . TYR B 1 95 ? 17.922 -5.609 -9.547 1 91.62 95 TYR B CA 1
ATOM 2902 C C . TYR B 1 95 ? 18.188 -5.059 -10.938 1 91.62 95 TYR B C 1
ATOM 2904 O O . TYR B 1 95 ? 17.266 -4.602 -11.625 1 91.62 95 TYR B O 1
ATOM 2912 N N . ARG B 1 96 ? 19.406 -5.082 -11.312 1 93.56 96 ARG B N 1
ATOM 2913 C CA . ARG B 1 96 ? 19.781 -4.656 -12.664 1 93.56 96 ARG B CA 1
ATOM 2914 C C . ARG B 1 96 ? 19.141 -5.559 -13.711 1 93.56 96 ARG B C 1
ATOM 2916 O O . ARG B 1 96 ? 18.641 -5.082 -14.734 1 93.56 96 ARG B O 1
ATOM 2923 N N . LEU B 1 97 ? 19.172 -6.824 -13.406 1 97.12 97 LEU B N 1
ATOM 2924 C CA . LEU B 1 97 ? 18.547 -7.789 -14.312 1 97.12 97 LEU B CA 1
ATOM 2925 C C . LEU B 1 97 ? 17.062 -7.52 -14.438 1 97.12 97 LEU B C 1
ATOM 2927 O O . LEU B 1 97 ? 16.5 -7.605 -15.531 1 97.12 97 LEU B O 1
ATOM 2931 N N . LEU B 1 98 ? 16.438 -7.207 -13.336 1 97.31 98 LEU B N 1
ATOM 2932 C CA . LEU B 1 98 ? 15.023 -6.883 -13.367 1 97.31 98 LEU B CA 1
ATOM 2933 C C . LEU B 1 98 ? 14.758 -5.656 -14.234 1 97.31 98 LEU B C 1
ATOM 2935 O O . LEU B 1 98 ? 13.828 -5.648 -15.047 1 97.31 98 LEU B O 1
ATOM 2939 N N . MET B 1 99 ? 15.531 -4.652 -14.047 1 96.19 99 MET B N 1
ATOM 2940 C CA . MET B 1 99 ? 15.375 -3.402 -14.789 1 96.19 99 MET B CA 1
ATOM 2941 C C . MET B 1 99 ? 15.539 -3.641 -16.281 1 96.19 99 MET B C 1
ATOM 2943 O O . MET B 1 99 ? 14.734 -3.156 -17.078 1 96.19 99 MET B O 1
ATOM 2947 N N . GLU B 1 100 ? 16.547 -4.363 -16.578 1 97.56 100 GLU B N 1
ATOM 2948 C CA . GLU 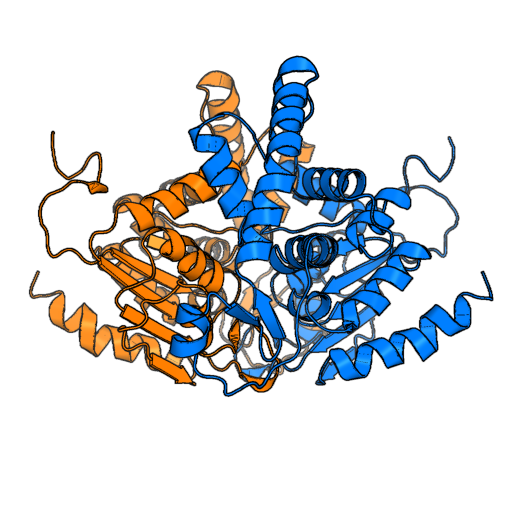B 1 100 ? 16.812 -4.672 -17.969 1 97.56 100 GLU B CA 1
ATOM 2949 C C . GLU B 1 100 ? 15.695 -5.508 -18.578 1 97.56 100 GLU B C 1
ATOM 2951 O O . GLU B 1 100 ? 15.344 -5.324 -19.75 1 97.56 100 GLU B O 1
ATOM 2956 N N . TRP B 1 101 ? 15.188 -6.383 -17.766 1 98.44 101 TRP B N 1
ATOM 2957 C CA . TRP B 1 101 ? 14.109 -7.25 -18.219 1 98.44 101 TRP B CA 1
ATOM 2958 C C . TRP B 1 101 ? 12.82 -6.461 -18.422 1 98.44 101 TRP B C 1
ATOM 2960 O O . TRP B 1 101 ? 12.078 -6.695 -19.375 1 98.44 101 TRP B O 1
ATOM 2970 N N . MET B 1 102 ? 12.516 -5.508 -17.609 1 98.38 102 MET B N 1
ATOM 2971 C CA . MET B 1 102 ? 11.258 -4.758 -17.625 1 98.38 102 MET B CA 1
ATOM 2972 C C . MET B 1 102 ? 11.258 -3.725 -18.75 1 98.38 102 MET B C 1
ATOM 2974 O O . MET B 1 102 ? 10.203 -3.391 -19.297 1 98.38 102 MET B O 1
ATOM 2978 N N . GLU B 1 103 ? 12.375 -3.184 -19.156 1 97.88 103 GLU B N 1
ATOM 2979 C CA . GLU B 1 103 ? 12.477 -2.018 -20.031 1 97.88 103 GLU B CA 1
ATOM 2980 C C . GLU B 1 103 ? 11.797 -2.275 -21.375 1 97.88 103 GLU B C 1
ATOM 2982 O O . GLU B 1 103 ? 10.938 -1.506 -21.797 1 97.88 103 GLU B O 1
ATOM 2987 N N . PRO B 1 104 ? 12.141 -3.355 -22.031 1 98.38 104 PRO B N 1
ATOM 2988 C CA . PRO B 1 104 ? 11.477 -3.604 -23.312 1 98.38 104 PRO B CA 1
ATOM 2989 C C . PRO B 1 104 ? 9.984 -3.885 -23.172 1 98.38 104 PRO B C 1
ATOM 2991 O O . PRO B 1 104 ? 9.203 -3.568 -24.062 1 98.38 104 PRO B O 1
ATOM 2994 N N . ILE B 1 105 ? 9.578 -4.488 -22.094 1 98.75 105 ILE B N 1
ATOM 2995 C CA . ILE B 1 105 ? 8.164 -4.777 -21.844 1 98.75 105 ILE B CA 1
ATOM 2996 C C . ILE B 1 105 ? 7.395 -3.471 -21.672 1 98.75 105 ILE B C 1
ATOM 2998 O O . ILE B 1 105 ? 6.316 -3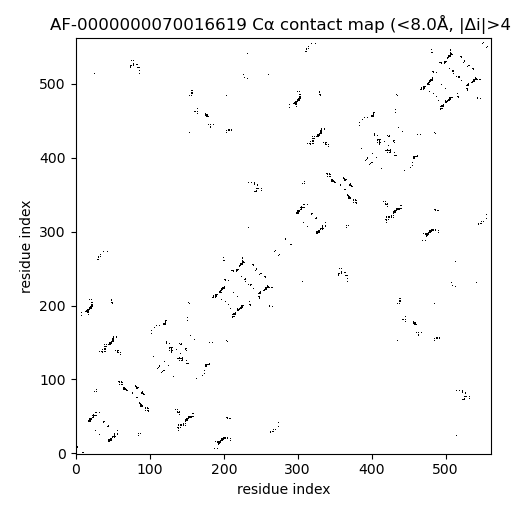.303 -22.25 1 98.75 105 ILE B O 1
ATOM 3002 N N . LEU B 1 106 ? 7.973 -2.525 -20.922 1 98.75 106 LEU B N 1
ATOM 3003 C CA . LEU B 1 106 ? 7.344 -1.23 -20.688 1 98.75 106 LEU B CA 1
ATOM 3004 C C . LEU B 1 106 ? 7.246 -0.436 -21.984 1 98.75 106 LEU B C 1
ATOM 3006 O O . LEU B 1 106 ? 6.258 0.264 -22.219 1 98.75 106 LEU B O 1
ATOM 3010 N N . LYS B 1 107 ? 8.297 -0.507 -22.828 1 98.62 107 LYS B N 1
ATOM 3011 C CA . LYS B 1 107 ? 8.25 0.145 -24.141 1 98.62 107 LYS B CA 1
ATOM 3012 C C . LYS B 1 107 ? 7.074 -0.365 -24.969 1 98.62 107 LYS B C 1
ATOM 3014 O O . LYS B 1 107 ? 6.352 0.423 -25.578 1 98.62 107 LYS B O 1
ATOM 3019 N N . GLN B 1 108 ? 6.93 -1.673 -24.953 1 98.75 108 GLN B N 1
ATOM 3020 C CA . GLN B 1 108 ? 5.824 -2.273 -25.688 1 98.75 108 GLN B CA 1
ATOM 3021 C C . GLN B 1 108 ? 4.48 -1.874 -25.078 1 98.75 108 GLN B C 1
ATOM 3023 O O . GLN B 1 108 ? 3.51 -1.646 -25.812 1 98.75 108 GLN B O 1
ATOM 3028 N N . MET B 1 109 ? 4.379 -1.842 -23.797 1 98.75 109 MET B N 1
ATOM 3029 C CA . MET B 1 109 ? 3.158 -1.432 -23.109 1 98.75 109 MET B CA 1
ATOM 3030 C C . MET B 1 109 ? 2.777 -0.003 -23.484 1 98.75 109 MET B C 1
ATOM 3032 O O . MET B 1 109 ? 1.607 0.287 -23.75 1 98.75 109 MET B O 1
ATOM 3036 N N . LEU B 1 110 ? 3.787 0.865 -23.484 1 98.69 110 LEU B N 1
ATOM 3037 C CA . LEU B 1 110 ? 3.551 2.25 -23.875 1 98.69 110 LEU B CA 1
ATOM 3038 C C . LEU B 1 110 ? 3.072 2.332 -25.328 1 98.69 110 LEU B C 1
ATOM 3040 O O . LEU B 1 110 ? 2.154 3.094 -25.625 1 98.69 110 LEU B O 1
ATOM 3044 N N . LEU B 1 111 ? 3.691 1.54 -26.203 1 98.69 111 LEU B N 1
ATOM 3045 C CA . LEU B 1 111 ? 3.287 1.484 -27.594 1 98.69 111 LEU B CA 1
ATOM 3046 C C . LEU B 1 111 ? 1.834 1.04 -27.734 1 98.69 111 LEU B C 1
ATOM 3048 O O . LEU B 1 111 ? 1.06 1.643 -28.469 1 98.69 111 LEU B O 1
ATOM 3052 N N . GLU B 1 112 ? 1.444 0.019 -27.016 1 98.75 112 GLU B N 1
ATOM 3053 C CA . GLU B 1 112 ? 0.083 -0.505 -27.031 1 98.75 112 GLU B CA 1
ATOM 3054 C C . GLU B 1 112 ? -0.911 0.514 -26.484 1 98.75 112 GLU B C 1
ATOM 3056 O O . GLU B 1 112 ? -2.025 0.643 -27 1 98.75 112 GLU B O 1
ATOM 3061 N N . GLN B 1 113 ? -0.497 1.17 -25.422 1 98.5 113 GLN B N 1
ATOM 3062 C CA . GLN B 1 113 ? -1.32 2.236 -24.875 1 98.5 113 GLN B CA 1
ATOM 3063 C C . GLN B 1 113 ? -1.595 3.322 -25.906 1 98.5 113 GLN B C 1
ATOM 3065 O O . GLN B 1 113 ? -2.742 3.736 -26.094 1 98.5 113 GLN B O 1
ATOM 3070 N N . ASN B 1 114 ? -0.628 3.744 -26.641 1 98.12 114 ASN B N 1
ATOM 3071 C CA . ASN B 1 114 ? -0.704 4.898 -27.531 1 98.12 114 ASN B CA 1
ATOM 3072 C C . ASN B 1 114 ? -1.34 4.531 -28.875 1 98.12 114 ASN B C 1
ATOM 3074 O O . ASN B 1 114 ? -1.982 5.371 -29.5 1 98.12 114 ASN B O 1
ATOM 3078 N N . THR B 1 115 ? -1.189 3.277 -29.312 1 98.44 115 THR B N 1
ATOM 3079 C CA . THR B 1 115 ? -1.6 2.936 -30.672 1 98.44 115 THR B CA 1
ATOM 3080 C C . THR B 1 115 ? -2.85 2.062 -30.656 1 98.44 115 THR B C 1
ATOM 3082 O O . THR B 1 115 ? -3.615 2.045 -31.625 1 98.44 115 THR B O 1
ATOM 3085 N N . GLN B 1 116 ? -3.061 1.304 -29.578 1 98.25 116 GLN B N 1
ATOM 3086 C CA . GLN B 1 116 ? -4.172 0.362 -29.531 1 98.25 116 GLN B CA 1
ATOM 3087 C C . GLN B 1 116 ? -5.184 0.753 -28.453 1 98.25 116 GLN B C 1
ATOM 3089 O O . GLN B 1 116 ? -6.234 0.126 -28.328 1 98.25 116 GLN B O 1
ATOM 3094 N N . GLY B 1 117 ? -4.828 1.72 -27.688 1 97.12 117 GLY B N 1
ATOM 3095 C CA . GLY B 1 117 ? -5.746 2.195 -26.672 1 97.12 117 GLY B CA 1
ATOM 3096 C C . GLY B 1 117 ? -5.793 1.302 -25.438 1 97.12 117 GLY B C 1
ATOM 3097 O O . GLY B 1 117 ? -6.777 1.308 -24.703 1 97.12 117 GLY B O 1
ATOM 3098 N N . VAL B 1 118 ? -4.773 0.54 -25.188 1 97.75 118 VAL B N 1
ATOM 3099 C CA . VAL B 1 118 ? -4.719 -0.324 -24.016 1 97.75 118 VAL B CA 1
ATOM 3100 C C . VAL B 1 118 ? -4.633 0.527 -22.75 1 97.75 118 VAL B C 1
ATOM 3102 O O . VAL B 1 118 ? -3.846 1.474 -22.688 1 97.75 118 VAL B O 1
ATOM 3105 N N . HIS B 1 119 ? -5.469 0.24 -21.781 1 97.19 119 HIS B N 1
ATOM 3106 C CA . HIS B 1 119 ? -5.516 0.921 -20.5 1 97.19 119 HIS B CA 1
ATOM 3107 C C . HIS B 1 119 ? -4.883 0.071 -19.391 1 97.19 119 HIS B C 1
ATOM 3109 O O . HIS B 1 119 ? -5.441 -0.957 -19 1 97.19 119 HIS B O 1
ATOM 3115 N N . TRP B 1 120 ? -3.787 0.532 -18.875 1 98.62 120 TRP B N 1
ATOM 3116 C CA . TRP B 1 120 ? -3.033 -0.278 -17.922 1 98.62 120 TRP B CA 1
ATOM 3117 C C . TRP B 1 120 ? -3.438 0.049 -16.484 1 98.62 120 TRP B C 1
ATOM 3119 O O . TRP B 1 120 ? -3.664 1.214 -16.141 1 98.62 120 TRP B O 1
ATOM 3129 N N . THR B 1 121 ? -3.574 -0.944 -15.734 1 98.62 121 THR B N 1
ATOM 3130 C CA . THR B 1 121 ? -3.775 -0.923 -14.297 1 98.62 121 THR B CA 1
ATOM 3131 C C . THR B 1 121 ? -2.744 -1.803 -13.594 1 98.62 121 THR B C 1
ATOM 3133 O O . THR B 1 121 ? -2.07 -2.609 -14.234 1 98.62 121 THR B O 1
ATOM 3136 N N . PRO B 1 122 ? -2.578 -1.686 -12.281 1 98.69 122 PRO B N 1
ATOM 3137 C CA . PRO B 1 122 ? -1.604 -2.535 -11.594 1 98.69 122 PRO B CA 1
ATOM 3138 C C . PRO B 1 122 ? -1.815 -4.023 -11.875 1 98.69 122 PRO B C 1
ATOM 3140 O O . PRO B 1 122 ? -0.858 -4.738 -12.18 1 98.69 122 PRO B O 1
ATOM 3143 N N . SER B 1 123 ? -3.031 -4.48 -11.82 1 98.69 123 SER B N 1
ATOM 3144 C CA . SER B 1 123 ? -3.289 -5.902 -12.023 1 98.69 123 SER B CA 1
ATOM 3145 C C . SER B 1 123 ? -3.002 -6.32 -13.461 1 98.69 123 SER B C 1
ATOM 3147 O O . SER B 1 123 ? -2.518 -7.426 -13.711 1 98.69 123 SER B O 1
ATOM 3149 N N . LYS B 1 124 ? -3.277 -5.414 -14.43 1 98.69 124 LYS B N 1
ATOM 3150 C CA . LYS B 1 124 ? -2.98 -5.707 -15.828 1 98.69 124 LYS B CA 1
ATOM 3151 C C . LYS B 1 124 ? -1.477 -5.715 -16.078 1 98.69 124 LYS B C 1
ATOM 3153 O O . LYS B 1 124 ? -0.979 -6.512 -16.875 1 98.69 124 LYS B O 1
ATOM 3158 N N . VAL B 1 125 ? -0.801 -4.809 -15.445 1 98.88 125 VAL B N 1
ATOM 3159 C CA . VAL B 1 125 ? 0.654 -4.77 -15.555 1 98.88 125 VAL B CA 1
ATOM 3160 C C . VAL B 1 125 ? 1.246 -6.074 -15.023 1 98.88 125 VAL B C 1
ATOM 3162 O O . VAL B 1 125 ? 2.121 -6.668 -15.656 1 98.88 125 VAL B O 1
ATOM 3165 N N . ILE B 1 126 ? 0.759 -6.531 -13.898 1 98.88 126 ILE B N 1
ATOM 3166 C CA . ILE B 1 126 ? 1.247 -7.762 -13.281 1 98.88 126 ILE B CA 1
ATOM 3167 C C . ILE B 1 126 ? 0.952 -8.945 -14.195 1 98.88 126 ILE B C 1
ATOM 3169 O O . ILE B 1 126 ? 1.788 -9.844 -14.352 1 98.88 126 ILE B O 1
ATOM 3173 N N . GLN B 1 127 ? -0.231 -8.938 -14.773 1 98.75 127 GLN B N 1
ATOM 3174 C CA . GLN B 1 127 ? -0.584 -9.992 -15.719 1 98.75 127 GLN B CA 1
ATOM 3175 C C . GLN B 1 127 ? 0.377 -10.008 -16.906 1 98.75 127 GLN B C 1
ATOM 3177 O O . GLN B 1 127 ? 0.801 -11.078 -17.344 1 98.75 127 GLN B O 1
ATOM 3182 N N . ARG B 1 128 ? 0.718 -8.852 -17.422 1 98.88 128 ARG B N 1
ATOM 3183 C CA . ARG B 1 128 ? 1.679 -8.734 -18.516 1 98.88 128 ARG B CA 1
ATOM 3184 C C . ARG B 1 128 ? 3.041 -9.289 -18.109 1 98.88 128 ARG B C 1
ATOM 3186 O O . ARG B 1 128 ? 3.678 -10.016 -18.875 1 98.88 128 ARG B O 1
ATOM 3193 N N . PHE B 1 129 ? 3.477 -8.945 -16.891 1 98.88 129 PHE B N 1
ATOM 3194 C CA . PHE B 1 129 ? 4.746 -9.461 -16.391 1 98.88 129 PHE B CA 1
ATOM 3195 C C . PHE B 1 129 ? 4.707 -10.984 -16.281 1 98.88 129 PHE B C 1
ATOM 3197 O O . PHE B 1 129 ? 5.688 -11.656 -16.594 1 98.88 129 PHE B O 1
ATOM 3204 N N . GLY B 1 130 ? 3.566 -11.531 -15.789 1 98.75 130 GLY B N 1
ATOM 3205 C CA . GLY B 1 130 ? 3.402 -12.977 -15.719 1 98.75 130 GLY B CA 1
ATOM 3206 C C . GLY B 1 130 ? 3.533 -13.656 -17.062 1 98.75 130 GLY B C 1
ATOM 3207 O O . GLY B 1 130 ? 4.145 -14.719 -17.172 1 98.75 130 GLY B O 1
ATOM 3208 N N . LYS B 1 131 ? 2.98 -13.031 -18.047 1 98.75 131 LYS B N 1
ATOM 3209 C CA . LYS B 1 131 ? 3.078 -13.547 -19.422 1 98.75 131 LYS B CA 1
ATOM 3210 C C . LYS B 1 131 ? 4.523 -13.523 -19.906 1 98.75 131 LYS B C 1
ATOM 3212 O O . LYS B 1 131 ? 5.016 -14.523 -20.438 1 98.75 131 LYS B O 1
ATOM 3217 N N . GLU B 1 132 ? 5.211 -12.438 -19.656 1 98.75 132 GLU B N 1
ATOM 3218 C CA . GLU B 1 132 ? 6.516 -12.195 -20.266 1 98.75 132 GLU B CA 1
ATOM 3219 C C . GLU B 1 132 ? 7.617 -12.969 -19.547 1 98.75 132 GLU B C 1
ATOM 3221 O O . GLU B 1 132 ? 8.625 -13.344 -20.156 1 98.75 132 GLU B O 1
ATOM 3226 N N . ILE B 1 133 ? 7.434 -13.195 -18.234 1 98.62 133 ILE B N 1
ATOM 3227 C CA . ILE B 1 133 ? 8.492 -13.859 -17.484 1 98.62 133 ILE B CA 1
ATOM 3228 C C . ILE B 1 133 ? 8.641 -15.297 -17.969 1 98.62 133 ILE B C 1
ATOM 3230 O O . ILE B 1 133 ? 9.734 -15.875 -17.906 1 98.62 133 ILE B O 1
ATOM 3234 N N . ASN B 1 134 ? 7.484 -15.922 -18.391 1 97.94 134 ASN B N 1
ATOM 3235 C CA . ASN B 1 134 ? 7.473 -17.25 -19.016 1 97.94 134 ASN B CA 1
ATOM 3236 C C . ASN B 1 134 ? 8.367 -18.219 -18.266 1 97.94 134 ASN B C 1
ATOM 3238 O O . ASN B 1 134 ? 9.219 -18.875 -18.859 1 97.94 134 ASN B O 1
ATOM 3242 N N . HIS B 1 135 ? 8.273 -18.297 -17 1 98.19 135 HIS B N 1
ATOM 3243 C CA . HIS B 1 135 ? 9.062 -19.156 -16.125 1 98.19 135 HIS B CA 1
ATOM 3244 C C . HIS B 1 135 ? 8.172 -19.938 -15.172 1 98.19 135 HIS B C 1
ATOM 3246 O O . HIS B 1 135 ? 7.508 -19.359 -14.312 1 98.19 135 HIS B O 1
ATOM 3252 N N . PRO B 1 136 ? 8.141 -21.188 -15.227 1 97.94 136 PRO B N 1
ATOM 3253 C CA . PRO B 1 136 ? 7.176 -22 -14.484 1 97.94 136 PRO B CA 1
ATOM 3254 C C . PRO B 1 136 ? 7.41 -21.953 -12.969 1 97.94 136 PRO B C 1
ATOM 3256 O O . PRO B 1 136 ? 6.574 -22.438 -12.203 1 97.94 136 PRO B O 1
ATOM 3259 N N . GLU B 1 137 ? 8.508 -21.391 -12.492 1 97.5 137 GLU B N 1
ATOM 3260 C CA . GLU B 1 137 ? 8.742 -21.25 -11.055 1 97.5 137 GLU B CA 1
ATOM 3261 C C . GLU B 1 137 ? 8.07 -19.984 -10.508 1 97.5 137 GLU B C 1
ATOM 3263 O O . GLU B 1 137 ? 8 -19.797 -9.297 1 97.5 137 GLU B O 1
ATOM 3268 N N . SER B 1 138 ? 7.531 -19.188 -11.406 1 98.56 138 SER B N 1
ATOM 3269 C CA . SER B 1 138 ? 6.969 -17.891 -11.016 1 98.56 138 SER B CA 1
ATOM 3270 C C . SER B 1 138 ? 5.496 -18.016 -10.648 1 98.56 138 SER B C 1
ATOM 3272 O O . SER B 1 138 ? 4.719 -18.641 -11.367 1 98.56 138 SER B O 1
ATOM 3274 N N . VAL B 1 139 ? 5.129 -17.406 -9.555 1 98.69 139 VAL B N 1
ATOM 3275 C CA . VAL B 1 139 ? 3.729 -17.281 -9.172 1 98.69 139 VAL B CA 1
ATOM 3276 C C . VAL B 1 139 ? 2.979 -16.453 -10.219 1 98.69 139 VAL B C 1
ATOM 3278 O O . VAL B 1 139 ? 1.884 -16.828 -10.641 1 98.69 139 VAL B O 1
ATOM 3281 N N . CYS B 1 140 ? 3.584 -15.367 -10.688 1 98.81 140 CYS B N 1
ATOM 3282 C CA . CYS B 1 140 ? 2.963 -14.492 -11.672 1 98.81 140 CYS B CA 1
ATOM 3283 C C . CYS B 1 140 ? 2.717 -15.227 -12.984 1 98.81 140 CYS B C 1
ATOM 3285 O O . CYS B 1 140 ? 1.711 -14.984 -13.656 1 98.81 140 CYS B O 1
ATOM 3287 N N . TYR B 1 141 ? 3.621 -16.125 -13.305 1 98.81 141 TYR B N 1
ATOM 3288 C CA . TYR B 1 141 ? 3.461 -16.906 -14.523 1 98.81 141 TYR B CA 1
ATOM 3289 C C . TYR B 1 141 ? 2.199 -17.766 -14.453 1 98.81 141 TYR B C 1
ATOM 3291 O O . TYR B 1 141 ? 1.381 -17.75 -15.375 1 98.81 1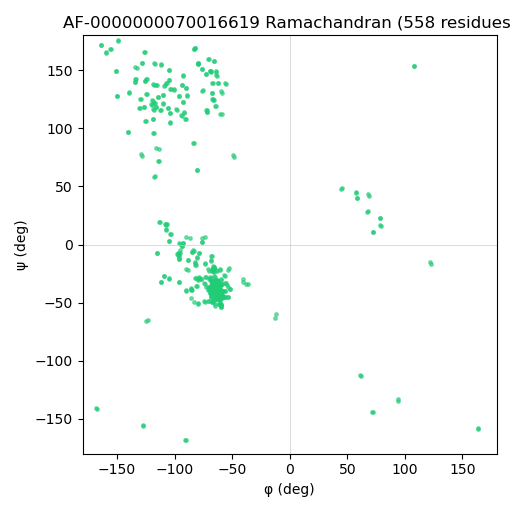41 TYR B O 1
ATOM 3299 N N . TRP B 1 142 ? 2.002 -18.422 -13.398 1 98.75 142 TRP B N 1
ATOM 3300 C CA . TRP B 1 142 ? 0.858 -19.328 -13.266 1 98.75 142 TRP B CA 1
ATOM 3301 C C . TRP B 1 142 ? -0.435 -18.531 -13.086 1 98.75 142 TRP B C 1
ATOM 3303 O O . TRP B 1 142 ? -1.497 -18.953 -13.547 1 98.75 142 TRP B O 1
ATOM 3313 N N . ALA B 1 143 ? -0.31 -17.391 -12.406 1 98.69 143 ALA B N 1
ATOM 3314 C CA . ALA B 1 143 ? -1.484 -16.516 -12.312 1 98.69 143 ALA B CA 1
ATOM 3315 C C . ALA B 1 143 ? -1.952 -16.078 -13.695 1 98.69 143 ALA B C 1
ATOM 3317 O O . ALA B 1 143 ? -3.148 -16.109 -13.992 1 98.69 143 ALA B O 1
ATOM 3318 N N . TYR B 1 144 ? -0.982 -15.727 -14.57 1 98.56 144 TYR B N 1
ATOM 3319 C CA . TYR B 1 144 ? -1.3 -15.352 -15.945 1 98.56 144 TYR B CA 1
ATOM 3320 C C . TYR B 1 144 ? -1.893 -16.531 -16.703 1 98.56 144 TYR B C 1
ATOM 3322 O O . TYR B 1 144 ? -2.951 -16.406 -17.328 1 98.56 144 TYR B O 1
ATOM 3330 N N . LYS B 1 145 ? -1.277 -17.672 -16.578 1 98.56 145 LYS B N 1
ATOM 3331 C CA . LYS B 1 145 ? -1.672 -18.859 -17.328 1 98.56 145 LYS B CA 1
ATOM 3332 C C . LYS B 1 145 ? -3.078 -19.312 -16.938 1 98.56 145 LYS B C 1
ATOM 3334 O O . LYS B 1 145 ? -3.836 -19.797 -17.781 1 98.56 145 LYS B O 1
ATOM 3339 N N . ASN B 1 146 ? -3.434 -19.188 -15.711 1 98 146 ASN B N 1
ATOM 3340 C CA . ASN B 1 146 ? -4.707 -19.688 -15.211 1 98 146 ASN B CA 1
ATOM 3341 C C . ASN B 1 146 ? -5.715 -18.562 -15.008 1 98 146 ASN B C 1
ATOM 3343 O O . ASN B 1 146 ? -6.746 -18.75 -14.359 1 98 146 ASN B O 1
ATOM 3347 N N . ASP B 1 147 ? -5.395 -17.359 -15.477 1 97.62 147 ASP B N 1
ATOM 3348 C CA . ASP B 1 147 ? -6.262 -16.188 -15.445 1 97.62 147 ASP B CA 1
ATOM 3349 C C . ASP B 1 147 ? -6.684 -15.844 -14.023 1 97.62 147 ASP B C 1
ATOM 3351 O O . ASP B 1 147 ? -7.871 -15.641 -13.75 1 97.62 147 ASP B O 1
ATOM 3355 N N . ILE B 1 148 ? -5.758 -15.961 -13.102 1 97.94 148 ILE B N 1
ATOM 3356 C CA . ILE B 1 148 ? -5.934 -15.523 -11.719 1 97.94 148 ILE B CA 1
ATOM 3357 C C . ILE B 1 148 ? -5.438 -14.086 -11.562 1 97.94 148 ILE B C 1
ATOM 3359 O O . ILE B 1 148 ? -4.246 -13.812 -11.711 1 97.94 148 ILE B O 1
ATOM 3363 N N . PRO B 1 149 ? -6.336 -13.172 -11.281 1 98.19 149 PRO B N 1
ATOM 3364 C CA . PRO B 1 149 ? -5.871 -11.797 -11.117 1 98.19 149 PRO B CA 1
ATOM 3365 C C . PRO B 1 149 ? -4.992 -11.609 -9.883 1 98.19 149 PRO B C 1
ATOM 3367 O O . PRO B 1 149 ? -5.25 -12.219 -8.844 1 98.19 149 PRO B O 1
ATOM 3370 N N . VAL B 1 150 ? -3.957 -10.844 -10.031 1 98.75 150 VAL B N 1
ATOM 3371 C CA . VAL B 1 150 ? -3.082 -10.453 -8.938 1 98.75 150 VAL B CA 1
ATOM 3372 C C . VAL B 1 150 ? -3.158 -8.938 -8.734 1 98.75 150 VAL B C 1
ATOM 3374 O O . VAL B 1 150 ? -2.854 -8.164 -9.641 1 98.75 150 VAL B O 1
ATOM 3377 N N . PHE B 1 151 ? -3.594 -8.531 -7.57 1 98.69 151 PHE B N 1
ATOM 3378 C CA . PHE B 1 151 ? -3.701 -7.117 -7.25 1 98.69 151 PHE B CA 1
ATOM 3379 C C . PHE B 1 151 ? -2.574 -6.688 -6.316 1 98.69 151 PHE B C 1
ATOM 3381 O O . PHE B 1 151 ? -2.18 -7.438 -5.422 1 98.69 151 PHE B O 1
ATOM 3388 N N . SER B 1 152 ? -2.062 -5.547 -6.512 1 98.31 152 SER B N 1
ATOM 3389 C CA . SER B 1 152 ? -1.1 -4.855 -5.66 1 98.31 152 SER B CA 1
ATOM 3390 C C . SER B 1 152 ? -1.411 -3.365 -5.57 1 98.31 152 SER B C 1
ATOM 3392 O O . SER B 1 152 ? -0.921 -2.572 -6.379 1 98.31 152 SER B O 1
ATOM 3394 N N . PRO B 1 153 ? -2.104 -2.969 -4.508 1 96.12 153 PRO B N 1
ATOM 3395 C CA . PRO B 1 153 ? -2.553 -1.577 -4.422 1 96.12 153 PRO B CA 1
ATOM 3396 C C . PRO B 1 153 ? -1.392 -0.588 -4.34 1 96.12 153 PRO B C 1
ATOM 3398 O O . PRO B 1 153 ? -1.566 0.6 -4.625 1 96.12 153 PRO B O 1
ATOM 3401 N N . ALA B 1 154 ? -0.268 -1.021 -3.932 1 97.44 154 ALA B N 1
ATOM 3402 C CA . ALA B 1 154 ? 0.936 -0.198 -3.859 1 97.44 154 ALA B CA 1
ATOM 3403 C C . ALA B 1 154 ? 2.027 -0.739 -4.777 1 97.44 154 ALA B C 1
ATOM 3405 O O . ALA B 1 154 ? 3.162 -0.952 -4.348 1 97.44 154 ALA B O 1
ATOM 3406 N N . LEU B 1 155 ? 1.722 -0.829 -6.059 1 98.38 155 LEU B N 1
ATOM 3407 C CA . LEU B 1 155 ? 2.598 -1.5 -7.012 1 98.38 155 LEU B CA 1
ATOM 3408 C C . LEU B 1 155 ? 3.908 -0.739 -7.172 1 98.38 155 LEU B C 1
ATOM 3410 O O . LEU B 1 155 ? 4.93 -1.324 -7.543 1 98.38 155 LEU B O 1
ATOM 3414 N N . THR B 1 156 ? 3.961 0.55 -6.871 1 98.06 156 THR B N 1
ATOM 3415 C CA . THR B 1 156 ? 5.152 1.354 -7.113 1 98.06 156 THR B CA 1
ATOM 3416 C C . THR B 1 156 ? 6.035 1.4 -5.867 1 98.06 156 THR B C 1
ATOM 3418 O O . THR B 1 156 ? 7.082 2.051 -5.867 1 98.06 156 THR B O 1
ATOM 3421 N N . ASP B 1 157 ? 5.586 0.764 -4.82 1 96.75 157 ASP B N 1
ATOM 3422 C CA . ASP B 1 157 ? 6.336 0.75 -3.568 1 96.75 157 ASP B CA 1
ATOM 3423 C C . ASP B 1 157 ? 7.453 -0.289 -3.611 1 96.75 157 ASP B C 1
ATOM 3425 O O . ASP B 1 157 ? 7.488 -1.204 -2.787 1 96.75 157 ASP B O 1
ATOM 3429 N N . GLY B 1 158 ? 8.422 -0.093 -4.512 1 96 158 GLY B N 1
ATOM 3430 C CA . GLY B 1 158 ? 9.531 -1.011 -4.684 1 96 158 GLY B CA 1
ATOM 3431 C C . GLY B 1 158 ? 10.281 -0.81 -5.988 1 96 158 GLY B C 1
ATOM 3432 O O . GLY B 1 158 ? 10.266 0.286 -6.555 1 96 158 GLY B O 1
ATOM 3433 N N . ALA B 1 159 ? 10.984 -1.85 -6.414 1 95.69 159 ALA B N 1
ATOM 3434 C CA . ALA B 1 159 ? 11.82 -1.792 -7.609 1 95.69 159 ALA B CA 1
ATOM 3435 C C . ALA B 1 159 ? 10.992 -1.491 -8.852 1 95.69 159 ALA B C 1
ATOM 3437 O O . ALA B 1 159 ? 11.453 -0.817 -9.773 1 95.69 159 ALA B O 1
ATOM 3438 N N . ILE B 1 160 ? 9.797 -1.986 -8.883 1 98 160 ILE B N 1
ATOM 3439 C CA . ILE B 1 160 ? 8.922 -1.714 -10.016 1 98 160 ILE B CA 1
ATOM 3440 C C . ILE B 1 160 ? 8.695 -0.209 -10.148 1 98 160 ILE B C 1
ATOM 3442 O O . ILE B 1 160 ? 8.742 0.339 -11.25 1 98 160 ILE B O 1
ATOM 3446 N N . GLY B 1 161 ? 8.461 0.439 -9.023 1 97.75 161 GLY B N 1
ATOM 3447 C CA . GLY B 1 161 ? 8.344 1.889 -9.031 1 97.75 161 GLY B CA 1
ATOM 3448 C C . GLY B 1 161 ? 9.594 2.588 -9.523 1 97.75 161 GLY B C 1
ATOM 3449 O O . GLY B 1 161 ? 9.516 3.58 -10.25 1 97.75 161 GLY B O 1
ATOM 3450 N N . ASP B 1 162 ? 10.734 2.057 -9.156 1 96.06 162 ASP B N 1
ATOM 3451 C CA . ASP B 1 162 ? 12.008 2.619 -9.602 1 96.06 162 ASP B CA 1
ATOM 3452 C C . ASP B 1 162 ? 12.148 2.525 -11.117 1 96.06 162 ASP B C 1
ATOM 3454 O O . ASP B 1 162 ? 12.586 3.48 -11.766 1 96.06 162 ASP B O 1
ATOM 3458 N N . VAL B 1 163 ? 11.797 1.389 -11.617 1 97.5 163 VAL B N 1
ATOM 3459 C CA . VAL B 1 163 ? 11.922 1.172 -13.055 1 97.5 163 VAL B CA 1
ATOM 3460 C C . VAL B 1 163 ? 10.93 2.062 -13.797 1 97.5 163 VAL B C 1
ATOM 3462 O O . VAL B 1 163 ? 11.266 2.646 -14.828 1 97.5 163 VAL B O 1
ATOM 3465 N N . LEU B 1 164 ? 9.734 2.166 -13.32 1 97.75 164 LEU B N 1
ATOM 3466 C CA . LEU B 1 164 ? 8.742 3.043 -13.93 1 97.75 164 LEU B CA 1
ATOM 3467 C C . LEU B 1 164 ? 9.227 4.488 -13.945 1 97.75 164 LEU B C 1
ATOM 3469 O O . LEU B 1 164 ? 9.039 5.203 -14.93 1 97.75 164 LEU B O 1
ATOM 3473 N N . TYR B 1 165 ? 9.867 4.895 -12.859 1 96.56 165 TYR B N 1
ATOM 3474 C CA . TYR B 1 165 ? 10.422 6.238 -12.75 1 96.56 165 TYR B CA 1
ATOM 3475 C C . TYR B 1 165 ? 11.484 6.477 -13.82 1 96.56 165 TYR B C 1
ATOM 3477 O O . TYR B 1 165 ? 11.383 7.422 -14.602 1 96.56 165 TYR B O 1
ATOM 3485 N N . LEU B 1 166 ? 12.414 5.59 -13.914 1 95.62 166 LEU B N 1
ATOM 3486 C CA . LEU B 1 166 ? 13.5 5.723 -14.875 1 95.62 166 LEU B CA 1
ATOM 3487 C C . LEU B 1 166 ? 12.969 5.676 -16.312 1 95.62 166 LEU B C 1
ATOM 3489 O O . LEU B 1 166 ? 13.391 6.461 -17.156 1 95.62 166 LEU B O 1
ATOM 3493 N N . PHE B 1 167 ? 12.086 4.766 -16.5 1 97.31 167 PHE B N 1
ATOM 3494 C CA . PHE B 1 167 ? 11.477 4.621 -17.812 1 97.31 167 PHE B CA 1
ATOM 3495 C C . PHE B 1 167 ? 10.758 5.902 -18.219 1 97.31 167 PHE B C 1
ATOM 3497 O O . PHE B 1 167 ? 10.844 6.328 -19.375 1 97.31 167 PHE B O 1
ATOM 3504 N N . SER B 1 168 ? 10.07 6.504 -17.312 1 95.62 168 SER B N 1
ATOM 3505 C CA . SER B 1 168 ? 9.25 7.68 -17.594 1 95.62 168 SER B CA 1
ATOM 3506 C C . SER B 1 168 ? 10.117 8.891 -17.922 1 95.62 168 SER B C 1
ATOM 3508 O O . SER B 1 168 ? 9.672 9.797 -18.641 1 95.62 168 SER B O 1
ATOM 3510 N N . VAL B 1 169 ? 11.328 8.945 -17.406 1 93.94 169 VAL B N 1
ATOM 3511 C CA . VAL B 1 169 ? 12.25 10.039 -17.703 1 93.94 169 VAL B CA 1
ATOM 3512 C C . VAL B 1 169 ? 12.57 10.055 -19.188 1 93.94 169 VAL B C 1
ATOM 3514 O O . VAL B 1 169 ? 12.594 11.125 -19.812 1 93.94 169 VAL B O 1
ATOM 3517 N N . GLU B 1 170 ? 12.688 8.906 -19.734 1 95.12 170 GLU B N 1
ATOM 3518 C CA . GLU B 1 170 ? 13.078 8.789 -21.141 1 95.12 170 GLU B CA 1
ATOM 3519 C C . GLU B 1 170 ? 11.852 8.633 -22.031 1 95.12 170 GLU B C 1
ATOM 3521 O O . GLU B 1 170 ? 11.883 9.031 -23.203 1 95.12 170 GLU B O 1
ATOM 3526 N N . ASN B 1 171 ? 10.867 8 -21.5 1 96.81 171 ASN B N 1
ATOM 3527 C CA . ASN B 1 171 ? 9.648 7.684 -22.234 1 96.81 171 ASN B CA 1
ATOM 3528 C C . ASN B 1 171 ? 8.398 8.125 -21.484 1 96.81 171 ASN B C 1
ATOM 3530 O O . ASN B 1 171 ? 7.652 7.285 -20.969 1 96.81 171 ASN B O 1
ATOM 3534 N N . PRO B 1 172 ? 8.109 9.391 -21.5 1 95.81 172 PRO B N 1
ATOM 3535 C CA . PRO B 1 172 ? 6.973 9.875 -20.703 1 95.81 172 PRO B CA 1
ATOM 3536 C C . PRO B 1 172 ? 5.629 9.398 -21.25 1 95.81 172 PRO B C 1
ATOM 3538 O O . PRO B 1 172 ? 5.516 9.094 -22.438 1 95.81 172 PRO B O 1
ATOM 3541 N N . GLY B 1 173 ? 4.68 9.219 -20.344 1 96.38 173 GLY B N 1
ATOM 3542 C CA . GLY B 1 173 ? 3.318 9.062 -20.844 1 96.38 173 GLY B CA 1
ATOM 3543 C C . GLY B 1 173 ? 2.678 7.754 -20.406 1 96.38 173 GLY B C 1
ATOM 3544 O O . GLY B 1 173 ? 1.464 7.578 -20.531 1 96.38 173 GLY B O 1
ATOM 3545 N N . LEU B 1 174 ? 3.43 6.75 -19.938 1 98.19 174 LEU B N 1
ATOM 3546 C CA . LEU B 1 174 ? 2.822 5.496 -19.5 1 98.19 174 LEU B CA 1
ATOM 3547 C C . LEU B 1 174 ? 1.956 5.719 -18.266 1 98.19 174 LEU B C 1
ATOM 3549 O O . LEU B 1 174 ? 2.424 6.262 -17.25 1 98.19 174 LEU B O 1
ATOM 3553 N N . ILE B 1 175 ? 0.721 5.336 -18.344 1 98.06 175 ILE B N 1
ATOM 3554 C CA . ILE B 1 175 ? -0.246 5.543 -17.266 1 98.06 175 ILE B CA 1
ATOM 3555 C C . ILE B 1 175 ? -0.602 4.203 -16.625 1 98.06 175 ILE B C 1
ATOM 3557 O O . ILE B 1 175 ? -0.874 3.227 -17.328 1 98.06 175 ILE B O 1
ATOM 3561 N N . VAL B 1 176 ? -0.515 4.129 -15.367 1 98.56 176 VAL B N 1
ATOM 3562 C CA . VAL B 1 176 ? -1.006 2.986 -14.602 1 98.56 176 VAL B CA 1
ATOM 3563 C C . VAL B 1 176 ? -2.098 3.441 -13.633 1 98.56 176 VAL B C 1
ATOM 3565 O O . VAL B 1 176 ? -1.807 4.043 -12.602 1 98.56 176 VAL B O 1
ATOM 3568 N N . ASP B 1 177 ? -3.32 3.084 -13.93 1 98.31 177 ASP B N 1
ATOM 3569 C CA . ASP B 1 177 ? -4.516 3.648 -13.312 1 98.31 177 ASP B CA 1
ATOM 3570 C C . ASP B 1 177 ? -5.008 2.771 -12.164 1 98.31 177 ASP B C 1
ATOM 3572 O O . ASP B 1 177 ? -5.332 1.601 -12.367 1 98.31 177 ASP B O 1
ATOM 3576 N N . ILE B 1 178 ? -5.207 3.379 -10.992 1 98.06 178 ILE B N 1
ATOM 3577 C CA . ILE B 1 178 ? -5.617 2.578 -9.852 1 98.06 178 ILE B CA 1
ATOM 3578 C C . ILE B 1 178 ? -7.137 2.633 -9.703 1 98.06 178 ILE B C 1
ATOM 3580 O O . ILE B 1 178 ? -7.723 1.846 -8.953 1 98.06 178 ILE B O 1
ATOM 3584 N N . THR B 1 179 ? -7.824 3.537 -10.391 1 97.75 179 THR B N 1
ATOM 3585 C CA . THR B 1 179 ? -9.281 3.629 -10.297 1 97.75 179 THR B CA 1
ATOM 3586 C C . THR B 1 179 ? -9.938 2.393 -10.898 1 97.75 179 THR B C 1
ATOM 3588 O O . THR B 1 179 ? -10.781 1.761 -10.266 1 97.75 179 THR B O 1
ATOM 3591 N N . GLU B 1 180 ? -9.5 2.074 -12.086 1 96.69 180 GLU B N 1
ATOM 3592 C CA . GLU B 1 180 ? -10.047 0.877 -12.711 1 96.69 180 GLU B CA 1
ATOM 3593 C C . GLU B 1 180 ? -9.68 -0.378 -11.93 1 96.69 180 GLU B C 1
ATOM 3595 O O . GLU B 1 180 ? -10.461 -1.325 -11.859 1 96.69 180 GLU B O 1
ATOM 3600 N N . ASP B 1 181 ? -8.539 -0.397 -11.352 1 96.69 181 ASP B N 1
ATOM 3601 C CA . ASP B 1 181 ? -8.055 -1.588 -10.656 1 96.69 181 ASP B CA 1
ATOM 3602 C C . ASP B 1 181 ? -8.906 -1.895 -9.43 1 96.69 181 ASP B C 1
ATOM 3604 O O . ASP B 1 181 ? -9.258 -3.051 -9.18 1 96.69 181 ASP B O 1
ATOM 3608 N N . ILE B 1 182 ? -9.203 -0.861 -8.633 1 97.56 182 ILE B N 1
ATOM 3609 C CA . ILE B 1 182 ? -10.016 -1.056 -7.441 1 97.56 182 ILE B CA 1
ATOM 3610 C C . ILE B 1 182 ? -11.43 -1.473 -7.84 1 97.56 182 ILE B C 1
ATOM 3612 O O . ILE B 1 182 ? -12.078 -2.258 -7.141 1 97.56 182 ILE B O 1
ATOM 3616 N N . SER B 1 183 ? -11.922 -0.965 -8.938 1 96.38 183 SER B N 1
ATOM 3617 C CA . SER B 1 183 ? -13.234 -1.362 -9.438 1 96.38 183 SER B CA 1
ATOM 3618 C C . SER B 1 183 ? -13.273 -2.848 -9.781 1 96.38 183 SER B C 1
ATOM 3620 O O . SER B 1 183 ? -14.234 -3.543 -9.461 1 96.38 183 SER B O 1
ATOM 3622 N N . ARG B 1 184 ? -12.203 -3.266 -10.375 1 95.44 184 ARG B N 1
ATOM 3623 C CA . ARG B 1 184 ? -12.102 -4.684 -10.711 1 95.44 184 ARG B CA 1
ATOM 3624 C C . ARG B 1 184 ? -12.07 -5.547 -9.453 1 95.44 184 ARG B C 1
ATOM 3626 O O . ARG B 1 184 ? -12.781 -6.547 -9.367 1 95.44 184 ARG B O 1
ATOM 3633 N N . MET B 1 185 ? -11.32 -5.18 -8.484 1 95.75 185 MET B N 1
ATOM 3634 C CA . MET B 1 185 ? -11.188 -5.902 -7.227 1 95.75 185 MET B CA 1
ATOM 3635 C C . MET B 1 185 ? -12.523 -5.996 -6.504 1 95.75 185 MET B C 1
ATOM 3637 O O . MET B 1 185 ? -12.938 -7.082 -6.098 1 95.75 185 MET B O 1
ATOM 3641 N N . ASN B 1 186 ? -13.164 -4.848 -6.328 1 95.94 186 ASN B N 1
ATOM 3642 C CA . ASN B 1 186 ? -14.438 -4.809 -5.613 1 95.94 186 ASN B CA 1
ATOM 3643 C C . ASN B 1 186 ? -15.523 -5.586 -6.352 1 95.94 186 ASN B C 1
ATOM 3645 O O . ASN B 1 186 ? -16.359 -6.25 -5.727 1 95.94 186 ASN B O 1
ATOM 3649 N N . SER B 1 187 ? -15.484 -5.555 -7.656 1 94.38 187 SER B N 1
ATOM 3650 C CA . SER B 1 187 ? -16.469 -6.262 -8.469 1 94.38 187 SER B CA 1
ATOM 3651 C C . SER B 1 187 ? -16.312 -7.773 -8.328 1 94.38 187 SER B C 1
ATOM 3653 O O . SER B 1 187 ? -17.312 -8.508 -8.375 1 94.38 187 SER B O 1
ATOM 3655 N N . MET B 1 188 ? -15.109 -8.25 -8.164 1 92.75 188 MET B N 1
ATOM 3656 C CA . MET B 1 188 ? -14.859 -9.68 -7.992 1 92.75 188 MET B CA 1
ATOM 3657 C C . MET B 1 188 ? -15.477 -10.188 -6.695 1 92.75 188 MET B C 1
ATOM 3659 O O . MET B 1 188 ? -16.094 -11.25 -6.672 1 92.75 188 MET B O 1
ATOM 3663 N N . ALA B 1 189 ? -15.297 -9.445 -5.645 1 93.06 189 ALA B N 1
ATOM 3664 C CA . ALA B 1 189 ? -15.898 -9.812 -4.367 1 93.06 189 ALA B CA 1
ATOM 3665 C C . ALA B 1 189 ? -17.422 -9.789 -4.449 1 93.06 189 ALA B C 1
ATOM 3667 O O . ALA B 1 189 ? -18.094 -10.695 -3.955 1 93.06 189 ALA B O 1
ATOM 3668 N N . LEU B 1 190 ? -17.953 -8.766 -5.102 1 92.94 190 LEU B N 1
ATOM 3669 C CA . LEU B 1 190 ? -19.406 -8.586 -5.238 1 92.94 190 LEU B CA 1
ATOM 3670 C C . LEU B 1 190 ? -20.016 -9.758 -5.996 1 92.94 190 LEU B C 1
ATOM 3672 O O . LEU B 1 190 ? -21.125 -10.188 -5.68 1 92.94 190 LEU B O 1
ATOM 3676 N N . ALA B 1 191 ? -19.297 -10.242 -6.938 1 92.38 191 ALA B N 1
ATOM 3677 C CA . ALA B 1 191 ? -19.812 -11.281 -7.828 1 92.38 191 ALA B CA 1
ATOM 3678 C C . ALA B 1 191 ? -19.734 -12.656 -7.176 1 92.38 191 ALA B C 1
ATOM 3680 O O . ALA B 1 191 ? -20.344 -13.617 -7.66 1 92.38 191 ALA B O 1
ATOM 3681 N N . ALA B 1 192 ? -19.047 -12.805 -6.07 1 92.12 192 ALA B N 1
ATOM 3682 C CA . ALA B 1 192 ? -18.812 -14.102 -5.445 1 92.12 192 ALA B CA 1
ATOM 3683 C C . ALA B 1 192 ? -20.062 -14.602 -4.719 1 92.12 192 ALA B C 1
ATOM 3685 O O . ALA B 1 192 ? -20.734 -13.828 -4.031 1 92.12 192 ALA B O 1
ATOM 3686 N N . ASN B 1 193 ? -20.438 -15.828 -4.922 1 90.94 193 ASN B N 1
ATOM 3687 C CA . ASN B 1 193 ? -21.5 -16.438 -4.137 1 90.94 193 ASN B CA 1
ATOM 3688 C C . ASN B 1 193 ? -21.109 -16.578 -2.666 1 90.94 193 ASN B C 1
ATOM 3690 O O . ASN B 1 193 ? -21.891 -16.203 -1.78 1 90.94 193 ASN B O 1
ATOM 3694 N N . SER B 1 194 ? -20.062 -17.109 -2.479 1 92.94 194 SER B N 1
ATOM 3695 C CA . SER B 1 194 ? -19.375 -17.172 -1.191 1 92.94 194 SER B CA 1
ATOM 3696 C C . SER B 1 194 ? -17.906 -16.844 -1.339 1 92.94 194 SER B C 1
ATOM 3698 O O . SER B 1 194 ? -17.344 -16.969 -2.43 1 92.94 194 SER B O 1
ATOM 3700 N N . SER B 1 195 ? -17.328 -16.312 -0.24 1 94.62 195 SER B N 1
ATOM 3701 C CA . SER B 1 195 ? -15.922 -15.953 -0.334 1 94.62 195 SER B CA 1
ATOM 3702 C C . SER B 1 195 ? -15.141 -16.422 0.889 1 94.62 195 SER B C 1
ATOM 3704 O O . SER B 1 195 ? -15.695 -16.5 1.989 1 94.62 195 SER B O 1
ATOM 3706 N N . GLY B 1 196 ? -13.945 -16.906 0.674 1 94.56 196 GLY B N 1
ATOM 3707 C CA . GLY B 1 196 ? -12.961 -17.25 1.687 1 94.56 196 GLY B CA 1
ATOM 3708 C C . GLY B 1 196 ? -11.703 -16.391 1.604 1 94.56 196 GLY B C 1
ATOM 3709 O O . GLY B 1 196 ? -11.219 -16.109 0.511 1 94.56 196 GLY B O 1
ATOM 3710 N N . ILE B 1 197 ? -11.258 -15.984 2.799 1 95.62 197 ILE B N 1
ATOM 3711 C CA . ILE B 1 197 ? -10.07 -15.141 2.891 1 95.62 197 ILE B CA 1
ATOM 3712 C C . ILE B 1 197 ? -8.945 -15.898 3.596 1 95.62 197 ILE B C 1
ATOM 3714 O O . ILE B 1 197 ? -9.156 -16.484 4.664 1 95.62 197 ILE B O 1
ATOM 3718 N N . ILE B 1 198 ? -7.82 -15.945 2.98 1 95 198 ILE B N 1
ATOM 3719 C CA . ILE B 1 198 ? -6.59 -16.422 3.6 1 95 198 ILE B CA 1
ATOM 3720 C C . ILE B 1 198 ? -5.535 -15.32 3.578 1 95 198 ILE B C 1
ATOM 3722 O O . ILE B 1 198 ? -5.164 -14.828 2.51 1 95 198 ILE B O 1
ATOM 3726 N N . ILE B 1 199 ? -5.105 -14.969 4.73 1 95.75 199 ILE B N 1
ATOM 3727 C CA . ILE B 1 199 ? -4.113 -13.898 4.82 1 95.75 199 ILE B CA 1
ATOM 3728 C C . ILE B 1 199 ? -2.826 -14.445 5.438 1 95.75 199 ILE B C 1
ATOM 3730 O O . ILE B 1 199 ? -2.84 -14.969 6.555 1 95.75 199 ILE B O 1
ATOM 3734 N N . LEU B 1 200 ? -1.765 -14.344 4.746 1 94.88 200 LEU B N 1
ATOM 3735 C CA . LEU B 1 200 ? -0.426 -14.609 5.258 1 94.88 200 LEU B CA 1
ATOM 3736 C C . LEU B 1 200 ? 0.327 -13.312 5.523 1 94.88 200 LEU B C 1
ATOM 3738 O O . LEU B 1 200 ? 0.851 -12.695 4.594 1 94.88 200 LEU B O 1
ATOM 3742 N N . GLY B 1 201 ? 0.454 -12.953 6.797 1 91.62 201 GLY B N 1
ATOM 3743 C CA . GLY B 1 201 ? 0.942 -11.641 7.176 1 91.62 201 GLY B CA 1
ATOM 3744 C C . GLY B 1 201 ? -0.17 -10.633 7.41 1 91.62 201 GLY B C 1
ATOM 3745 O O . GLY B 1 201 ? -1.103 -10.898 8.172 1 91.62 201 GLY B O 1
ATOM 3746 N N . GLY B 1 202 ? -0.041 -9.43 6.855 1 92.25 202 GLY B N 1
ATOM 3747 C CA . GLY B 1 202 ? -1.013 -8.359 7.027 1 92.25 202 GLY B CA 1
ATOM 3748 C C . GLY B 1 202 ? -0.795 -7.195 6.082 1 92.25 202 GLY B C 1
ATOM 3749 O O . GLY B 1 202 ? -0.588 -7.395 4.883 1 92.25 202 GLY B O 1
ATOM 3750 N N . GLY B 1 203 ? -0.986 -6.043 6.59 1 91.75 203 GLY B N 1
ATOM 3751 C CA . GLY B 1 203 ? -0.71 -4.855 5.797 1 91.75 203 GLY B CA 1
ATOM 3752 C C . GLY B 1 203 ? -1.722 -4.629 4.691 1 91.75 203 GLY B C 1
ATOM 3753 O O . GLY B 1 203 ? -2.91 -4.906 4.863 1 91.75 203 GLY B O 1
ATOM 3754 N N . VAL B 1 204 ? -1.255 -4.148 3.633 1 93.88 204 VAL B N 1
ATOM 3755 C CA . VAL B 1 204 ? -2.109 -3.701 2.537 1 93.88 204 VAL B CA 1
ATOM 3756 C C . VAL B 1 204 ? -2.838 -4.895 1.928 1 93.88 204 VAL B C 1
ATOM 3758 O O . VAL B 1 204 ? -3.994 -4.781 1.517 1 93.88 204 VAL B O 1
ATOM 3761 N N . ALA B 1 205 ? -2.207 -6.035 1.902 1 95.44 205 ALA B N 1
ATOM 3762 C CA . ALA B 1 205 ? -2.834 -7.219 1.319 1 95.44 205 ALA B CA 1
ATOM 3763 C C . ALA B 1 205 ? -4.062 -7.641 2.121 1 95.44 205 ALA B C 1
ATOM 3765 O O . ALA B 1 205 ? -5.125 -7.902 1.549 1 95.44 205 ALA B O 1
ATOM 3766 N N . LYS B 1 206 ? -3.896 -7.699 3.416 1 95.06 206 LYS B N 1
ATOM 3767 C CA . LYS B 1 206 ? -5 -8.055 4.305 1 95.06 206 LYS B CA 1
ATOM 3768 C C . LYS B 1 206 ? -6.156 -7.066 4.16 1 95.06 206 LYS B C 1
ATOM 3770 O O . LYS B 1 206 ? -7.301 -7.469 3.932 1 95.06 206 LYS B O 1
ATOM 3775 N N . HIS B 1 207 ? -5.812 -5.816 4.324 1 95.69 207 HIS B N 1
ATOM 3776 C CA . HIS B 1 207 ? -6.859 -4.797 4.363 1 95.69 207 HIS B CA 1
ATOM 3777 C C . HIS B 1 207 ? -7.586 -4.703 3.025 1 95.69 207 HIS B C 1
ATOM 3779 O O . HIS B 1 207 ? -8.812 -4.562 2.986 1 95.69 207 HIS B O 1
ATOM 3785 N N . HIS B 1 208 ? -6.824 -4.777 1.965 1 97 208 HIS B N 1
ATOM 3786 C CA . HIS B 1 208 ? -7.398 -4.641 0.631 1 97 208 HIS B CA 1
ATOM 3787 C C . HIS B 1 208 ? -8.422 -5.742 0.354 1 97 208 HIS B C 1
ATOM 3789 O O . HIS B 1 208 ? -9.5 -5.473 -0.184 1 97 208 HIS B O 1
ATOM 3795 N N . ILE B 1 209 ? -8.125 -6.953 0.727 1 97.25 209 ILE B N 1
ATOM 3796 C CA . ILE B 1 209 ? -9.023 -8.086 0.548 1 97.25 209 ILE B CA 1
ATOM 3797 C C . ILE B 1 209 ? -10.25 -7.918 1.438 1 97.25 209 ILE B C 1
ATOM 3799 O O . ILE B 1 209 ? -11.383 -8.062 0.976 1 97.25 209 ILE B O 1
ATOM 3803 N N . CYS B 1 210 ? -9.992 -7.617 2.717 1 95.94 210 CYS B N 1
ATOM 3804 C CA . CYS B 1 210 ? -11.094 -7.453 3.66 1 95.94 210 CYS B CA 1
ATOM 3805 C C . CYS B 1 210 ? -12.031 -6.34 3.211 1 95.94 210 CYS B C 1
ATOM 3807 O O . CYS B 1 210 ? -13.258 -6.512 3.221 1 95.94 210 CYS B O 1
ATOM 3809 N N . ASN B 1 211 ? -11.445 -5.25 2.809 1 95.69 211 ASN B N 1
ATOM 3810 C CA . ASN B 1 211 ? -12.242 -4.109 2.371 1 95.69 211 ASN B CA 1
ATOM 3811 C C . ASN B 1 211 ? -13.102 -4.465 1.161 1 95.69 211 ASN B C 1
ATOM 3813 O O . ASN B 1 211 ? -14.266 -4.059 1.078 1 95.69 211 ASN B O 1
ATOM 3817 N N . ALA B 1 212 ? -12.586 -5.152 0.233 1 96.19 212 ALA B N 1
ATOM 3818 C CA . ALA B 1 212 ? -13.336 -5.547 -0.958 1 96.19 212 ALA B CA 1
ATOM 3819 C C . ALA B 1 212 ? -14.562 -6.367 -0.586 1 96.19 212 ALA B C 1
ATOM 3821 O O . ALA B 1 212 ? -15.609 -6.266 -1.237 1 96.19 212 ALA B O 1
ATOM 3822 N N . ASN B 1 213 ? -14.484 -7.152 0.441 1 95.62 213 ASN B N 1
ATOM 3823 C CA . ASN B 1 213 ? -15.555 -8.078 0.8 1 95.62 213 ASN B CA 1
ATOM 3824 C C . ASN B 1 213 ? -16.703 -7.359 1.523 1 95.62 213 ASN B C 1
ATOM 3826 O O . ASN B 1 213 ? -17.75 -7.949 1.764 1 95.62 213 ASN B O 1
ATOM 3830 N N . ILE B 1 214 ? -16.5 -6.066 1.855 1 93.38 214 ILE B N 1
ATOM 3831 C CA . ILE B 1 214 ? -17.594 -5.258 2.371 1 93.38 214 ILE B CA 1
ATOM 3832 C C . ILE B 1 214 ? -18.766 -5.277 1.379 1 93.38 214 ILE B C 1
ATOM 3834 O O . ILE B 1 214 ? -19.922 -5.277 1.779 1 93.38 214 ILE B O 1
ATOM 3838 N N . TRP B 1 215 ? -18.5 -5.355 0.17 1 92.94 215 TRP B N 1
ATOM 3839 C CA . TRP B 1 215 ? -19.469 -5.207 -0.904 1 92.94 215 TRP B CA 1
ATOM 3840 C C . TRP B 1 215 ? -20.375 -6.438 -1.001 1 92.94 215 TRP B C 1
ATOM 3842 O O . TRP B 1 215 ? -21.422 -6.395 -1.639 1 92.94 215 TRP B O 1
ATOM 3852 N N . LYS B 1 216 ? -19.984 -7.488 -0.412 1 92.12 216 LYS B N 1
ATOM 3853 C CA . LYS B 1 216 ? -20.859 -8.656 -0.323 1 92.12 216 LYS B CA 1
ATOM 3854 C C . LYS B 1 216 ? -21.281 -8.914 1.119 1 92.12 216 LYS B C 1
ATOM 3856 O O . LYS B 1 216 ? -21.594 -10.047 1.485 1 92.12 216 LYS B O 1
ATOM 3861 N N . LYS B 1 217 ? -21.141 -7.871 1.876 1 90.81 217 LYS B N 1
ATOM 3862 C CA . LYS B 1 217 ? -21.562 -7.871 3.271 1 90.81 217 LYS B CA 1
ATOM 3863 C C . LYS B 1 217 ? -20.703 -8.805 4.113 1 90.81 217 LYS B C 1
ATOM 3865 O O . LYS B 1 217 ? -21.203 -9.484 5.012 1 90.81 217 LYS B O 1
ATOM 3870 N N . GLY B 1 218 ? -19.516 -8.969 3.691 1 93.69 218 GLY B N 1
ATOM 3871 C CA . GLY B 1 218 ? -18.531 -9.703 4.484 1 93.69 218 GLY B CA 1
ATOM 3872 C C . GLY B 1 218 ? -18.203 -11.062 3.91 1 93.69 218 GLY B C 1
ATOM 3873 O O . GLY B 1 218 ? -19.047 -11.703 3.289 1 93.69 218 GLY B O 1
ATOM 3874 N N . ALA B 1 219 ? -17.031 -11.508 4.211 1 94.62 219 ALA B N 1
ATOM 3875 C CA . ALA B 1 219 ? -16.578 -12.82 3.777 1 94.62 219 ALA B CA 1
ATOM 3876 C C . ALA B 1 219 ? -17.219 -13.93 4.609 1 94.62 219 ALA B C 1
ATOM 3878 O O . ALA B 1 219 ? -17.484 -13.742 5.801 1 94.62 219 ALA B O 1
ATOM 3879 N N . ASP B 1 220 ? -17.391 -15.094 4.031 1 93.38 220 ASP B N 1
ATOM 3880 C CA . ASP B 1 220 ? -17.984 -16.25 4.691 1 93.38 220 ASP B CA 1
ATOM 3881 C C . ASP B 1 220 ? -16.953 -16.969 5.559 1 93.38 220 ASP B C 1
ATOM 3883 O O . ASP B 1 220 ? -17.297 -17.516 6.613 1 93.38 220 ASP B O 1
ATOM 3887 N N . PHE B 1 221 ? -15.742 -17.016 5.137 1 92.06 221 PHE B N 1
ATOM 3888 C CA . PHE B 1 221 ? -14.641 -17.688 5.82 1 92.06 221 PHE B CA 1
ATOM 3889 C C . PHE B 1 221 ? -13.406 -16.797 5.859 1 92.06 221 PHE B C 1
ATOM 3891 O O . PHE B 1 221 ? -13.156 -16.031 4.926 1 92.06 221 PHE B O 1
ATOM 3898 N N . ALA B 1 222 ? -12.695 -16.859 6.973 1 93.94 222 ALA B N 1
ATOM 3899 C CA . ALA B 1 222 ? -11.484 -16.062 7.078 1 93.94 222 ALA B CA 1
ATOM 3900 C C . ALA B 1 222 ? -10.453 -16.734 7.98 1 93.94 222 ALA B C 1
ATOM 3902 O O . ALA B 1 222 ? -10.773 -17.156 9.086 1 93.94 222 ALA B O 1
ATOM 3903 N N . VAL B 1 223 ? -9.273 -16.859 7.445 1 92.56 223 VAL B N 1
ATOM 3904 C CA . VAL B 1 223 ? -8.125 -17.344 8.203 1 92.56 223 VAL B CA 1
ATOM 3905 C C . VAL B 1 223 ? -6.965 -16.359 8.078 1 92.56 223 VAL B C 1
ATOM 3907 O O . VAL B 1 223 ? -6.523 -16.047 6.965 1 92.56 223 VAL B O 1
ATOM 3910 N N . TYR B 1 224 ? -6.543 -15.797 9.211 1 92.5 224 TYR B N 1
ATOM 3911 C CA . TYR B 1 224 ? -5.352 -14.961 9.273 1 92.5 224 TYR B CA 1
ATOM 3912 C C . TYR B 1 224 ? -4.184 -15.719 9.898 1 92.5 224 TYR B C 1
ATOM 3914 O O . TYR B 1 224 ? -4.344 -16.391 10.914 1 92.5 224 TYR B O 1
ATOM 3922 N N . VAL B 1 225 ? -3.031 -15.617 9.273 1 91.12 225 VAL B N 1
ATOM 3923 C CA . VAL B 1 225 ? -1.812 -16.172 9.852 1 91.12 225 VAL B CA 1
ATOM 3924 C C . VAL B 1 225 ? -0.744 -15.078 9.938 1 91.12 225 VAL B C 1
ATOM 3926 O O . VAL B 1 225 ? -0.176 -14.672 8.922 1 91.12 225 VAL B O 1
ATOM 3929 N N . ASN B 1 226 ? -0.455 -14.57 11.133 1 88.69 226 ASN B N 1
ATOM 3930 C CA . ASN B 1 226 ? 0.611 -13.586 11.312 1 88.69 226 ASN B CA 1
ATOM 3931 C C . ASN B 1 226 ? 1.01 -13.461 12.781 1 88.69 226 ASN B C 1
ATOM 3933 O O . ASN B 1 226 ? 0.344 -14.016 13.664 1 88.69 226 ASN B O 1
ATOM 3937 N N . THR B 1 227 ? 2.08 -12.719 13.062 1 82.88 227 THR B N 1
ATOM 3938 C CA . THR B 1 227 ? 2.615 -12.586 14.414 1 82.88 227 THR B CA 1
ATOM 3939 C C . THR B 1 227 ? 2.266 -11.227 15 1 82.88 227 THR B C 1
ATOM 3941 O O . THR B 1 227 ? 2.74 -10.875 16.078 1 82.88 227 THR B O 1
ATOM 3944 N N . ALA B 1 228 ? 1.533 -10.453 14.289 1 83.31 228 ALA B N 1
ATOM 3945 C CA . ALA B 1 228 ? 1.241 -9.094 14.75 1 83.31 228 ALA B CA 1
ATOM 3946 C C . ALA B 1 228 ? 0.34 -9.117 15.984 1 83.31 228 ALA B C 1
ATOM 3948 O O . ALA B 1 228 ? -0.539 -9.969 16.109 1 83.31 228 ALA B O 1
ATOM 3949 N N . GLN B 1 229 ? 0.538 -8.109 16.812 1 78.44 229 GLN B N 1
ATOM 3950 C CA . GLN B 1 229 ? -0.187 -8.062 18.078 1 78.44 229 GLN B CA 1
ATOM 3951 C C . GLN B 1 229 ? -1.303 -7.023 18.031 1 78.44 229 GLN B C 1
ATOM 3953 O O . GLN B 1 229 ? -1.16 -5.98 17.375 1 78.44 229 GLN B O 1
ATOM 3958 N N . GLU B 1 230 ? -2.361 -7.254 18.766 1 75 230 GLU B N 1
ATOM 3959 C CA . GLU B 1 230 ? -3.521 -6.371 18.797 1 75 230 GLU B CA 1
ATOM 3960 C C . GLU B 1 230 ? -3.213 -5.082 19.562 1 75 230 GLU B C 1
ATOM 3962 O O . GLU B 1 230 ? -3.762 -4.023 19.25 1 75 230 GLU B O 1
ATOM 3967 N N . ALA B 1 231 ? -2.352 -5.145 20.438 1 70 231 ALA B N 1
ATOM 3968 C CA . ALA B 1 231 ? -2.119 -4.086 21.422 1 70 231 ALA B CA 1
ATOM 3969 C C . ALA B 1 231 ? -1.611 -2.814 20.75 1 70 231 ALA B C 1
ATOM 3971 O O . ALA B 1 231 ? -1.761 -1.715 21.281 1 70 231 ALA B O 1
ATOM 3972 N N . ASP B 1 232 ? -1.069 -2.973 19.562 1 70.44 232 ASP B N 1
ATOM 3973 C CA . ASP B 1 232 ? -0.474 -1.782 18.969 1 70.44 232 ASP B CA 1
ATOM 3974 C C . ASP B 1 232 ? -1.482 -1.049 18.078 1 70.44 232 ASP B C 1
ATOM 3976 O O . ASP B 1 232 ? -1.149 -0.041 17.453 1 70.44 232 ASP B O 1
ATOM 3980 N N . GLY B 1 233 ? -2.705 -1.513 17.969 1 70.5 233 GLY B N 1
ATOM 3981 C CA . GLY B 1 233 ? -3.771 -0.824 17.266 1 70.5 233 GLY B CA 1
ATOM 3982 C C . GLY B 1 233 ? -3.609 -0.857 15.758 1 70.5 233 GLY B C 1
ATOM 3983 O O . GLY B 1 233 ? -4.293 -0.127 15.039 1 70.5 233 GLY B O 1
ATOM 3984 N N . SER B 1 234 ? -2.688 -1.657 15.297 1 75.38 234 SER B N 1
ATOM 3985 C CA . SER B 1 234 ? -2.471 -1.759 13.859 1 75.38 234 SER B CA 1
ATOM 3986 C C . SER B 1 234 ? -3.516 -2.658 13.211 1 75.38 234 SER B C 1
ATOM 3988 O O . SER B 1 234 ? -4.09 -3.529 13.867 1 75.38 234 SER B O 1
ATOM 3990 N N . ASP B 1 235 ? -3.74 -2.455 11.953 1 81.56 235 ASP B N 1
ATOM 3991 C CA . ASP B 1 235 ? -4.605 -3.338 11.18 1 81.56 235 ASP B CA 1
ATOM 3992 C C . ASP B 1 235 ? -4.043 -4.754 11.125 1 81.56 235 ASP B C 1
ATOM 3994 O O . ASP B 1 235 ? -4.793 -5.73 11.211 1 81.56 235 ASP B O 1
ATOM 3998 N N . SER B 1 236 ? -2.746 -4.891 10.992 1 80.88 236 SER B N 1
ATOM 3999 C CA . SER B 1 236 ? -2.115 -6.203 10.953 1 80.88 236 SER B CA 1
ATOM 4000 C C . SER B 1 236 ? -2.375 -6.984 12.242 1 80.88 236 SER B C 1
ATOM 4002 O O . SER B 1 236 ? -2.582 -8.195 12.203 1 80.88 236 SER B O 1
ATOM 4004 N N . GLY B 1 237 ? -2.406 -6.281 13.328 1 78.5 237 GLY B N 1
ATOM 4005 C CA . GLY B 1 237 ? -2.57 -6.93 14.617 1 78.5 237 GLY B CA 1
ATOM 4006 C C . GLY B 1 237 ? -4.023 -7.105 15.016 1 78.5 237 GLY B C 1
ATOM 4007 O O . GLY B 1 237 ? -4.332 -7.863 15.938 1 78.5 237 GLY B O 1
ATOM 4008 N N . ALA B 1 238 ? -4.891 -6.438 14.312 1 81.19 238 ALA B N 1
ATOM 4009 C CA . ALA B 1 238 ? -6.309 -6.457 14.656 1 81.19 238 ALA B CA 1
ATOM 4010 C C . ALA B 1 238 ? -6.879 -7.867 14.555 1 81.19 238 ALA B C 1
ATOM 4012 O O . ALA B 1 238 ? -6.559 -8.602 13.617 1 81.19 238 ALA B O 1
ATOM 4013 N N . LYS B 1 239 ? -7.742 -8.219 15.562 1 81.44 239 LYS B N 1
ATOM 4014 C CA . LYS B 1 239 ? -8.469 -9.484 15.508 1 81.44 239 LYS B CA 1
ATOM 4015 C C . LYS B 1 239 ? -9.547 -9.461 14.43 1 81.44 239 LYS B C 1
ATOM 4017 O O . LYS B 1 239 ? -10.023 -8.391 14.047 1 81.44 239 LYS B O 1
ATOM 4022 N N . PRO B 1 240 ? -9.93 -10.703 14.047 1 85.81 240 PRO B N 1
ATOM 4023 C CA . PRO B 1 240 ? -11 -10.758 13.039 1 85.81 240 PRO B CA 1
ATOM 4024 C C . PRO B 1 240 ? -12.297 -10.102 13.516 1 85.81 240 PRO B C 1
ATOM 4026 O O . PRO B 1 240 ? -13.086 -9.633 12.703 1 85.81 240 PRO B O 1
ATOM 4029 N N . ASP B 1 241 ? -12.453 -9.984 14.75 1 83.12 241 ASP B N 1
ATOM 4030 C CA . ASP B 1 241 ? -13.648 -9.367 15.328 1 83.12 241 ASP B CA 1
ATOM 4031 C C . ASP B 1 241 ? -13.75 -7.898 14.938 1 83.12 241 ASP B C 1
ATOM 4033 O O . ASP B 1 241 ? -14.852 -7.363 14.789 1 83.12 241 ASP B O 1
ATOM 4037 N N . GLU B 1 242 ? -12.664 -7.223 14.812 1 83.5 242 GLU B N 1
ATOM 4038 C CA . GLU B 1 242 ? -12.656 -5.848 14.32 1 83.5 242 GLU B CA 1
ATOM 4039 C C . GLU B 1 242 ? -13.234 -5.77 12.906 1 83.5 242 GLU B C 1
ATOM 4041 O O . GLU B 1 242 ? -14 -4.859 12.594 1 83.5 242 GLU B O 1
ATOM 4046 N N . ALA B 1 243 ? -12.859 -6.707 12.109 1 85.75 243 ALA B N 1
ATOM 4047 C CA . ALA B 1 243 ? -13.336 -6.746 10.727 1 85.75 243 ALA B CA 1
ATOM 4048 C C . ALA B 1 243 ? -14.844 -6.98 10.672 1 85.75 243 ALA B C 1
ATOM 4050 O O . ALA B 1 243 ? -15.516 -6.516 9.75 1 85.75 243 ALA B O 1
ATOM 4051 N N . VAL B 1 244 ? -15.383 -7.621 11.641 1 85.19 244 VAL B N 1
ATOM 4052 C CA . VAL B 1 244 ? -16.828 -7.855 11.742 1 85.19 244 VAL B CA 1
ATOM 4053 C C . VAL B 1 244 ? -17.547 -6.531 11.93 1 85.19 244 VAL B C 1
ATOM 4055 O O . VAL B 1 244 ? -18.609 -6.301 11.328 1 85.19 244 VAL B O 1
ATOM 4058 N N . THR B 1 245 ? -16.938 -5.609 12.695 1 85.88 245 THR B N 1
ATOM 4059 C CA . THR B 1 245 ? -17.609 -4.336 12.953 1 85.88 245 THR B CA 1
ATOM 4060 C C . THR B 1 245 ? -17.719 -3.514 11.672 1 85.88 245 THR B C 1
ATOM 4062 O O . THR B 1 245 ? -18.625 -2.695 11.539 1 85.88 245 THR B O 1
ATOM 4065 N N . TRP B 1 246 ? -16.875 -3.811 10.781 1 88.31 246 TRP B N 1
ATOM 4066 C CA . TRP B 1 246 ? -16.828 -3.049 9.539 1 88.31 246 TRP B CA 1
ATOM 4067 C C . TRP B 1 246 ? -17.625 -3.74 8.445 1 88.31 246 TRP B C 1
ATOM 4069 O O . TRP B 1 246 ? -17.781 -3.207 7.34 1 88.31 246 TRP B O 1
ATOM 4079 N N . GLY B 1 247 ? -18.078 -4.926 8.711 1 88.62 247 GLY B N 1
ATOM 4080 C CA . GLY B 1 247 ? -18.781 -5.699 7.707 1 88.62 247 GLY B CA 1
ATOM 4081 C C . GLY B 1 247 ? -17.875 -6.359 6.695 1 88.62 247 GLY B C 1
ATOM 4082 O O . GLY B 1 247 ? -18.312 -6.742 5.609 1 88.62 247 GLY B O 1
ATOM 4083 N N . LYS B 1 248 ? -16.609 -6.438 7.031 1 89.38 248 LYS B N 1
ATOM 4084 C CA . LYS B 1 248 ? -15.633 -7.066 6.156 1 89.38 248 LYS B CA 1
ATOM 4085 C C . LYS B 1 248 ? -15.703 -8.586 6.254 1 89.38 248 LYS B C 1
ATOM 4087 O O . LYS B 1 248 ? -15.289 -9.297 5.332 1 89.38 248 LYS B O 1
ATOM 4092 N N . ILE B 1 249 ? -16.125 -9.078 7.418 1 89.12 249 ILE B N 1
ATOM 4093 C CA . ILE B 1 249 ? -16.406 -10.477 7.707 1 89.12 249 ILE B CA 1
ATOM 4094 C C . ILE B 1 249 ? -17.828 -10.617 8.234 1 89.12 249 ILE B C 1
ATOM 4096 O O . ILE B 1 249 ? -18.297 -9.781 9.008 1 89.12 249 ILE B O 1
ATOM 4100 N N . LYS B 1 250 ? -18.438 -11.656 7.836 1 90.31 250 LYS B N 1
ATOM 4101 C CA . LYS B 1 250 ? -19.828 -11.844 8.258 1 90.31 250 LYS B CA 1
ATOM 4102 C C . LYS B 1 250 ? -19.922 -12.023 9.773 1 90.31 250 LYS B C 1
ATOM 4104 O O . LYS B 1 250 ? -19.047 -12.648 10.383 1 90.31 250 LYS B O 1
ATOM 4109 N N . MET B 1 251 ? -21.047 -11.562 10.312 1 85.12 251 MET B N 1
ATOM 4110 C CA . MET B 1 251 ? -21.25 -11.617 11.758 1 85.12 251 MET B CA 1
ATOM 4111 C C . MET B 1 251 ? -21.312 -13.055 12.242 1 85.12 251 MET B C 1
ATOM 4113 O O . MET B 1 251 ? -20.922 -13.352 13.375 1 85.12 251 MET B O 1
ATOM 4117 N N . ASP B 1 252 ? -21.812 -13.883 11.367 1 85.31 252 ASP B N 1
ATOM 4118 C CA . ASP B 1 252 ? -21.984 -15.273 11.773 1 85.31 252 ASP B CA 1
ATOM 4119 C C . ASP B 1 252 ? -20.797 -16.125 11.336 1 85.31 252 ASP B C 1
ATOM 4121 O O . ASP B 1 252 ? -20.797 -17.344 11.555 1 85.31 252 ASP B O 1
ATOM 4125 N N . ALA B 1 253 ? -19.875 -15.477 10.719 1 85.81 253 ALA B N 1
ATOM 4126 C CA . ALA B 1 253 ? -18.672 -16.219 10.328 1 85.81 253 ALA B CA 1
ATOM 4127 C C . ALA B 1 253 ? -17.906 -16.688 11.555 1 85.81 253 ALA B C 1
ATOM 4129 O O . ALA B 1 253 ? -18.172 -16.25 12.672 1 85.81 253 ALA B O 1
ATOM 4130 N N . LYS B 1 254 ? -17.078 -17.75 11.344 1 84.5 254 LYS B N 1
ATOM 4131 C CA . LYS B 1 254 ? -16.172 -18.219 12.383 1 84.5 254 LYS B CA 1
ATOM 4132 C C . LYS B 1 254 ? -14.711 -18 11.992 1 84.5 254 LYS B C 1
ATOM 4134 O O . LYS B 1 254 ? -13.977 -18.969 11.758 1 84.5 254 LYS B O 1
ATOM 4139 N N . PRO B 1 255 ? -14.383 -16.719 12.039 1 84 255 PRO B N 1
ATOM 4140 C CA . PRO B 1 255 ? -13.016 -16.422 11.609 1 84 255 PRO B CA 1
ATOM 4141 C C . PRO B 1 255 ? -11.961 -16.859 12.625 1 84 255 PRO B C 1
ATOM 4143 O O . PRO B 1 255 ? -12.242 -16.891 13.828 1 84 255 PRO B O 1
ATOM 4146 N N . VAL B 1 256 ? -10.766 -17.281 12.094 1 85.25 256 VAL B N 1
ATOM 4147 C CA . VAL B 1 256 ? -9.68 -17.719 12.961 1 85.25 256 VAL B CA 1
ATOM 4148 C C . VAL B 1 256 ? -8.414 -16.906 12.664 1 85.25 256 VAL B C 1
ATOM 4150 O O . VAL B 1 256 ? -8.078 -16.672 11.5 1 85.25 256 VAL B O 1
ATOM 4153 N N . LYS B 1 257 ? -7.836 -16.391 13.648 1 88.12 257 LYS B N 1
ATOM 4154 C CA . LYS B 1 257 ? -6.48 -15.844 13.562 1 88.12 257 LYS B CA 1
ATOM 4155 C C . LYS B 1 257 ? -5.477 -16.766 14.25 1 88.12 257 LYS B C 1
ATOM 4157 O O . LYS B 1 257 ? -5.594 -17.047 15.445 1 88.12 257 LYS B O 1
ATOM 4162 N N . VAL B 1 258 ? -4.566 -17.266 13.492 1 84.25 258 VAL B N 1
ATOM 4163 C CA . VAL B 1 258 ? -3.461 -18.062 14.016 1 84.25 258 VAL B CA 1
ATOM 4164 C C . VAL B 1 258 ? -2.244 -17.172 14.25 1 84.25 258 VAL B C 1
ATOM 4166 O O . VAL B 1 258 ? -1.634 -16.688 13.297 1 84.25 258 VAL B O 1
ATOM 4169 N N . VAL B 1 259 ? -1.902 -16.969 15.531 1 84.94 259 VAL B N 1
ATOM 4170 C CA . VAL B 1 259 ? -0.738 -16.156 15.867 1 84.94 259 VAL B CA 1
ATOM 4171 C C . VAL B 1 259 ? 0.527 -17.016 15.797 1 84.94 259 VAL B C 1
ATOM 4173 O O . VAL B 1 259 ? 0.88 -17.688 16.766 1 84.94 259 VAL B O 1
ATOM 4176 N N . ALA B 1 260 ? 1.062 -17.062 14.625 1 83.19 260 ALA B N 1
ATOM 4177 C CA . ALA B 1 260 ? 2.234 -17.891 14.391 1 83.19 260 ALA B CA 1
ATOM 4178 C C . ALA B 1 260 ? 2.982 -17.438 13.133 1 83.19 260 ALA B C 1
ATOM 4180 O O . ALA B 1 260 ? 2.473 -16.625 12.359 1 83.19 260 ALA B O 1
ATOM 4181 N N . ASP B 1 261 ? 4.168 -17.938 13.062 1 82.75 261 ASP B N 1
ATOM 4182 C CA . ASP B 1 261 ? 4.965 -17.719 11.859 1 82.75 261 ASP B CA 1
ATOM 4183 C C . ASP B 1 261 ? 4.32 -18.375 10.648 1 82.75 261 ASP B C 1
ATOM 4185 O O . ASP B 1 261 ? 4.18 -19.609 10.602 1 82.75 261 ASP B O 1
ATOM 4189 N N . ALA B 1 262 ? 4.004 -17.562 9.703 1 85.19 262 ALA B N 1
ATOM 4190 C CA . ALA B 1 262 ? 3.285 -18.047 8.531 1 85.19 262 ALA B CA 1
ATOM 4191 C C . ALA B 1 262 ? 4.125 -19.062 7.754 1 85.19 262 ALA B C 1
ATOM 4193 O O . ALA B 1 262 ? 3.588 -19.969 7.121 1 85.19 262 ALA B O 1
ATOM 4194 N N . THR B 1 263 ? 5.445 -18.922 7.781 1 82.94 263 THR B N 1
ATOM 4195 C CA . THR B 1 263 ? 6.312 -19.812 7.02 1 82.94 263 THR B CA 1
ATOM 4196 C C . THR B 1 263 ? 6.262 -21.234 7.582 1 82.94 263 THR B C 1
ATOM 4198 O O . THR B 1 263 ? 6.605 -22.188 6.891 1 82.94 263 THR B O 1
ATOM 4201 N N . LEU B 1 264 ? 5.867 -21.312 8.781 1 81.62 264 LEU B N 1
ATOM 4202 C CA . LEU B 1 264 ? 5.727 -22.625 9.414 1 81.62 264 LEU B CA 1
ATOM 4203 C C . LEU B 1 264 ? 4.328 -23.188 9.195 1 81.62 264 LEU B C 1
ATOM 4205 O O . LEU B 1 264 ? 4.172 -24.359 8.859 1 81.62 264 LEU B O 1
ATOM 4209 N N . ILE B 1 265 ? 3.373 -22.359 9.273 1 84.06 265 ILE B N 1
ATOM 4210 C CA . ILE B 1 265 ? 1.984 -22.797 9.367 1 84.06 265 ILE B CA 1
ATOM 4211 C C . ILE B 1 265 ? 1.42 -23.047 7.973 1 84.06 265 ILE B C 1
ATOM 4213 O O . ILE B 1 265 ? 0.709 -24.031 7.75 1 84.06 265 ILE B O 1
ATOM 4217 N N . PHE B 1 266 ? 1.772 -22.266 7.035 1 87.75 266 PHE B N 1
ATOM 4218 C CA . PHE B 1 266 ? 1.06 -22.25 5.762 1 87.75 266 PHE B CA 1
ATOM 4219 C C . PHE B 1 266 ? 1.333 -23.516 4.973 1 87.75 266 PHE B C 1
ATOM 4221 O O . PHE B 1 266 ? 0.41 -24.125 4.426 1 87.75 266 PHE B O 1
ATOM 4228 N N . PRO B 1 267 ? 2.576 -23.891 4.844 1 83.31 267 PRO B N 1
ATOM 4229 C CA . PRO B 1 267 ? 2.797 -25.172 4.145 1 83.31 267 PRO B CA 1
ATOM 4230 C C . PRO B 1 267 ? 2.018 -26.328 4.766 1 83.31 267 PRO B C 1
ATOM 4232 O O . PRO B 1 267 ? 1.532 -27.203 4.043 1 83.31 267 PRO B O 1
ATOM 4235 N N . LEU B 1 268 ? 1.882 -26.297 6.062 1 81.06 268 LEU B N 1
ATOM 4236 C CA . LEU B 1 268 ? 1.107 -27.328 6.754 1 81.06 268 LEU B CA 1
ATOM 4237 C C . LEU B 1 268 ? -0.371 -27.219 6.395 1 81.06 268 LEU B C 1
ATOM 4239 O O . LEU B 1 268 ? -1.03 -28.234 6.164 1 81.06 268 LEU B O 1
ATOM 4243 N N . LEU B 1 269 ? -0.888 -26.016 6.305 1 84.12 269 LEU B N 1
ATOM 4244 C CA . LEU B 1 269 ? -2.277 -25.781 5.93 1 84.12 269 LEU B CA 1
ATOM 4245 C C . LEU B 1 269 ? -2.549 -26.266 4.512 1 84.12 269 LEU B C 1
ATOM 4247 O O . LEU B 1 269 ? -3.562 -26.922 4.258 1 84.12 269 LEU B O 1
ATOM 4251 N N . VAL B 1 270 ? -1.627 -26.016 3.662 1 82.25 270 VAL B N 1
ATOM 4252 C CA . VAL B 1 270 ? -1.785 -26.406 2.266 1 82.25 270 VAL B CA 1
ATOM 4253 C C . VAL B 1 270 ? -1.75 -27.922 2.146 1 82.25 270 VAL B C 1
ATOM 4255 O O . VAL B 1 270 ? -2.588 -28.516 1.464 1 82.25 270 VAL B O 1
ATOM 4258 N N . ALA B 1 271 ? -0.817 -28.516 2.812 1 78.56 271 ALA B N 1
ATOM 4259 C CA . ALA B 1 271 ? -0.636 -29.969 2.746 1 78.56 271 ALA B CA 1
ATOM 4260 C C . ALA B 1 271 ? -1.86 -30.688 3.287 1 78.56 271 ALA B C 1
ATOM 4262 O O . ALA B 1 271 ? -2.254 -31.734 2.758 1 78.56 271 ALA B O 1
ATOM 4263 N N . GLU B 1 272 ? -2.516 -30.078 4.266 1 78.19 272 GLU B N 1
ATOM 4264 C CA . GLU B 1 272 ? -3.578 -30.781 4.973 1 78.19 272 GLU B CA 1
ATOM 4265 C C . GLU B 1 272 ? -4.949 -30.438 4.406 1 78.19 272 GLU B C 1
ATOM 4267 O O . GLU B 1 272 ? -5.953 -31.062 4.758 1 78.19 272 GLU B O 1
ATOM 4272 N N . THR B 1 273 ? -4.984 -29.406 3.537 1 79.62 273 THR B N 1
ATOM 4273 C CA . THR B 1 273 ? -6.281 -29 3 1 79.62 273 THR B CA 1
ATOM 4274 C C . THR B 1 273 ? -6.273 -29.047 1.476 1 79.62 273 THR B C 1
ATOM 4276 O O . THR B 1 273 ? -6.742 -30.016 0.877 1 79.62 273 THR B O 1
ATOM 4279 N N . PHE B 1 274 ? -5.555 -28.297 0.803 1 77.75 274 PHE B N 1
ATOM 4280 C CA . PHE B 1 274 ? -5.605 -28.125 -0.644 1 77.75 274 PHE B CA 1
ATOM 4281 C C . PHE B 1 274 ? -5 -29.328 -1.356 1 77.75 274 PHE B C 1
ATOM 4283 O O . PHE B 1 274 ? -5.582 -29.844 -2.311 1 77.75 274 PHE B O 1
ATOM 4290 N N . ALA B 1 275 ? -3.85 -29.703 -0.915 1 71.5 275 ALA B N 1
ATOM 4291 C CA . ALA B 1 275 ? -3.104 -30.75 -1.604 1 71.5 275 ALA B CA 1
ATOM 4292 C C . ALA B 1 275 ? -3.799 -32.094 -1.464 1 71.5 275 ALA B C 1
ATOM 4294 O O . ALA B 1 275 ? -3.764 -32.938 -2.383 1 71.5 275 ALA B O 1
ATOM 4295 N N . VAL B 1 276 ? -4.348 -32.25 -0.28 1 68.56 276 VAL B N 1
ATOM 4296 C CA . VAL B 1 276 ? -5.043 -33.5 -0.051 1 68.56 276 VAL B CA 1
ATOM 4297 C C . VAL B 1 276 ? -6.227 -33.625 -1.006 1 68.56 276 VAL B C 1
ATOM 4299 O O . VAL B 1 276 ? -6.539 -34.719 -1.487 1 68.56 276 VAL B O 1
ATOM 4302 N N . ASN B 1 277 ? -6.797 -32.469 -1.328 1 66.25 277 ASN B N 1
ATOM 4303 C CA . ASN B 1 277 ? -8 -32.5 -2.154 1 66.25 277 ASN B CA 1
ATOM 4304 C C . ASN B 1 277 ? -7.668 -32.312 -3.633 1 66.25 277 ASN B C 1
ATOM 4306 O O . ASN B 1 277 ? -8.57 -32.219 -4.469 1 66.25 277 ASN B O 1
ATOM 4310 N N . ALA B 1 278 ? -6.477 -32.062 -3.979 1 64.94 278 ALA B N 1
ATOM 4311 C CA . ALA B 1 278 ? -6.055 -31.844 -5.359 1 64.94 278 ALA B CA 1
ATOM 4312 C C . ALA B 1 278 ? -6.328 -33.094 -6.211 1 64.94 278 ALA B C 1
ATOM 4314 O O . ALA B 1 278 ? -6.699 -32.969 -7.383 1 64.94 278 ALA B O 1
ATOM 4315 N N . ASP B 1 279 ? -6.004 -34.281 -5.688 1 54.56 279 ASP B N 1
ATOM 4316 C CA . ASP B 1 279 ? -6.227 -35.531 -6.426 1 54.56 279 ASP B CA 1
ATOM 4317 C C . ASP B 1 279 ? -7.719 -35.812 -6.578 1 54.56 279 ASP B C 1
ATOM 4319 O O . ASP B 1 279 ? -8.109 -36.688 -7.363 1 54.56 279 ASP B O 1
ATOM 4323 N N . LYS B 1 280 ? -8.469 -35.062 -5.797 1 49.94 280 LYS B N 1
ATOM 4324 C CA . LYS B 1 280 ? -9.898 -35.344 -5.898 1 49.94 280 LYS B CA 1
ATOM 4325 C C . LYS B 1 280 ? -10.555 -34.469 -6.973 1 49.94 280 LYS B C 1
ATOM 4327 O O . LYS B 1 280 ? -11.719 -34.688 -7.312 1 49.94 280 LYS B O 1
ATOM 4332 N N . GLN B 1 281 ? -10.016 -33.375 -7.371 1 42.22 281 GLN B N 1
ATOM 4333 C CA . GLN B 1 281 ? -10.602 -32.656 -8.484 1 42.22 281 GLN B CA 1
ATOM 4334 C C . GLN B 1 281 ? -10.172 -33.25 -9.82 1 42.22 281 GLN B C 1
ATOM 4336 O O . GLN B 1 281 ? -9.016 -33.625 -9.992 1 42.22 281 GLN B O 1
#

InterPro domains:
  IPR002773 Deoxyhypusine synthase [PF01916] (15-273)
  IPR002773 Deoxyhypusine synthase [PTHR11703] (14-279)
  IPR002773 Deoxyhypusine synthase [TIGR00321] (16-274)
  IPR029035 DHS-like NAD/FAD-binding domain superfamily [SSF52467] (12-276)
  IPR036982 Deoxyhypusine synthase superfamily [G3DSA:3.40.910.10] (4-281)

Solvent-accessible surface area (backbone atoms only — not comparable to full-atom values): 28154 Å² total; per-residue (Å²): 134,69,54,83,82,53,67,57,70,39,68,76,70,86,52,61,42,28,37,40,18,31,35,29,57,45,37,72,41,84,43,34,60,58,54,24,49,33,33,62,66,63,71,48,50,35,38,27,25,39,22,46,28,54,51,46,38,55,30,58,74,75,34,79,72,42,86,60,56,73,80,60,56,27,62,61,29,32,76,69,44,27,26,54,61,58,35,31,36,30,48,49,64,36,58,52,51,44,45,61,61,46,48,64,54,50,53,51,49,42,48,37,31,76,75,70,62,52,80,42,19,51,35,54,50,45,37,51,49,9,57,70,63,70,38,92,83,24,43,48,22,28,18,38,74,63,72,30,54,43,40,28,68,27,44,53,51,43,68,60,21,52,44,49,30,57,47,36,76,80,49,68,80,59,57,33,22,50,42,64,38,45,35,52,52,32,49,52,38,45,44,40,76,34,33,31,40,40,26,38,46,33,55,68,19,38,49,40,55,35,57,25,19,35,68,52,56,17,25,56,39,40,39,38,24,24,74,56,53,50,88,76,46,39,78,49,15,47,54,66,49,48,37,24,18,64,27,22,27,27,78,85,38,77,62,44,74,45,79,36,62,39,83,66,48,45,61,54,51,39,55,72,46,56,56,62,48,48,81,72,103,134,68,53,84,83,54,66,56,70,38,67,76,69,87,52,60,40,29,38,41,19,31,35,28,55,45,36,70,40,84,44,33,61,56,54,23,49,33,32,64,66,61,70,47,51,34,39,27,26,37,22,47,28,53,50,43,36,54,30,60,75,75,33,77,73,40,85,60,56,73,80,61,57,26,62,60,29,33,77,68,44,28,26,53,62,57,35,32,35,31,49,48,63,36,57,53,52,44,46,62,61,45,50,64,55,51,54,49,49,40,48,37,30,75,74,69,63,54,80,44,19,49,36,54,49,44,38,51,48,9,57,70,63,70,38,93,86,24,43,48,22,27,19,38,74,64,71,29,54,44,41,27,69,25,45,54,52,43,69,59,21,52,43,49,30,57,45,34,75,80,49,66,80,60,60,35,22,50,42,62,39,45,36,52,52,32,48,53,38,45,45,38,76,34,33,32,40,38,27,38,47,31,55,67,20,37,50,41,54,36,57,26,18,35,67,51,56,17,25,56,38,38,41,38,23,24,75,55,54,50,89,75,46,40,78,49,16,46,55,68,50,47,37,24,18,64,27,22,27,29,78,84,38,78,62,44,75,44,80,35,63,40,83,67,47,45,60,53,50,39,55,72,46,56,56,63,47,49,82,73,104

Nearest PDB structures (foldseek):
  7a6t-assembly1_B-2  TM=9.931E-01  e=2.581E-40  Homo sapiens
  8a0g-assembly1_A-2  TM=9.926E-01  e=4.559E-40  Homo sapiens
  6xxj-assembly1_A  TM=9.932E-01  e=1.133E-39  Homo sapiens
  6xxh-assembly1_A-2  TM=9.898E-01  e=1.011E-39  Homo sapiens
  6p4v-assembly1_B-2  TM=9.890E-01  e=1.011E-39  Homo sapiens

Organism: Takifugu rubripes (NCBI:txid31033)

Foldseek 3Di:
DDCQPDVLPPPPLPDAAEEEEEELVCCVDPVLQVLLVCLLLVVHAAYEYALSNLQSLLLVLQDPKDFAAQPDDPVVCVVVQWDDDRRITDHVVSLVSSLVQCQVLVVVLVVCCVPVVDAAAQQNVLLSSLVSSPDSSGSSVSCNVNVRTYDHLHNLPDSSVVSVVVNCVVPNDDDHDHVVVLVVLLVVLLSGSAYEYEYHFDDPRNVSLLVSNVNVQAHQEYEAEEQADPVVVDRRRDDVVVSCVSSSHPPPHDYDYDNDHCVPVVVVVCVVPVVVCSVVD/DDCPPPVLPPPPQPDAAEEEEEELVCCVDPVLQVLLVCLLLVVHAAYEYALSNLQSLLLVLQDPKDFAAQPDDPVVCVVVQWDDDRRITDHVVSLVSSLVQCQVLVVVLVVCCVPVVDAAAQQNSLLSSLVSSPDSSGSSVSCNVNVRTYDHLHNLPDSSVVSVVVNCVVPNDDDHDHVVVLVVLLVVLLSGSAYEYEYHFDDPRNCSLLVSNVNVQAHQEYEAEEQADPVVVDRRRDDVVVSCVSSSHPPPHDYDYDNDHCVPVVVVVCVVPVVVCSVVD

Secondary structure (DSSP, 8-state):
--TTSSGGG---TT-EEEEEEE-HHHHHSTTHHHHHHHHHTT--SEEEE-HHHHHHHHHHHHS--EE--TT--HHHHHHTTEEEETTEEEETHHHHHHHHHHHHHHHHHHHHHHHH-----HHHHHHHHHHHH--TT-HHHHHHHTT--EE-TTTTSSHHHHHHHHHHHHSTT---BHHHHHHHHHHH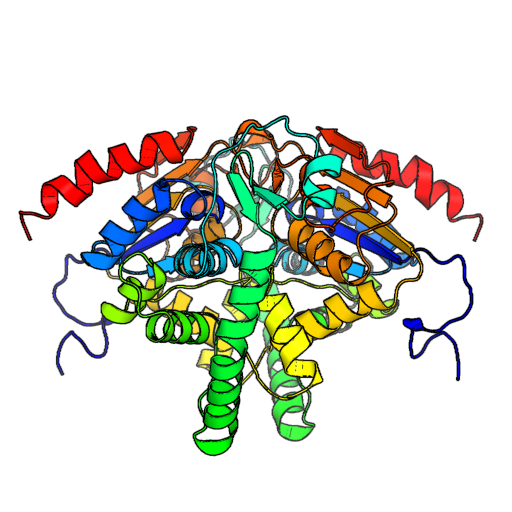HHH-SEEEEEEES-HHHHHHHHHHGGGGTSBSEEEEEE---GGG--TTT--HHHHHHTTSB-TT---EEEES-HHHHHHHHHHHTHHHHHTT-/--TTSSGGG---TT-EEEEEEE-HHHHHSTTHHHHHHHHHTT--SEEEE-HHHHHHHHHHHHS--EE--TT--HHHHHHTTEEEETTEEEETHHHHHHHHHHHHHHHHHHHHHHHH-----HHHHHHHHHHHH--TT-HHHHHHHTT--EE-TTTTSSHHHHHHHHHHHHSTT---BHHHHHHHHHHHHHH-SEEEEEEES-HHHHHHHHHHGGGGTSBSEEEEEE---GGG--TTT--HHHHHHTTSB-TT---EEEES-HHHHHHHHHHHTTTTTTTT-

Sequence (562 aa):
ISCKDHPPHCPCLSSCTIFLGYTSNMISSGVRESIRYLAQHRMVDVLVTTAGGIEEDLIKCLGPVYLGEFNLSGRDLYVKRINRIGNLLMPEENYRLLMEWMEPILKQMLLEQNTQGVHWTPSKVIQRFGKEINHPESVCYWAYKNDIPVFSPALTDGAIGDVLYLFSVENPGLIVDITEDISRMNSMALAANSSGIIILGGGVAKHHICNANIWKKGADFAVYVNTAQEADGSDSGAKPDEAVTWGKIKMDAKPVKVVADATLIFPLLVAETFAVNADKQISCKDHPPHCPCLSSCTIFLGYTSNMISSGVRESIRYLAQHRMVDVLVTTAGGIEEDLIKCLGPVYLGEFNLSGRDLYVKRINRIGNLLMPEENYRLLMEWMEPILKQMLLEQNTQGVHWTPSKVIQRFGKEINHPESVCYWAYKNDIPVFSPALTDGAIGDVLYLFSVENPGLIVDITEDISRMNSMALAANSSGIIILGGGVAKHHICNANIWKKGADFAVYVNTAQEADGSDSGAKPDEAVTWGKIKMDAKPVKVVADATLIFPLLVAETFAVNADKQ

pLDDT: mean 89.07, std 14.65, range [22.42, 98.88]

Radius of gyration: 22.32 Å; Cα contacts (8 Å, |Δi|>4): 1169; chains: 2; bounding box: 56×68×56 Å